Protein AF-0000000065848893 (afdb_homodimer)

Organism: Geotalea daltonii (strain DSM 22248 / JCM 15807 / FRC-32) (NCBI:txid316067)

Radius of gyration: 22.16 Å; Cα contacts (8 Å, |Δi|>4): 671; chains: 2; bounding box: 48×67×45 Å

Solvent-accessible surface area (backbone atoms only — not comparable to full-atom values): 22087 Å² total; per-residue (Å²): 126,71,64,65,71,72,76,59,64,85,73,82,63,86,76,45,47,68,58,30,29,70,74,48,57,30,57,37,25,35,43,39,27,29,35,54,75,61,23,46,41,62,63,41,48,52,53,37,43,52,53,42,37,73,72,57,42,55,56,44,74,52,46,57,41,63,40,40,68,48,62,40,49,90,48,68,69,47,73,70,30,46,51,50,48,50,51,43,51,36,37,51,49,47,53,42,29,55,60,26,21,33,32,34,36,40,42,48,70,38,45,53,68,58,53,50,56,41,47,67,74,42,59,80,91,26,50,40,40,32,37,28,41,46,55,65,72,56,17,52,70,58,29,85,81,45,54,50,62,34,32,75,72,58,77,37,74,63,34,64,74,75,77,28,74,61,49,75,74,90,79,51,78,39,77,39,52,47,78,83,43,51,63,68,58,46,35,49,51,55,52,49,54,42,40,76,70,62,36,37,71,78,126,130,69,64,65,73,72,74,57,65,85,73,83,64,86,76,45,47,68,56,30,30,70,72,48,57,30,57,36,24,36,44,38,28,30,35,55,76,61,23,46,43,63,62,40,48,51,52,38,44,51,54,42,39,74,71,56,42,53,56,45,75,51,45,57,40,64,40,41,69,48,62,38,50,88,49,68,68,46,74,69,30,47,50,50,50,50,51,43,49,36,38,52,49,48,53,40,29,55,61,26,22,32,31,34,35,38,43,50,70,38,45,53,68,58,53,51,55,41,46,69,74,41,59,78,89,26,48,39,39,31,36,27,42,43,56,66,71,56,17,51,68,58,31,84,81,46,54,48,62,32,31,74,73,60,77,37,75,63,34,64,76,75,76,28,74,62,48,74,73,90,77,53,78,38,76,39,52,48,79,83,45,52,64,68,58,46,35,49,53,54,50,49,53,42,40,75,70,63,38,38,70,78,126

Sequence (406 aa):
MGANRLNITWHDRVLTKGDYLKRNGHQPLVLWFTGLSGSGKSTLAHAVEEELFRKGCYTYILDGDNIRHGLNSDLGFSEADRRENIRRIGEVAKLFVDAGIIVLAAFISPYREDRERVRALFEPAEFIEVFVNCDLAVCESRDPKGLYRKARSGELKQFTGIDSPYEVPFSPELVVNTACSTVKSGVQSVLAFVRDRGLINGDMGANRLNITWHDRVLTKGDYLKRNGHQPLVLWFTGLSGSGKSTLAHAVEEELFRKGCYTYILDGDNIRHGLNSDLGFSEADRRENIRRIGEVAKLFVDAGIIVLAAFISPYREDRERVRALFEPAEFIEVFVNCDLAVCESRDPKGLYRKARSGELKQFTGIDSPYEVPFSPELVVNTACSTVKSGVQSVLAFVRDRGLINGD

Foldseek 3Di:
DVCPVVVDDDDDDPDWLVNLCVVQVFAAAEEEEADAQQLCLVVLLVVLQVVCVVVRAAEDEDEDVVCCVPVLVVADQPPVSLLVSLVVVLVVSLVCNRVNHHYYYRDNSQDQVSVVVSCVSDDVLRYAYEYSDDDPVNSLVPCVPCVNVCVVVVNDPNHDPRRHDGDGDPDGPHYHHPVPDPSVVSSVRVVCSCVVVVRHDDD/DCCPVVVDDDDDDPDWLVNLCVVQVFAAAEEEEADAQQLCLVVLLVVLQVVCVVVRAAEDEDEDVVCCVPVLVVADQPPVSLLVSLVVVLVVSLVCNRVNHHYYYRDNSQDQVSVVVSCVSDDVLRYAYEYSDDDPVVSLVPCVPCVNVCVVVVNDPNHDPRRHDGDGDPDGPHYHYPVPDPSVVSSVRVVCSCVVVVRHDDD

InterPro domains:
  IPR002891 APS kinase [MF_00065] (26-198)
  IPR002891 APS kinase [TIGR00455] (10-192)
  IPR027417 P-loop containing nucleoside triphosphate hydrolase [G3DSA:3.40.50.300] (2-201)
  IPR027417 P-loop containing nucleoside triphosphate hydrolase [SSF52540] (23-197)
  IPR059117 APS kinase domain [PF01583] (28-177)

Nearest PDB structures (foldseek):
  4fxp-assembly1_A  TM=9.733E-01  e=1.879E-22  Arabidopsis thaliana
  3uie-assembly2_C  TM=9.753E-01  e=8.134E-22  Arabidopsis thaliana
  6c6b-assembly3_D  TM=9.316E-01  e=2.160E-21  Cryptococcus neoformans H99
  6c6b-assembly2_C  TM=9.259E-01  e=2.296E-21  Cryptococcus neoformans H99
  2gks-assembly1_B  TM=9.025E-01  e=1.895E-18  Aquifex aeolicus

Structure (mmCIF, N/CA/C/O backbone):
data_AF-0000000065848893-model_v1
#
loop_
_entity.id
_entity.type
_entity.pdbx_description
1 polymer 'Adenylyl-sulfate kinase'
#
loop_
_atom_site.group_PDB
_atom_site.id
_atom_site.type_symbol
_atom_site.label_atom_id
_atom_site.label_alt_id
_atom_site.label_comp_id
_atom_site.label_asym_id
_atom_site.label_entity_id
_atom_site.label_seq_id
_atom_site.pdbx_PDB_ins_code
_atom_site.Cartn_x
_atom_site.Cartn_y
_atom_site.Cartn_z
_atom_site.occupancy
_atom_site.B_iso_or_equiv
_atom_site.auth_seq_id
_atom_site.auth_comp_id
_atom_site.auth_asym_id
_atom_site.auth_atom_id
_atom_site.pdbx_PDB_model_num
ATOM 1 N N . MET A 1 1 ? -10.328 -13.344 18.031 1 28.38 1 MET A N 1
ATOM 2 C CA . MET A 1 1 ? -11.117 -14.562 17.859 1 28.38 1 MET A CA 1
ATOM 3 C C . MET A 1 1 ? -11.617 -14.688 16.422 1 28.38 1 MET A C 1
ATOM 5 O O . MET A 1 1 ? -12.289 -15.664 16.078 1 28.38 1 MET A O 1
ATOM 9 N N . GLY A 1 2 ? -11.711 -13.406 15.773 1 30.91 2 GLY A N 1
ATOM 10 C CA . GLY A 1 2 ? -12.227 -13.172 14.43 1 30.91 2 GLY A CA 1
ATOM 11 C C . GLY A 1 2 ? -11.32 -13.719 13.344 1 30.91 2 GLY A C 1
ATOM 12 O O . GLY A 1 2 ? -11.641 -13.617 12.156 1 30.91 2 GLY A O 1
ATOM 13 N N . ALA A 1 3 ? -10.047 -13.773 13.648 1 41.16 3 ALA A N 1
ATOM 14 C CA . ALA A 1 3 ? -8.969 -14.305 12.812 1 41.16 3 ALA A CA 1
ATOM 15 C C . ALA A 1 3 ? -9.305 -15.703 12.32 1 41.16 3 ALA A C 1
ATOM 17 O O . ALA A 1 3 ? -9.016 -16.047 11.172 1 41.16 3 ALA A O 1
ATOM 18 N N . ASN A 1 4 ? -9.984 -16.453 13.203 1 47.22 4 ASN A N 1
ATOM 19 C CA . ASN A 1 4 ? -10.234 -17.875 12.977 1 47.22 4 ASN A CA 1
ATOM 20 C C . ASN A 1 4 ? -11.328 -18.094 11.938 1 47.22 4 ASN A C 1
ATOM 22 O O . ASN A 1 4 ? -11.609 -19.234 11.555 1 47.22 4 ASN A O 1
ATOM 26 N N . ARG A 1 5 ? -12.25 -17.094 11.797 1 46.47 5 ARG A N 1
ATOM 27 C CA . ARG A 1 5 ? -13.516 -17.312 11.102 1 46.47 5 ARG A CA 1
ATOM 28 C C . ARG A 1 5 ? -13.305 -17.484 9.602 1 46.47 5 ARG A C 1
ATOM 30 O O . ARG A 1 5 ? -14.078 -18.156 8.93 1 46.47 5 ARG A O 1
ATOM 37 N N . LEU A 1 6 ? -12.297 -16.797 9.078 1 53.94 6 LEU A N 1
ATOM 38 C CA . LEU A 1 6 ? -12.227 -16.844 7.621 1 53.94 6 LEU A CA 1
ATOM 39 C C . LEU A 1 6 ? -11.219 -17.875 7.148 1 53.94 6 LEU A C 1
ATOM 41 O O . LEU A 1 6 ? -11 -18.031 5.945 1 53.94 6 LEU A O 1
ATOM 45 N N . ASN A 1 7 ? -10.867 -18.891 8.078 1 55.47 7 ASN A N 1
ATOM 46 C CA . ASN A 1 7 ? -9.922 -19.938 7.723 1 55.47 7 ASN A CA 1
ATOM 47 C C . ASN A 1 7 ? -8.703 -19.375 7 1 55.47 7 ASN A C 1
ATOM 49 O O . ASN A 1 7 ? -8.273 -19.922 5.98 1 55.47 7 ASN A O 1
ATOM 53 N N . ILE A 1 8 ? -8.297 -18.141 7.449 1 56.19 8 ILE A N 1
ATOM 54 C CA . ILE A 1 8 ? -7.121 -17.531 6.855 1 56.19 8 ILE A CA 1
ATOM 55 C C . ILE A 1 8 ? -5.895 -17.812 7.719 1 56.19 8 ILE A C 1
ATOM 57 O O . ILE A 1 8 ? -5.996 -17.875 8.945 1 56.19 8 ILE A O 1
ATOM 61 N N . THR A 1 9 ? -4.742 -18.422 7.086 1 54.38 9 THR A N 1
ATOM 62 C CA . THR A 1 9 ? -3.504 -18.703 7.797 1 54.38 9 THR A CA 1
ATOM 63 C C . THR A 1 9 ? -2.436 -17.672 7.469 1 54.38 9 THR A C 1
ATOM 65 O O . THR A 1 9 ? -2.332 -17.219 6.324 1 54.38 9 THR A O 1
ATOM 68 N N . TRP A 1 10 ? -1.709 -17.234 8.516 1 48.16 10 TRP A N 1
ATOM 69 C CA . TRP A 1 10 ? -0.598 -16.297 8.359 1 48.16 10 TRP A CA 1
ATOM 70 C C . TRP A 1 10 ? 0.613 -16.984 7.742 1 48.16 10 TRP A C 1
ATOM 72 O O . TRP A 1 10 ? 0.936 -18.125 8.094 1 48.16 10 TRP A O 1
ATOM 82 N N . HIS A 1 11 ? 1.129 -16.5 6.656 1 60.53 11 HIS A N 1
ATOM 83 C CA . HIS A 1 11 ? 2.346 -17.016 6.039 1 60.53 11 HIS A CA 1
ATOM 84 C C . HIS A 1 11 ? 3.535 -16.109 6.316 1 60.53 11 HIS A C 1
ATOM 86 O O . HIS A 1 11 ? 3.463 -14.898 6.09 1 60.53 11 HIS A O 1
ATOM 92 N N . ASP A 1 12 ? 4.488 -16.656 6.926 1 61.16 12 ASP A N 1
ATOM 93 C CA . ASP A 1 12 ? 5.711 -15.898 7.203 1 61.16 12 ASP A CA 1
ATOM 94 C C . ASP A 1 12 ? 6.504 -15.648 5.926 1 61.16 12 ASP A C 1
ATOM 96 O O . ASP A 1 12 ? 6.773 -16.578 5.164 1 61.16 12 ASP A O 1
ATOM 100 N N . ARG A 1 13 ? 6.652 -14.398 5.715 1 74.31 13 ARG A N 1
ATOM 101 C CA . ARG A 1 13 ? 7.488 -14.008 4.586 1 74.31 13 ARG A CA 1
ATOM 102 C C . ARG A 1 13 ? 8.94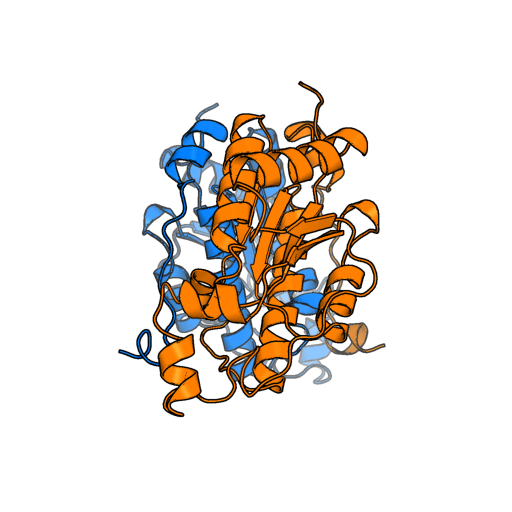5 -14.414 4.82 1 74.31 13 ARG A C 1
ATOM 104 O O . ARG A 1 13 ? 9.414 -14.414 5.957 1 74.31 13 ARG A O 1
ATOM 111 N N . VAL A 1 14 ? 9.539 -14.82 3.777 1 80 14 VAL A N 1
ATOM 112 C CA . VAL A 1 14 ? 10.969 -15.109 3.85 1 80 14 VAL A CA 1
ATOM 113 C C . VAL A 1 14 ? 11.75 -13.812 4.051 1 80 14 VAL A C 1
ATOM 115 O O . VAL A 1 14 ? 12.609 -13.727 4.93 1 80 14 VAL A O 1
ATOM 118 N N . LEU A 1 15 ? 11.383 -12.805 3.283 1 90.19 15 LEU A N 1
ATOM 119 C CA . LEU A 1 15 ? 12 -11.492 3.451 1 90.19 15 LEU A CA 1
ATOM 120 C C . LEU A 1 15 ? 11.383 -10.742 4.625 1 90.19 15 LEU A C 1
ATOM 122 O O . LEU A 1 15 ? 10.156 -10.656 4.734 1 90.19 15 LEU A O 1
ATOM 126 N N . THR A 1 16 ? 12.258 -10.273 5.496 1 90.25 16 THR A N 1
ATOM 127 C CA . THR A 1 16 ? 11.836 -9.586 6.707 1 90.25 16 THR A CA 1
ATOM 128 C C . THR A 1 16 ? 12.25 -8.117 6.668 1 90.25 16 THR A C 1
ATOM 130 O O . THR A 1 16 ? 13.008 -7.707 5.785 1 90.25 16 THR A O 1
ATOM 133 N N . LYS A 1 17 ? 11.773 -7.383 7.609 1 91.94 17 LYS A N 1
ATOM 134 C CA . LYS A 1 17 ? 12.195 -5.996 7.77 1 91.94 17 LYS A CA 1
ATOM 135 C C . LYS A 1 17 ? 13.711 -5.895 7.898 1 91.94 17 LYS A C 1
ATOM 137 O O . LYS A 1 17 ? 14.312 -4.922 7.445 1 91.94 17 LYS A O 1
ATOM 142 N N . GLY A 1 18 ? 14.242 -6.91 8.578 1 93.06 18 GLY A N 1
ATOM 143 C CA . GLY A 1 18 ? 15.695 -6.949 8.727 1 93.06 18 GLY A CA 1
ATOM 144 C C . GLY A 1 18 ? 16.422 -6.98 7.398 1 93.06 18 GLY A C 1
ATOM 145 O O . GLY A 1 18 ? 17.484 -6.367 7.254 1 93.06 18 GLY A O 1
ATOM 146 N N . ASP A 1 19 ? 15.891 -7.652 6.418 1 95.69 19 ASP A N 1
ATOM 147 C CA . ASP A 1 19 ? 16.484 -7.719 5.09 1 95.69 19 ASP A CA 1
ATOM 148 C C . ASP A 1 19 ? 16.469 -6.348 4.414 1 95.69 19 ASP A C 1
ATOM 150 O O . ASP A 1 19 ? 17.453 -5.949 3.785 1 95.69 19 ASP A O 1
ATOM 154 N N . TYR A 1 20 ? 15.43 -5.641 4.59 1 96.56 20 TYR A N 1
ATOM 155 C CA . TYR A 1 20 ? 15.32 -4.316 3.988 1 96.56 20 TYR A CA 1
ATOM 156 C C . TYR A 1 20 ? 16.219 -3.316 4.711 1 96.56 20 TYR A C 1
ATOM 158 O O . TYR A 1 20 ? 16.75 -2.398 4.094 1 96.56 20 TYR A O 1
ATOM 166 N N . LEU A 1 21 ? 16.281 -3.482 6.07 1 95 21 LEU A N 1
ATOM 167 C CA . LEU A 1 21 ? 17.188 -2.635 6.84 1 95 21 LEU A CA 1
ATOM 168 C C . LEU A 1 21 ? 18.625 -2.748 6.32 1 95 21 LEU A C 1
ATOM 170 O O . LEU A 1 21 ? 19.312 -1.737 6.152 1 95 21 LEU A O 1
ATOM 174 N N . LYS A 1 22 ? 19.031 -3.98 6.066 1 95.06 22 LYS A N 1
ATOM 175 C CA . LYS A 1 22 ? 20.375 -4.211 5.539 1 95.06 22 LYS A CA 1
ATOM 176 C C . LYS A 1 22 ? 20.547 -3.568 4.164 1 95.06 22 LYS A C 1
ATOM 178 O O . LYS A 1 22 ? 21.594 -3 3.863 1 95.06 22 LYS A O 1
ATOM 183 N N . ARG A 1 23 ? 19.547 -3.584 3.367 1 94.56 23 ARG A N 1
ATOM 184 C CA . ARG A 1 23 ? 19.578 -3.053 2.008 1 94.56 23 ARG A CA 1
ATOM 185 C C . ARG A 1 23 ? 19.547 -1.528 2.014 1 94.56 23 ARG A C 1
ATOM 187 O O . ARG A 1 23 ? 20.312 -0.884 1.29 1 94.56 23 ARG A O 1
ATOM 194 N N . ASN A 1 24 ? 18.672 -0.954 2.859 1 95.88 24 ASN A N 1
ATOM 195 C CA . ASN A 1 24 ? 18.375 0.475 2.785 1 95.88 24 ASN A CA 1
ATOM 196 C C . ASN A 1 24 ? 19.281 1.276 3.717 1 95.88 24 ASN A C 1
ATOM 198 O O . ASN A 1 24 ? 19.5 2.469 3.498 1 95.88 24 ASN A O 1
ATOM 202 N N . GLY A 1 25 ? 19.703 0.68 4.797 1 95.06 25 GLY A N 1
ATOM 203 C CA . GLY A 1 25 ? 20.562 1.367 5.746 1 95.06 25 GLY A CA 1
ATOM 204 C C . GLY A 1 25 ? 19.797 2.291 6.68 1 95.06 25 GLY A C 1
ATOM 205 O O . GLY A 1 25 ? 20.391 3.16 7.32 1 95.06 25 GLY A O 1
ATOM 206 N N . HIS A 1 26 ? 18.531 2.256 6.691 1 96.94 26 HIS A N 1
ATOM 207 C CA . HIS A 1 26 ? 17.719 3.039 7.605 1 96.94 26 HIS A CA 1
ATOM 208 C C . HIS A 1 26 ? 16.547 2.217 8.133 1 96.94 26 HIS A C 1
ATOM 210 O O . HIS A 1 26 ? 16.141 1.225 7.52 1 96.94 26 HIS A O 1
ATOM 216 N N . GLN A 1 27 ? 16.031 2.656 9.266 1 96.62 27 GLN A N 1
ATOM 217 C CA . GLN A 1 27 ? 14.844 2.033 9.828 1 96.62 27 GLN A CA 1
ATOM 218 C C . GLN A 1 27 ? 13.586 2.457 9.07 1 96.62 27 GLN A C 1
ATOM 220 O O . GLN A 1 27 ? 13.469 3.607 8.641 1 96.62 27 GLN A O 1
ATOM 225 N N . PRO A 1 28 ? 12.695 1.462 8.828 1 97.56 28 PRO A N 1
ATOM 226 C CA . PRO A 1 28 ? 11.398 1.891 8.297 1 97.56 28 PRO A CA 1
ATOM 227 C C . PRO A 1 28 ? 10.555 2.635 9.328 1 97.56 28 PRO A C 1
ATOM 229 O O . PRO A 1 28 ? 10.664 2.367 10.523 1 97.56 28 PRO A O 1
ATOM 232 N N . LEU A 1 29 ? 9.781 3.555 8.891 1 98 29 LEU A N 1
ATOM 233 C CA . LEU A 1 29 ? 8.898 4.289 9.789 1 98 29 LEU A CA 1
ATOM 234 C C . LEU A 1 29 ? 7.836 5.051 9 1 98 29 LEU A C 1
ATOM 236 O O . LEU A 1 29 ? 7.938 5.188 7.781 1 98 29 LEU A O 1
ATOM 240 N N . VAL A 1 30 ? 6.867 5.465 9.695 1 98.44 30 VAL A N 1
ATOM 241 C CA . VAL A 1 30 ? 5.848 6.355 9.156 1 98.44 30 VAL A CA 1
ATOM 242 C C . VAL A 1 30 ? 5.988 7.746 9.773 1 98.44 30 VAL A C 1
ATOM 244 O O . VAL A 1 30 ? 6.102 7.879 10.992 1 98.44 30 VAL A O 1
ATOM 247 N N . LEU A 1 31 ? 6.164 8.719 8.961 1 98.62 31 LEU A N 1
ATOM 248 C CA . LEU A 1 31 ? 5.953 10.109 9.352 1 98.62 31 LEU A CA 1
ATOM 249 C C . LEU A 1 31 ? 4.527 10.547 9.047 1 98.62 31 LEU A C 1
ATOM 251 O O . LEU A 1 31 ? 4.172 10.742 7.879 1 98.62 31 LEU A O 1
ATOM 255 N N . TRP A 1 32 ? 3.701 10.602 10.055 1 98.31 32 TRP A N 1
ATOM 256 C CA . TRP A 1 32 ? 2.283 10.914 9.906 1 98.31 32 TRP A CA 1
ATOM 257 C C . TRP A 1 32 ? 2.021 12.398 10.164 1 98.31 32 TRP A C 1
ATOM 259 O O . TRP A 1 32 ? 1.896 12.82 11.312 1 98.31 32 TRP A O 1
ATOM 269 N N . PHE A 1 33 ? 1.88 13.133 9.07 1 97.56 33 PHE A N 1
ATOM 270 C CA . PHE A 1 33 ? 1.613 14.562 9.156 1 97.56 33 PHE A CA 1
ATOM 271 C C . PHE A 1 33 ? 0.12 14.828 9.305 1 97.56 33 PHE A C 1
ATOM 273 O O . PHE A 1 33 ? -0.675 14.398 8.461 1 97.56 33 PHE A O 1
ATOM 280 N N . THR A 1 34 ? -0.232 15.484 10.367 1 97.75 34 THR A N 1
ATOM 281 C CA . THR A 1 34 ? -1.627 15.852 10.578 1 97.75 34 THR A CA 1
ATOM 282 C C . THR A 1 34 ? -1.759 17.344 10.828 1 97.75 34 THR A C 1
ATOM 284 O O . THR A 1 34 ? -0.814 18 11.297 1 97.75 34 THR A O 1
ATOM 287 N N . GLY A 1 35 ? -2.893 17.906 10.484 1 96.5 35 GLY A N 1
ATOM 288 C CA . GLY A 1 35 ? -3.182 19.328 10.594 1 96.5 35 GLY A CA 1
ATOM 289 C C . GLY A 1 35 ? -4.293 19.781 9.664 1 96.5 35 GLY A C 1
ATOM 290 O O . GLY A 1 35 ? -4.766 19 8.828 1 96.5 35 GLY A O 1
ATOM 291 N N . LEU A 1 36 ? -4.68 20.969 9.797 1 95.12 36 LEU A N 1
ATOM 292 C CA . LEU A 1 36 ? -5.797 21.531 9.047 1 95.12 36 LEU A CA 1
ATOM 293 C C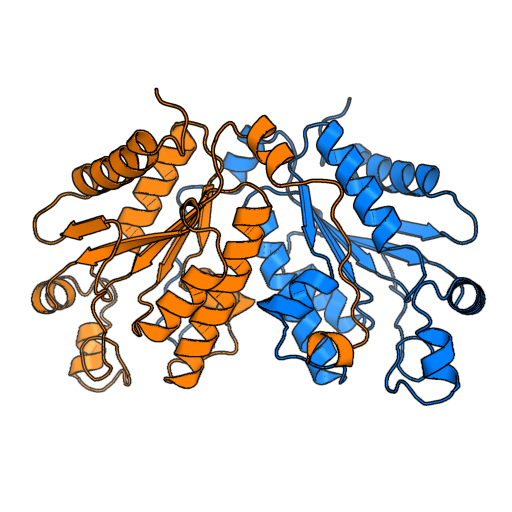 . LEU A 1 36 ? -5.449 21.656 7.566 1 95.12 36 LEU A C 1
ATOM 295 O O . LEU A 1 36 ? -4.27 21.703 7.203 1 95.12 36 LEU A O 1
ATOM 299 N N . SER A 1 37 ? -6.586 21.656 6.707 1 91.38 37 SER A N 1
ATOM 300 C CA . SER A 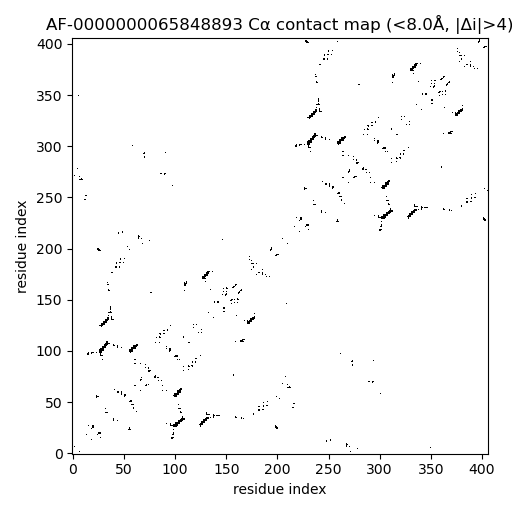1 37 ? -6.383 22 5.305 1 91.38 37 SER A CA 1
ATOM 301 C C . SER A 1 37 ? -5.703 23.344 5.152 1 91.38 37 SER A C 1
ATOM 303 O O . SER A 1 37 ? -6.055 24.312 5.84 1 91.38 37 SER A O 1
ATOM 305 N N . GLY A 1 38 ? -4.648 23.391 4.336 1 91.19 38 GLY A N 1
ATOM 306 C CA . GLY A 1 38 ? -3.955 24.656 4.129 1 91.19 38 GLY A CA 1
ATOM 307 C C . GLY A 1 38 ? -2.852 24.891 5.141 1 91.19 38 GLY A C 1
ATOM 308 O O . GLY A 1 38 ? -2.141 25.906 5.059 1 91.19 38 GLY A O 1
ATOM 309 N N . SER A 1 39 ? -2.637 23.969 6.066 1 94.06 39 SER A N 1
ATOM 310 C CA . SER A 1 39 ? -1.652 24.156 7.129 1 94.06 39 SER A CA 1
ATOM 311 C C . SER A 1 39 ? -0.232 23.984 6.602 1 94.06 39 SER A C 1
ATOM 313 O O . SER A 1 39 ? 0.735 24.344 7.27 1 94.06 39 SER A O 1
ATOM 315 N N . GLY A 1 40 ? -0.084 23.375 5.441 1 91.69 40 GLY A N 1
ATOM 316 C CA . GLY A 1 40 ? 1.234 23.172 4.863 1 91.69 40 GLY A CA 1
ATOM 317 C C . GLY A 1 40 ? 1.725 21.734 4.992 1 91.69 40 GLY A C 1
ATOM 318 O O . GLY A 1 40 ? 2.895 21.453 4.73 1 91.69 40 GLY A O 1
ATOM 319 N N . LYS A 1 41 ? 0.886 20.75 5.355 1 91.94 41 LYS A N 1
ATOM 320 C CA . LYS A 1 41 ? 1.25 19.344 5.527 1 91.94 41 LYS A CA 1
ATOM 321 C C . LYS A 1 41 ? 1.939 18.797 4.281 1 91.94 41 LYS A C 1
ATOM 323 O O . LYS A 1 41 ? 3.029 18.234 4.367 1 91.94 41 LYS A O 1
ATOM 328 N N . SER A 1 42 ? 1.177 18.984 3.102 1 91.56 42 SER A N 1
ATOM 329 C CA . SER A 1 42 ? 1.659 18.391 1.859 1 91.56 42 SER A CA 1
ATOM 330 C C . SER A 1 42 ? 2.998 18.984 1.442 1 91.56 42 SER A C 1
ATOM 332 O O . SER A 1 42 ? 3.912 18.266 1.044 1 91.56 42 SER A O 1
ATOM 334 N N . THR A 1 43 ? 3.121 20.266 1.539 1 91.62 43 THR A N 1
ATOM 335 C CA . THR A 1 43 ? 4.367 20.938 1.195 1 91.62 43 THR A CA 1
ATOM 336 C C . THR A 1 43 ? 5.516 20.438 2.068 1 91.62 43 THR A C 1
ATOM 338 O O . THR A 1 43 ? 6.59 20.109 1.562 1 91.62 43 THR A O 1
ATOM 341 N N . LEU A 1 44 ? 5.289 20.406 3.354 1 95.19 44 LEU A N 1
ATOM 342 C CA . LEU A 1 44 ? 6.312 19.953 4.285 1 95.19 44 LEU A CA 1
ATOM 343 C C . LEU A 1 44 ? 6.656 18.484 4.043 1 95.19 44 LEU A C 1
ATOM 345 O O . LEU A 1 44 ? 7.832 18.109 3.984 1 95.19 44 LEU A O 1
ATOM 349 N N . ALA A 1 45 ? 5.652 17.641 3.922 1 95.88 45 ALA A N 1
ATOM 350 C CA . ALA A 1 45 ? 5.852 16.219 3.721 1 95.88 45 ALA A CA 1
ATOM 351 C C . ALA A 1 45 ? 6.672 15.945 2.461 1 95.88 45 ALA A C 1
ATOM 353 O O . ALA A 1 45 ? 7.59 15.125 2.473 1 95.88 45 ALA A O 1
ATOM 354 N N . HIS A 1 46 ? 6.34 16.625 1.389 1 94.5 46 HIS A N 1
ATOM 355 C CA . HIS A 1 46 ? 7.07 16.438 0.138 1 94.5 46 HIS A CA 1
ATOM 356 C C . HIS A 1 46 ? 8.523 16.875 0.28 1 94.5 46 HIS A C 1
ATOM 358 O O . HIS A 1 46 ? 9.43 16.188 -0.218 1 94.5 46 HIS A O 1
ATOM 364 N N . ALA A 1 47 ? 8.703 18.016 0.886 1 96 47 ALA A N 1
ATOM 365 C CA . ALA A 1 47 ? 10.062 18.516 1.084 1 96 47 ALA A CA 1
ATOM 366 C C . ALA A 1 47 ? 10.875 17.547 1.945 1 96 47 ALA A C 1
ATOM 368 O O . ALA A 1 47 ? 12.055 17.312 1.67 1 96 47 ALA A O 1
ATOM 369 N N . VAL A 1 48 ? 10.258 17.047 3.008 1 97.44 48 VAL A N 1
ATOM 370 C CA . VAL A 1 48 ? 10.922 16.078 3.867 1 97.44 48 VAL A CA 1
ATOM 371 C C . VAL A 1 48 ? 11.258 14.812 3.064 1 97.44 48 VAL A C 1
ATOM 373 O O . VAL A 1 48 ? 12.359 14.281 3.168 1 97.44 48 VAL A O 1
ATOM 376 N N . GLU A 1 49 ? 10.312 14.328 2.273 1 97.06 49 GLU A N 1
ATOM 377 C CA . GLU A 1 49 ? 10.531 13.148 1.447 1 97.06 49 GLU A CA 1
ATOM 378 C C . GLU A 1 49 ? 11.75 13.32 0.542 1 97.06 49 GLU A C 1
ATOM 380 O O . GLU A 1 49 ? 12.594 12.43 0.451 1 97.06 49 GLU A O 1
ATOM 385 N N . GLU A 1 50 ? 11.766 14.438 -0.127 1 95.5 50 GLU A N 1
ATOM 386 C CA . GLU A 1 50 ? 12.844 14.727 -1.065 1 95.5 50 GLU A CA 1
ATOM 387 C C . GLU A 1 50 ? 14.203 14.711 -0.366 1 95.5 50 GLU A C 1
ATOM 389 O O . GLU A 1 50 ? 15.172 14.148 -0.89 1 95.5 50 GLU A O 1
ATOM 394 N N . GLU A 1 51 ? 14.258 15.375 0.75 1 96.5 51 GLU A N 1
ATOM 395 C CA . GLU A 1 51 ? 15.523 15.445 1.475 1 96.5 51 GLU A CA 1
ATOM 396 C C . GLU A 1 51 ? 15.961 14.062 1.965 1 96.5 51 GLU A C 1
ATOM 398 O O . GLU A 1 51 ? 17.141 13.719 1.887 1 96.5 51 GLU A O 1
ATOM 403 N N . LEU A 1 52 ? 15.031 13.289 2.506 1 97.75 52 LEU A N 1
ATOM 404 C CA . LEU A 1 52 ? 15.344 11.938 2.951 1 97.75 52 LEU A CA 1
ATOM 405 C C . LEU A 1 52 ? 15.82 11.078 1.785 1 97.75 52 LEU A C 1
ATOM 407 O O . LEU A 1 52 ? 16.781 10.312 1.924 1 97.75 52 LEU A O 1
ATOM 411 N N . PHE A 1 53 ? 15.125 11.211 0.667 1 97.12 53 PHE A N 1
ATOM 412 C CA . PHE A 1 53 ? 15.508 10.461 -0.526 1 97.12 53 PHE A CA 1
ATOM 413 C C . PHE A 1 53 ? 16.906 10.836 -0.974 1 97.12 53 PHE A C 1
ATOM 415 O O . PHE A 1 53 ? 17.703 9.969 -1.326 1 97.12 53 PHE A O 1
ATOM 422 N N . ARG A 1 54 ? 17.203 12.125 -0.97 1 94.69 54 ARG A N 1
ATOM 423 C CA . ARG A 1 54 ? 18.531 12.617 -1.329 1 94.69 54 ARG A CA 1
ATOM 424 C C . ARG A 1 54 ? 19.594 12.039 -0.401 1 94.69 54 ARG A C 1
ATOM 426 O O . ARG A 1 54 ? 20.719 11.797 -0.823 1 94.69 54 ARG A O 1
ATOM 433 N N . LYS A 1 55 ? 19.219 11.773 0.79 1 95.5 55 LYS A N 1
ATOM 434 C CA . LYS A 1 55 ? 20.141 11.242 1.787 1 95.5 55 LYS A CA 1
ATOM 435 C C . LYS A 1 55 ? 20.234 9.727 1.686 1 95.5 55 LYS A C 1
ATOM 437 O O . LYS A 1 55 ? 20.891 9.086 2.518 1 95.5 55 LYS A O 1
ATOM 442 N N . GLY A 1 56 ? 19.578 9.141 0.742 1 95.31 56 GLY A N 1
ATOM 443 C CA . GLY A 1 56 ? 19.75 7.723 0.448 1 95.31 56 GLY A CA 1
ATOM 444 C C . GLY A 1 56 ? 18.656 6.852 1.051 1 95.31 56 GLY A C 1
ATOM 445 O O . GLY A 1 56 ? 18.688 5.629 0.897 1 95.31 56 GLY A O 1
ATOM 446 N N . CYS A 1 57 ? 17.703 7.469 1.721 1 97.81 57 CYS A N 1
ATOM 447 C CA . CYS A 1 57 ? 16.594 6.699 2.295 1 97.81 57 CYS A CA 1
ATOM 448 C C . CYS A 1 57 ? 15.586 6.312 1.225 1 97.81 57 CYS A C 1
ATOM 450 O O . CYS A 1 57 ? 15.453 7.004 0.214 1 97.81 57 CYS A O 1
ATOM 452 N N . TYR A 1 58 ? 15.008 5.172 1.32 1 98.12 58 TYR A N 1
ATOM 453 C CA . TYR A 1 58 ? 13.867 4.828 0.474 1 98.12 58 TYR A CA 1
ATOM 454 C C . TYR A 1 58 ? 12.578 5.406 1.036 1 98.12 58 TYR A C 1
ATOM 456 O O . TYR A 1 58 ? 12.18 5.082 2.158 1 98.12 58 TYR A O 1
ATOM 464 N N . THR A 1 59 ? 11.961 6.293 0.32 1 98.19 59 THR A N 1
ATOM 465 C CA . THR A 1 59 ? 10.789 7.012 0.813 1 98.19 59 THR A CA 1
ATOM 466 C C . THR A 1 59 ? 9.617 6.855 -0.147 1 98.19 59 THR A C 1
ATOM 468 O O . THR A 1 59 ? 9.805 6.566 -1.33 1 98.19 59 THR A O 1
ATOM 471 N N . TYR A 1 60 ? 8.461 6.965 0.374 1 97.5 60 TYR A N 1
ATOM 472 C CA . TYR A 1 60 ? 7.266 7.055 -0.457 1 97.5 60 TYR A CA 1
ATOM 473 C C . TYR A 1 60 ? 6.176 7.859 0.244 1 97.5 60 TYR A C 1
ATOM 475 O O . TYR A 1 60 ? 5.914 7.656 1.433 1 97.5 60 TYR A O 1
ATOM 483 N N . ILE A 1 61 ? 5.562 8.758 -0.437 1 96.56 61 ILE A N 1
ATOM 484 C CA . ILE A 1 61 ? 4.543 9.617 0.153 1 96.56 61 ILE A CA 1
ATOM 485 C C . ILE A 1 61 ? 3.154 9.117 -0.238 1 96.56 61 ILE A C 1
ATOM 487 O O . ILE A 1 61 ? 2.904 8.812 -1.407 1 96.56 61 ILE A O 1
ATOM 491 N N . LEU A 1 62 ? 2.316 8.82 0.761 1 94.62 62 LEU A N 1
ATOM 492 C CA . LEU A 1 62 ? 0.889 8.594 0.562 1 94.62 62 LEU A CA 1
ATOM 493 C C . LEU A 1 62 ? 0.114 9.906 0.599 1 94.62 62 LEU A C 1
ATOM 495 O O . LEU A 1 62 ? 0.039 10.555 1.643 1 94.62 62 LEU A O 1
ATOM 499 N N . ASP A 1 63 ? -0.346 10.289 -0.487 1 81.94 63 ASP A N 1
ATOM 500 C CA . ASP A 1 63 ? -1.051 11.57 -0.522 1 81.94 63 ASP A CA 1
ATOM 501 C C . ASP A 1 63 ? -2.553 11.367 -0.712 1 81.94 63 ASP A C 1
ATOM 503 O O . ASP A 1 63 ? -2.977 10.398 -1.345 1 81.94 63 ASP A O 1
ATOM 507 N N . GLY A 1 64 ? -3.254 12.242 -0.157 1 72.88 64 GLY A N 1
ATOM 508 C CA . GLY A 1 64 ? -4.703 12.133 -0.116 1 72.88 64 GLY A CA 1
ATOM 509 C C . GLY A 1 64 ? -5.336 12.094 -1.494 1 72.88 64 GLY A C 1
ATOM 510 O O . GLY A 1 64 ? -6.277 11.328 -1.729 1 72.88 64 GLY A O 1
ATOM 511 N N . ASP A 1 65 ? -4.797 12.758 -2.369 1 71.19 65 ASP A N 1
ATOM 512 C CA . ASP A 1 65 ? -5.422 12.828 -3.688 1 71.19 65 ASP A CA 1
ATOM 513 C C . ASP A 1 65 ? -5.309 11.492 -4.422 1 71.19 65 ASP A C 1
ATOM 515 O O . ASP A 1 65 ? -6.289 11.008 -4.992 1 71.19 65 ASP A O 1
ATOM 519 N N . ASN A 1 66 ? -4.184 10.867 -4.387 1 76.62 66 ASN A N 1
ATOM 520 C CA . ASN A 1 66 ? -3.975 9.602 -5.074 1 76.62 66 ASN A CA 1
ATOM 521 C C . ASN A 1 66 ? -4.781 8.477 -4.434 1 76.62 66 ASN A C 1
ATOM 523 O O . ASN A 1 66 ? -5.395 7.668 -5.137 1 76.62 66 ASN A O 1
ATOM 527 N N . ILE A 1 67 ? -4.77 8.523 -3.121 1 89.06 67 ILE A N 1
ATOM 528 C CA . ILE A 1 67 ? -5.457 7.473 -2.383 1 89.06 67 ILE A CA 1
ATOM 529 C C . ILE A 1 67 ? -6.965 7.609 -2.572 1 89.06 67 ILE A C 1
ATOM 531 O O . ILE A 1 67 ? -7.66 6.613 -2.793 1 89.06 67 ILE A O 1
ATOM 535 N N . ARG A 1 68 ? -7.477 8.844 -2.633 1 86.75 68 ARG A N 1
ATOM 536 C CA . ARG A 1 68 ? -8.906 9.086 -2.766 1 86.75 68 ARG A CA 1
ATOM 537 C C . ARG A 1 68 ? -9.383 8.797 -4.184 1 86.75 68 ARG A C 1
ATOM 539 O O . ARG A 1 68 ? -10.555 8.484 -4.398 1 86.75 68 ARG A O 1
ATOM 546 N N . HIS A 1 69 ? -8.508 8.82 -5.102 1 87.25 69 HIS A N 1
ATOM 547 C CA . HIS A 1 69 ? -8.875 8.531 -6.484 1 87.25 69 HIS A CA 1
ATOM 548 C C . HIS A 1 69 ? -8.766 7.043 -6.789 1 87.25 69 HIS A C 1
ATOM 550 O O . HIS A 1 69 ? -9.297 6.57 -7.797 1 87.25 69 HIS A O 1
ATOM 556 N N . GLY A 1 70 ? -8.148 6.324 -6.004 1 93.25 70 GLY A N 1
ATOM 557 C CA . GLY A 1 70 ? -7.922 4.906 -6.242 1 93.25 70 GLY A CA 1
ATOM 558 C C . GLY A 1 70 ? -8.469 4.023 -5.133 1 93.25 70 GLY A C 1
ATOM 559 O O . GLY A 1 70 ? -9.656 3.701 -5.121 1 93.25 70 GLY A O 1
ATOM 560 N N . LEU A 1 71 ? -7.684 3.82 -4.137 1 95.81 71 LEU A N 1
ATOM 561 C CA . LEU A 1 71 ? -7.988 2.889 -3.055 1 95.81 71 LEU A CA 1
ATOM 562 C C . LEU A 1 71 ? -9.266 3.297 -2.326 1 95.81 71 LEU A C 1
ATOM 564 O O . LEU A 1 71 ? -10.117 2.453 -2.041 1 95.81 71 LEU A O 1
ATOM 568 N N . ASN A 1 72 ? -9.375 4.637 -2.104 1 95.94 72 ASN A N 1
ATOM 569 C CA . ASN A 1 72 ? -10.484 5.113 -1.285 1 95.94 72 ASN A CA 1
ATOM 570 C C . ASN A 1 72 ? -11.5 5.887 -2.117 1 95.94 72 ASN A C 1
ATOM 572 O O . ASN A 1 72 ? -12.164 6.789 -1.606 1 95.94 72 ASN A O 1
ATOM 576 N N . SER A 1 73 ? -11.586 5.559 -3.42 1 92.44 73 SER A N 1
ATOM 577 C CA . SER A 1 73 ? -12.5 6.25 -4.32 1 92.44 73 SER A CA 1
ATOM 578 C C . SER A 1 73 ? -13.953 5.984 -3.939 1 92.44 73 SER A C 1
ATOM 580 O O . SER A 1 73 ? -14.859 6.715 -4.359 1 92.44 73 SER A O 1
ATOM 582 N N . ASP A 1 74 ? -14.188 4.977 -3.148 1 93.12 74 ASP A N 1
ATOM 583 C CA . ASP A 1 74 ? -15.539 4.594 -2.752 1 93.12 74 ASP A CA 1
ATOM 584 C C . ASP A 1 74 ? -15.984 5.355 -1.506 1 93.12 74 ASP A C 1
ATOM 586 O O . ASP A 1 74 ? -17.141 5.246 -1.083 1 93.12 74 ASP A O 1
ATOM 590 N N . LEU A 1 75 ? -15.117 6.223 -0.928 1 92.31 75 LEU A N 1
ATOM 591 C CA . LEU A 1 75 ? -15.414 6.867 0.347 1 92.31 75 LEU A CA 1
ATOM 592 C C . LEU A 1 75 ? -15.695 8.352 0.152 1 92.31 75 LEU A C 1
ATOM 594 O O . LEU A 1 75 ? -15.031 9.016 -0.642 1 92.31 75 LEU A O 1
ATOM 598 N N . GLY A 1 76 ? -16.656 8.836 0.874 1 88.31 76 GLY A N 1
ATOM 599 C CA . GLY A 1 76 ? -16.953 10.266 0.909 1 88.31 76 GLY A CA 1
ATOM 600 C C . GLY A 1 76 ? -16.297 10.977 2.08 1 88.31 76 GLY A C 1
ATOM 601 O O . GLY A 1 76 ? -15.133 10.727 2.398 1 88.31 76 GLY A O 1
ATOM 602 N N . PHE A 1 77 ? -17.047 12.008 2.697 1 85.69 77 PHE A N 1
ATOM 603 C CA . PHE A 1 77 ? -16.469 12.812 3.762 1 85.69 77 PHE A CA 1
ATOM 604 C C . PHE A 1 77 ? -17.344 12.766 5.016 1 85.69 77 PHE A C 1
ATOM 606 O O . PHE A 1 77 ? -17.234 13.633 5.883 1 85.69 77 PHE A O 1
ATOM 613 N N . SER A 1 78 ? -18.219 11.781 5.059 1 88.31 78 SER A N 1
ATOM 614 C CA . SER A 1 78 ? -18.906 11.547 6.324 1 88.31 78 SER A CA 1
ATOM 615 C C . SER A 1 78 ? -17.922 11.133 7.418 1 88.31 78 SER A C 1
ATOM 617 O O . SER A 1 78 ? -16.781 10.781 7.129 1 88.31 78 SER A O 1
ATOM 619 N N . GLU A 1 79 ? -18.391 11.258 8.656 1 90.44 79 GLU A N 1
ATOM 620 C CA . GLU A 1 79 ? -17.547 10.836 9.766 1 90.44 79 GLU A CA 1
ATOM 621 C C . GLU A 1 79 ? -17.094 9.383 9.594 1 90.44 79 GLU A C 1
ATOM 623 O O . GLU A 1 79 ? -15.922 9.07 9.781 1 90.44 79 GLU A O 1
ATOM 628 N N . ALA A 1 80 ? -18.062 8.5 9.258 1 93.94 80 ALA A N 1
ATOM 629 C CA . ALA A 1 80 ? -17.75 7.09 9.039 1 93.94 80 ALA A CA 1
ATOM 630 C C . ALA A 1 80 ? -16.766 6.926 7.887 1 93.94 80 ALA A C 1
ATOM 632 O O . ALA A 1 80 ? -15.844 6.105 7.961 1 93.94 80 ALA A O 1
ATOM 633 N N . ASP A 1 81 ? -16.906 7.68 6.832 1 92.88 81 ASP A N 1
ATOM 634 C CA . ASP A 1 81 ? -16.016 7.621 5.672 1 92.88 81 ASP A CA 1
ATOM 635 C C . ASP A 1 81 ? -14.625 8.125 6.023 1 92.88 81 ASP A C 1
ATOM 637 O O . ASP A 1 81 ? -13.625 7.57 5.562 1 92.88 81 ASP A O 1
ATOM 641 N N . ARG A 1 82 ? -14.602 9.164 6.816 1 92.25 82 ARG A N 1
ATOM 642 C CA . ARG A 1 82 ? -13.312 9.711 7.227 1 92.25 82 ARG A CA 1
ATOM 643 C C . ARG A 1 82 ? -12.547 8.719 8.094 1 92.25 82 ARG A C 1
ATOM 645 O O . ARG A 1 82 ? -11.328 8.57 7.949 1 92.25 82 ARG A O 1
ATOM 652 N N . ARG A 1 83 ? -13.266 8.07 8.961 1 95 83 ARG A N 1
ATOM 653 C CA . ARG A 1 83 ? -12.648 7.059 9.812 1 95 83 ARG A CA 1
ATOM 654 C C . ARG A 1 83 ? -12.117 5.895 8.977 1 95 83 ARG A C 1
ATOM 656 O O . ARG A 1 83 ? -11 5.438 9.195 1 95 83 ARG A O 1
ATOM 663 N N . GLU A 1 84 ? -12.945 5.434 8.047 1 95.94 84 GLU A N 1
ATOM 664 C CA . GLU A 1 84 ? -12.531 4.328 7.188 1 95.94 84 GLU A CA 1
ATOM 665 C C . GLU A 1 84 ? -11.367 4.734 6.289 1 95.94 84 GLU A C 1
ATOM 667 O O . GLU A 1 84 ? -10.477 3.924 6.012 1 95.94 84 GLU A O 1
ATOM 672 N N . ASN A 1 85 ? -11.391 5.945 5.816 1 95.25 85 ASN A N 1
ATOM 673 C CA . ASN A 1 85 ? -10.289 6.473 5.027 1 95.25 85 ASN A CA 1
ATOM 674 C C . ASN A 1 85 ? -8.961 6.359 5.777 1 95.25 85 ASN A C 1
ATOM 676 O O . ASN A 1 85 ? -7.98 5.848 5.238 1 95.25 85 ASN A O 1
ATOM 680 N N . ILE A 1 86 ? -8.969 6.816 7 1 96.75 86 ILE A N 1
ATOM 681 C CA . ILE A 1 86 ? -7.754 6.832 7.809 1 96.75 86 ILE A CA 1
ATOM 682 C C . ILE A 1 86 ? -7.348 5.402 8.156 1 96.75 86 ILE A C 1
ATOM 684 O O . ILE A 1 86 ? -6.156 5.078 8.172 1 96.75 86 ILE A O 1
ATOM 688 N N . ARG A 1 87 ? -8.297 4.523 8.43 1 97.06 87 ARG A N 1
ATOM 689 C CA . ARG A 1 87 ? -8 3.123 8.711 1 97.06 87 ARG A CA 1
ATOM 690 C C . ARG A 1 87 ? -7.25 2.479 7.551 1 97.06 87 ARG A C 1
ATOM 692 O O . ARG A 1 87 ? -6.223 1.829 7.75 1 97.06 87 ARG A O 1
ATOM 699 N N . ARG A 1 88 ? -7.77 2.635 6.336 1 97.5 88 ARG A N 1
ATOM 700 C CA . ARG A 1 88 ? -7.16 2.027 5.156 1 97.5 88 ARG A CA 1
ATOM 701 C C . ARG A 1 88 ? -5.773 2.604 4.898 1 97.5 88 ARG A C 1
ATOM 703 O O . ARG A 1 88 ? -4.844 1.868 4.562 1 97.5 88 ARG A O 1
ATOM 710 N N . ILE A 1 89 ? -5.641 3.9 5.082 1 97.19 89 ILE A N 1
ATOM 711 C CA . ILE A 1 89 ? -4.34 4.539 4.891 1 97.19 89 ILE A CA 1
ATOM 712 C C . ILE A 1 89 ? -3.336 3.973 5.891 1 97.19 89 ILE A C 1
ATOM 714 O O . ILE A 1 89 ? -2.184 3.707 5.539 1 97.19 89 ILE A O 1
ATOM 718 N N . GLY A 1 90 ? -3.783 3.82 7.125 1 97.5 90 GLY A N 1
ATOM 719 C CA . GLY A 1 90 ? -2.926 3.213 8.133 1 97.5 90 GLY A CA 1
ATOM 720 C C . GLY A 1 90 ? -2.451 1.823 7.75 1 97.5 90 GLY A C 1
ATOM 721 O O . GLY A 1 90 ? -1.266 1.509 7.879 1 97.5 90 GLY A O 1
ATOM 722 N N . GLU A 1 91 ? -3.316 1.008 7.254 1 97.06 91 GLU A N 1
ATOM 723 C CA . GLU A 1 91 ? -2.967 -0.352 6.855 1 97.06 91 GLU A CA 1
ATOM 724 C C . GLU A 1 91 ? -2.012 -0.351 5.664 1 97.06 91 GLU A C 1
ATOM 726 O O . GLU A 1 91 ? -1.113 -1.19 5.582 1 97.06 91 GLU A O 1
ATOM 731 N N . VAL A 1 92 ? -2.221 0.554 4.73 1 97.19 92 VAL A N 1
ATOM 732 C CA . VAL A 1 92 ? -1.322 0.664 3.586 1 97.19 92 VAL A CA 1
ATOM 733 C C . VAL A 1 92 ? 0.058 1.118 4.055 1 97.19 92 VAL A C 1
ATOM 735 O O . VAL A 1 92 ? 1.077 0.58 3.619 1 97.19 92 VAL A O 1
ATOM 738 N N . ALA A 1 93 ? 0.06 2.133 4.918 1 97.81 93 ALA A N 1
ATOM 739 C CA . ALA A 1 93 ? 1.328 2.588 5.48 1 97.81 93 ALA A CA 1
ATOM 740 C C . ALA A 1 93 ? 2.074 1.438 6.152 1 97.81 93 ALA A C 1
ATOM 742 O O . ALA A 1 93 ? 3.297 1.327 6.027 1 97.81 93 ALA A O 1
ATOM 743 N N . LYS A 1 94 ? 1.374 0.597 6.84 1 96.94 94 LYS A N 1
ATOM 744 C CA . LYS A 1 94 ? 1.961 -0.562 7.508 1 96.94 94 LYS A CA 1
ATOM 745 C C . LYS A 1 94 ? 2.641 -1.489 6.504 1 96.94 94 LYS A C 1
ATOM 747 O O . LYS A 1 94 ? 3.709 -2.037 6.781 1 96.94 94 LYS A O 1
ATOM 752 N N . LEU A 1 95 ? 2.051 -1.707 5.352 1 96.25 95 LEU A N 1
ATOM 753 C CA . LEU A 1 95 ? 2.646 -2.539 4.312 1 96.25 95 LEU A CA 1
ATOM 754 C C . LEU A 1 95 ? 3.951 -1.931 3.807 1 96.25 95 LEU A C 1
ATOM 756 O O . LEU A 1 95 ? 4.934 -2.646 3.594 1 96.25 95 LEU A O 1
ATOM 760 N N . PHE A 1 96 ? 3.99 -0.625 3.639 1 97.31 96 PHE A N 1
ATOM 761 C CA . PHE A 1 96 ? 5.199 0.056 3.186 1 97.31 96 PHE A CA 1
ATOM 762 C C . PHE A 1 96 ? 6.297 -0.033 4.238 1 97.31 96 PHE A C 1
ATOM 764 O O . PHE A 1 96 ? 7.469 -0.231 3.904 1 97.31 96 PHE A O 1
ATOM 771 N N . VAL A 1 97 ? 5.91 0.152 5.457 1 97.5 97 VAL A N 1
ATOM 772 C CA . VAL A 1 97 ? 6.883 0.03 6.543 1 97.5 97 VAL A CA 1
ATOM 773 C C . VAL A 1 97 ? 7.43 -1.395 6.586 1 97.5 97 VAL A C 1
ATOM 775 O O . VAL A 1 97 ? 8.633 -1.598 6.762 1 97.5 97 VAL A O 1
ATOM 778 N N . ASP A 1 98 ? 6.566 -2.365 6.387 1 95.56 98 ASP A N 1
ATOM 779 C CA . ASP A 1 98 ? 6.992 -3.76 6.336 1 95.56 98 ASP A CA 1
ATOM 780 C C . ASP A 1 98 ? 7.969 -3.994 5.184 1 95.56 98 ASP A C 1
ATOM 782 O O . ASP A 1 98 ? 8.844 -4.859 5.27 1 95.56 98 ASP A O 1
ATOM 786 N N . ALA A 1 99 ? 7.848 -3.209 4.172 1 96.62 99 ALA A N 1
ATOM 787 C CA . ALA A 1 99 ? 8.711 -3.293 2.998 1 96.62 99 ALA A CA 1
ATOM 788 C C . ALA A 1 99 ? 9.992 -2.484 3.201 1 96.62 99 ALA A C 1
ATOM 790 O O . ALA A 1 99 ? 10.75 -2.256 2.252 1 96.62 99 ALA A O 1
ATOM 791 N N . GLY A 1 100 ? 10.203 -1.923 4.426 1 97.56 100 GLY A N 1
ATOM 792 C CA . GLY A 1 100 ? 11.453 -1.254 4.754 1 97.56 100 GLY A CA 1
ATOM 793 C C . GLY A 1 100 ? 11.484 0.203 4.336 1 97.56 100 GLY A C 1
ATOM 794 O O . GLY A 1 100 ? 12.555 0.806 4.23 1 97.56 100 GLY A O 1
ATOM 795 N N . ILE A 1 101 ? 10.344 0.806 4.086 1 98.19 101 ILE A N 1
ATOM 796 C CA . ILE A 1 101 ? 10.258 2.127 3.475 1 98.19 101 ILE A CA 1
ATOM 797 C C . ILE A 1 101 ? 9.891 3.164 4.535 1 98.19 101 ILE A C 1
ATOM 799 O O . ILE A 1 101 ? 9.125 2.869 5.461 1 98.19 101 ILE A O 1
ATOM 803 N N . ILE A 1 102 ? 10.461 4.375 4.473 1 98.56 102 ILE A N 1
ATOM 804 C CA . ILE A 1 102 ? 9.953 5.523 5.211 1 98.56 102 ILE A CA 1
ATOM 805 C C . ILE A 1 102 ? 8.75 6.113 4.488 1 98.56 102 ILE A C 1
ATOM 807 O O . ILE A 1 102 ? 8.891 6.707 3.416 1 98.56 102 ILE A O 1
ATOM 811 N N . VAL A 1 103 ? 7.645 5.949 5.086 1 98.25 103 VAL A N 1
ATOM 812 C CA . VAL A 1 103 ? 6.418 6.414 4.445 1 98.25 103 VAL A CA 1
ATOM 813 C C . VAL A 1 103 ? 5.98 7.738 5.062 1 98.25 103 VAL A C 1
ATOM 815 O O . VAL A 1 103 ? 6.016 7.902 6.285 1 98.25 103 VAL A O 1
ATOM 818 N N . LEU A 1 104 ? 5.68 8.672 4.211 1 98 104 LEU A N 1
ATOM 819 C CA . LEU A 1 104 ? 5.113 9.945 4.645 1 98 104 LEU A CA 1
ATOM 820 C C . LEU A 1 104 ? 3.627 10.016 4.32 1 98 104 LEU A C 1
ATOM 822 O O . LEU A 1 104 ? 3.229 9.852 3.162 1 98 104 LEU A O 1
ATOM 826 N N . ALA A 1 105 ? 2.822 10.117 5.277 1 96.94 105 ALA A N 1
ATOM 827 C CA . ALA A 1 105 ? 1.373 10.234 5.137 1 96.94 105 ALA A CA 1
ATOM 828 C C . ALA A 1 105 ? 0.889 11.609 5.582 1 96.94 105 ALA A C 1
ATOM 830 O O . ALA A 1 105 ? 0.954 11.953 6.766 1 96.94 105 ALA A O 1
ATOM 831 N N . ALA A 1 106 ? 0.461 12.375 4.621 1 94.69 106 ALA A N 1
ATOM 832 C CA . ALA A 1 106 ? -0.016 13.719 4.914 1 94.69 106 ALA A CA 1
ATOM 833 C C . ALA A 1 106 ? -1.532 13.812 4.773 1 94.69 106 ALA A C 1
ATOM 835 O O . ALA A 1 106 ? -2.051 14.016 3.674 1 94.69 106 ALA A O 1
ATOM 836 N N . PHE A 1 107 ? -2.207 13.695 5.836 1 94.38 107 PHE A N 1
ATOM 837 C CA . PHE A 1 107 ? -3.666 13.695 5.883 1 94.38 107 PHE A CA 1
ATOM 838 C C . PHE A 1 107 ? -4.168 14.531 7.055 1 94.38 107 PHE A C 1
ATOM 840 O O . PHE A 1 107 ? -3.492 14.648 8.078 1 94.38 107 PHE A O 1
ATOM 847 N N . ILE A 1 108 ? -5.344 15.109 6.855 1 94.31 108 ILE A N 1
ATOM 848 C CA . ILE A 1 108 ? -5.91 15.891 7.949 1 94.31 108 ILE A CA 1
ATOM 849 C C . ILE A 1 108 ? -6.047 15.008 9.195 1 94.31 108 ILE A C 1
ATOM 851 O O . ILE A 1 108 ? -5.582 15.375 10.273 1 94.31 108 ILE A O 1
ATOM 855 N N . SER A 1 109 ? -6.617 13.727 9.031 1 95.69 109 SER A N 1
ATOM 856 C CA . SER A 1 109 ? -6.816 12.781 10.125 1 95.69 109 SER A CA 1
ATOM 857 C C . SER A 1 109 ? -7.367 13.469 11.367 1 95.69 109 SER A C 1
ATOM 859 O O . SER A 1 109 ? -6.707 13.508 12.406 1 95.69 109 SER A O 1
ATOM 861 N N . PRO A 1 110 ? -8.578 13.906 11.289 1 96.5 110 PRO A N 1
ATOM 862 C CA . PRO A 1 110 ? -9.086 14.906 12.234 1 96.5 110 PRO A CA 1
ATOM 863 C C . PRO A 1 110 ? -9.32 14.328 13.633 1 96.5 110 PRO A C 1
ATOM 865 O O . PRO A 1 110 ? -9.344 15.078 14.609 1 96.5 110 PRO A O 1
ATOM 868 N N . TYR A 1 111 ? -9.508 13.031 13.812 1 97.12 111 TYR A N 1
ATOM 869 C CA . TYR A 1 111 ? -9.914 12.469 15.094 1 97.12 111 TYR A CA 1
ATOM 870 C C . TYR A 1 111 ? -8.742 11.773 15.781 1 97.12 111 TYR A C 1
ATOM 872 O O . TYR A 1 111 ? -8.07 10.938 15.18 1 97.12 111 TYR A O 1
ATOM 880 N N . ARG A 1 112 ? -8.547 12.047 17.062 1 97.94 112 ARG A N 1
ATOM 881 C CA . ARG A 1 112 ? -7.453 11.461 17.828 1 97.94 112 ARG A CA 1
ATOM 882 C C . ARG A 1 112 ? -7.57 9.938 17.875 1 97.94 112 ARG A C 1
ATOM 884 O O . ARG A 1 112 ? -6.566 9.234 17.766 1 97.94 112 ARG A O 1
ATOM 891 N N . GLU A 1 113 ? -8.727 9.531 18.016 1 97.75 113 GLU A N 1
ATOM 892 C CA . GLU A 1 113 ? -8.969 8.094 18.109 1 97.75 113 GLU A CA 1
ATOM 893 C C . GLU A 1 113 ? -8.477 7.367 16.859 1 97.75 113 GLU A C 1
ATOM 895 O O . GLU A 1 113 ? -7.895 6.285 16.969 1 97.75 113 GLU A O 1
ATOM 900 N N . ASP A 1 114 ? -8.727 7.926 15.742 1 98 114 ASP A N 1
ATOM 901 C CA . ASP A 1 114 ? -8.297 7.316 14.492 1 98 114 ASP A CA 1
ATOM 902 C C . ASP A 1 114 ? -6.773 7.316 14.367 1 98 114 ASP A C 1
ATOM 904 O O . ASP A 1 114 ? -6.18 6.336 13.922 1 98 114 ASP A O 1
ATOM 908 N N . ARG A 1 115 ? -6.148 8.438 14.758 1 98.38 115 ARG A N 1
ATOM 909 C CA . ARG A 1 115 ? -4.691 8.508 14.711 1 98.38 115 ARG A CA 1
ATOM 910 C C . ARG A 1 115 ? -4.066 7.508 15.68 1 98.38 115 ARG A C 1
ATOM 912 O O . ARG A 1 115 ? -3.043 6.895 15.375 1 98.38 115 ARG A O 1
ATOM 919 N N . GLU A 1 116 ? -4.688 7.332 16.844 1 98 116 GLU A N 1
ATOM 920 C CA . GLU A 1 116 ? -4.203 6.355 17.812 1 98 116 GLU A CA 1
ATOM 921 C C . GLU A 1 116 ? -4.352 4.934 17.281 1 98 116 GLU A C 1
ATOM 923 O O . GLU A 1 116 ? -3.496 4.078 17.531 1 98 116 GLU A O 1
ATOM 928 N N . ARG A 1 117 ? -5.434 4.684 16.625 1 97.5 117 ARG A N 1
ATOM 929 C CA . ARG A 1 117 ? -5.621 3.377 16.016 1 97.5 117 ARG A CA 1
ATOM 930 C C . ARG A 1 117 ? -4.531 3.09 14.984 1 97.5 117 ARG A C 1
ATOM 932 O O . ARG A 1 117 ? -4.023 1.97 14.906 1 97.5 117 ARG A O 1
ATOM 939 N N . VAL A 1 118 ? -4.215 4.07 14.18 1 98.19 118 VAL A N 1
ATOM 940 C CA . VAL A 1 118 ? -3.146 3.902 13.203 1 98.19 118 VAL A CA 1
ATOM 941 C C . VAL A 1 118 ? -1.816 3.676 13.914 1 98.19 118 VAL A C 1
ATOM 943 O O . VAL A 1 118 ? -1.057 2.773 13.555 1 98.19 118 VAL A O 1
ATOM 946 N N . ARG A 1 119 ? -1.524 4.484 14.922 1 98.19 119 ARG A N 1
ATOM 947 C CA . ARG A 1 119 ? -0.304 4.359 15.711 1 98.19 119 ARG A CA 1
ATOM 948 C C . ARG A 1 119 ? -0.132 2.938 16.234 1 98.19 119 ARG A C 1
ATOM 950 O O . ARG A 1 119 ? 0.979 2.404 16.25 1 98.19 119 ARG A O 1
ATOM 957 N N . ALA A 1 120 ? -1.196 2.324 16.641 1 97.94 120 ALA A N 1
ATOM 958 C CA . ALA A 1 120 ? -1.181 1.007 17.266 1 97.94 120 ALA A CA 1
ATOM 959 C C . ALA A 1 120 ? -0.785 -0.075 16.266 1 97.94 120 ALA A C 1
ATOM 961 O O . ALA A 1 120 ? -0.456 -1.198 16.656 1 97.94 120 ALA A O 1
ATOM 962 N N . LEU A 1 121 ? -0.797 0.194 14.992 1 97.06 121 LEU A N 1
ATOM 963 C CA . LEU A 1 121 ? -0.424 -0.766 13.961 1 97.06 121 LEU A CA 1
ATOM 964 C C . LEU A 1 121 ? 1.09 -0.93 13.891 1 97.06 121 LEU A C 1
ATOM 966 O O . LEU A 1 121 ? 1.59 -1.859 13.258 1 97.06 121 LEU A O 1
ATOM 970 N N . PHE A 1 122 ? 1.846 -0.031 14.555 1 97.5 122 PHE A N 1
ATOM 971 C CA . PHE A 1 122 ? 3.291 0.037 14.383 1 97.5 122 PHE A CA 1
ATOM 972 C C . PHE A 1 122 ? 4.008 -0.197 15.703 1 97.5 122 PHE A C 1
ATOM 974 O O . PHE A 1 122 ? 3.432 0.006 16.766 1 97.5 122 PHE A O 1
ATOM 981 N N . GLU A 1 123 ? 5.234 -0.648 15.57 1 95.44 123 GLU A N 1
ATOM 982 C CA . GLU A 1 123 ? 6.102 -0.611 16.75 1 95.44 123 GLU A CA 1
ATOM 983 C C . GLU A 1 123 ? 6.355 0.823 17.203 1 95.44 123 GLU A C 1
ATOM 985 O O . GLU A 1 123 ? 6.277 1.756 16.391 1 95.44 123 GLU A O 1
ATOM 990 N N . PRO A 1 124 ? 6.602 1.081 18.438 1 90.81 124 PRO A N 1
ATOM 991 C CA . PRO A 1 124 ? 6.695 2.434 19 1 90.81 124 PRO A CA 1
ATOM 992 C C . PRO A 1 124 ? 7.652 3.328 18.203 1 90.81 124 PRO A C 1
ATOM 994 O O . PRO A 1 124 ? 7.332 4.488 17.938 1 90.81 124 PRO A O 1
ATOM 997 N N . ALA A 1 125 ? 8.781 2.889 17.734 1 92.12 125 ALA A N 1
ATOM 998 C CA . ALA A 1 125 ? 9.75 3.744 17.047 1 92.12 125 ALA A CA 1
ATOM 999 C C . ALA A 1 125 ? 9.398 3.9 15.57 1 92.12 125 ALA A C 1
ATOM 1001 O O . ALA A 1 125 ? 9.977 4.738 14.867 1 92.12 125 ALA A O 1
ATOM 1002 N N . GLU A 1 126 ? 8.328 3.279 15.148 1 96.81 126 GLU A N 1
ATOM 1003 C CA . GLU A 1 126 ? 8.031 3.223 13.719 1 96.81 126 GLU A CA 1
ATOM 1004 C C . GLU A 1 126 ? 6.957 4.238 13.344 1 96.81 126 GLU A C 1
ATOM 1006 O O . GLU A 1 126 ? 6.676 4.438 12.156 1 96.81 126 GLU A O 1
ATOM 1011 N N . PHE A 1 127 ? 6.355 4.844 14.359 1 98.25 127 PHE A N 1
ATOM 1012 C CA . PHE A 1 127 ? 5.305 5.816 14.086 1 98.25 127 PHE A CA 1
ATOM 1013 C C . PHE A 1 127 ? 5.637 7.164 14.719 1 98.25 127 PHE A C 1
ATOM 1015 O O . PHE A 1 127 ? 5.766 7.27 15.938 1 98.25 127 PHE A O 1
ATOM 1022 N N . ILE A 1 128 ? 5.777 8.18 13.906 1 98.38 128 ILE A N 1
ATOM 1023 C CA . ILE A 1 128 ? 6.055 9.539 14.344 1 98.38 128 ILE A CA 1
ATOM 1024 C C . ILE A 1 128 ? 4.93 10.469 13.891 1 98.38 128 ILE A C 1
ATOM 1026 O O . ILE A 1 128 ? 4.777 10.727 12.695 1 98.38 128 ILE A O 1
ATOM 1030 N N . GLU A 1 129 ? 4.152 10.953 14.828 1 98.62 129 GLU A N 1
ATOM 1031 C CA . GLU A 1 129 ? 3.113 11.938 14.547 1 98.62 129 GLU A CA 1
ATOM 1032 C C . GLU A 1 129 ? 3.691 13.352 14.484 1 98.62 129 GLU A C 1
ATOM 1034 O O . GLU A 1 129 ? 4.293 13.828 15.445 1 98.62 129 GLU A O 1
ATOM 1039 N N . VAL A 1 130 ? 3.576 13.953 13.352 1 98.56 130 VAL A N 1
ATOM 1040 C CA . VAL A 1 130 ? 4.023 15.32 13.133 1 98.56 130 VAL A CA 1
ATOM 1041 C C . VAL A 1 130 ? 2.812 16.25 13.047 1 98.56 130 VAL A C 1
ATOM 1043 O O . VAL A 1 130 ? 2.104 16.266 12.039 1 98.56 130 VAL A O 1
ATOM 1046 N N . PHE A 1 131 ? 2.627 17 14.078 1 98.69 131 PHE A N 1
ATOM 1047 C CA . PHE A 1 131 ? 1.542 17.969 14.078 1 98.69 131 PHE A CA 1
ATOM 1048 C C . PHE A 1 131 ? 1.974 19.25 13.383 1 98.69 131 PHE A C 1
ATOM 1050 O O . PHE A 1 131 ? 2.838 19.984 13.891 1 98.69 131 PHE A O 1
ATOM 1057 N N . VAL A 1 132 ? 1.41 19.422 12.219 1 97.88 132 VAL A N 1
ATOM 1058 C CA . VAL A 1 132 ? 1.639 20.672 11.484 1 97.88 132 VAL A CA 1
ATOM 1059 C C . VAL A 1 132 ? 0.627 21.719 11.922 1 97.88 132 VAL A C 1
ATOM 1061 O O . VAL A 1 132 ? -0.469 21.812 11.367 1 97.88 132 VAL A O 1
ATOM 1064 N N . ASN A 1 133 ? 1.073 22.516 12.773 1 96.56 133 ASN A N 1
ATOM 1065 C CA . ASN A 1 133 ? 0.207 23.469 13.453 1 96.56 133 ASN A CA 1
ATOM 1066 C C . ASN A 1 133 ? 0.142 24.797 12.711 1 96.56 133 ASN A C 1
ATOM 1068 O O . ASN A 1 133 ? 1.177 25.375 12.367 1 96.56 133 ASN A O 1
ATOM 1072 N N . CYS A 1 134 ? -0.998 25.203 12.383 1 95.19 134 CYS A N 1
ATOM 1073 C CA . CYS A 1 134 ? -1.304 26.484 11.758 1 95.19 134 CYS A CA 1
ATOM 1074 C C . CYS A 1 134 ? -2.695 26.969 12.156 1 95.19 134 CYS A C 1
ATOM 1076 O O . CYS A 1 134 ? -3.668 26.219 12.055 1 95.19 134 CYS A O 1
ATOM 1078 N N . ASP A 1 135 ? -2.717 28.234 12.57 1 94.06 135 ASP A N 1
ATOM 1079 C CA . ASP A 1 135 ? -3.998 28.797 12.992 1 94.06 135 ASP A CA 1
ATOM 1080 C C . ASP A 1 135 ? -5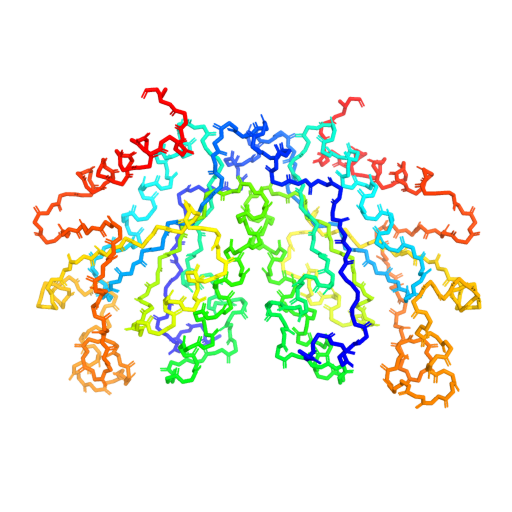.012 28.766 11.852 1 94.06 135 ASP A C 1
ATOM 1082 O O . ASP A 1 135 ? -4.664 29.031 10.703 1 94.06 135 ASP A O 1
ATOM 1086 N N . LEU A 1 136 ? -6.277 28.484 12.258 1 94.75 136 LEU A N 1
ATOM 1087 C CA . LEU A 1 136 ? -7.355 28.391 11.281 1 94.75 136 LEU A CA 1
ATOM 1088 C C . LEU A 1 136 ? -7.422 29.656 10.43 1 94.75 136 LEU A C 1
ATOM 1090 O O . LEU A 1 136 ? -7.617 29.578 9.211 1 94.75 136 LEU A O 1
ATOM 1094 N N . ALA A 1 137 ? -7.277 30.812 11.086 1 94.69 137 ALA A N 1
ATOM 1095 C CA . ALA A 1 137 ? -7.352 32.094 10.375 1 94.69 137 ALA A CA 1
ATOM 1096 C C . ALA A 1 137 ? -6.285 32.156 9.289 1 94.69 137 ALA A C 1
ATOM 1098 O O . ALA A 1 137 ? -6.543 32.688 8.195 1 94.69 137 ALA A O 1
ATOM 1099 N N . VAL A 1 138 ? -5.133 31.656 9.578 1 94.19 138 VAL A N 1
ATOM 1100 C CA . VAL A 1 138 ? -4.047 31.656 8.602 1 94.19 138 VAL A CA 1
ATOM 1101 C C . VAL A 1 138 ? -4.359 30.672 7.48 1 94.19 138 VAL A C 1
ATOM 1103 O O . VAL A 1 138 ? -4.176 30.984 6.301 1 94.19 138 VAL A O 1
ATOM 1106 N N . CYS A 1 139 ? -4.832 29.484 7.832 1 94.31 139 CYS A N 1
ATOM 1107 C CA . CYS A 1 139 ? -5.227 28.5 6.836 1 94.31 139 CYS A CA 1
ATOM 1108 C C . CYS A 1 139 ? -6.273 29.062 5.887 1 94.31 139 CYS A C 1
ATOM 1110 O O . CYS A 1 139 ? -6.18 28.891 4.672 1 94.31 139 CYS A O 1
ATOM 1112 N N . GLU A 1 140 ? -7.238 29.766 6.438 1 93.5 140 GLU A N 1
ATOM 1113 C CA . GLU A 1 140 ? -8.305 30.359 5.641 1 93.5 140 GLU A CA 1
ATOM 1114 C C . GLU A 1 140 ? -7.762 31.438 4.699 1 93.5 140 GLU A C 1
ATOM 1116 O O . GLU A 1 140 ? -8.227 31.562 3.562 1 93.5 140 GLU A O 1
ATOM 1121 N N . SER A 1 141 ? -6.875 32.125 5.242 1 92.81 141 SER A N 1
ATOM 1122 C CA . SER A 1 141 ? -6.289 33.188 4.426 1 92.81 141 SER A CA 1
ATOM 1123 C C . SER A 1 141 ? -5.512 32.594 3.248 1 92.81 141 SER A C 1
ATOM 1125 O O . SER A 1 141 ? -5.535 33.156 2.148 1 92.81 141 SER A O 1
ATOM 1127 N N . ARG A 1 142 ? -4.758 31.5 3.432 1 86.62 142 ARG A N 1
ATOM 1128 C CA . ARG A 1 142 ? -4.023 30.828 2.367 1 86.62 142 ARG A CA 1
ATOM 1129 C C . ARG A 1 142 ? -4.98 30.203 1.355 1 86.62 142 ARG A C 1
ATOM 1131 O O . ARG A 1 142 ? -4.812 30.375 0.146 1 86.62 142 ARG A O 1
ATOM 1138 N N . ASP A 1 143 ? -5.965 29.547 1.764 1 88.62 143 ASP A N 1
ATOM 1139 C CA . ASP A 1 143 ? -7.043 28.844 1.064 1 88.62 143 ASP A CA 1
ATOM 1140 C C . ASP A 1 143 ? -6.633 28.5 -0.365 1 88.62 143 ASP A C 1
ATOM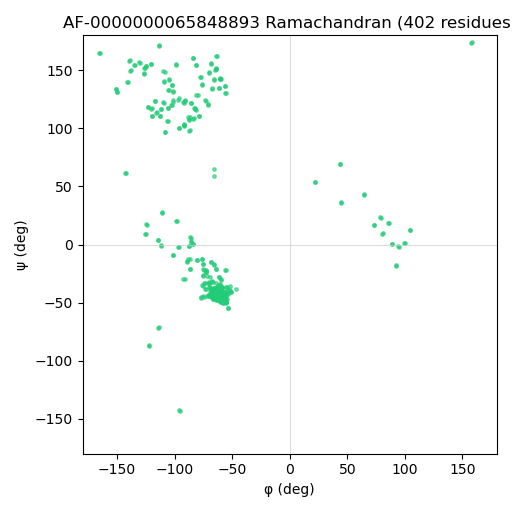 1142 O O . ASP A 1 143 ? -7.336 28.844 -1.318 1 88.62 143 ASP A O 1
ATOM 1146 N N . PRO A 1 144 ? -5.457 27.797 -0.486 1 77.44 144 PRO A N 1
ATOM 1147 C CA . PRO A 1 144 ? -4.914 27.578 -1.828 1 77.44 144 PRO A CA 1
ATOM 1148 C C . PRO A 1 144 ? -5.91 26.891 -2.758 1 77.44 144 PRO A C 1
ATOM 1150 O O . PRO A 1 144 ? -5.836 27.047 -3.979 1 77.44 144 PRO A O 1
ATOM 1153 N N . LYS A 1 145 ? -6.941 26.156 -2.291 1 80.5 145 LYS A N 1
ATOM 1154 C CA . LYS A 1 145 ? -7.867 25.391 -3.125 1 80.5 145 LYS A CA 1
ATOM 1155 C C . LYS A 1 145 ? -9.266 26 -3.084 1 80.5 145 LYS A C 1
ATOM 1157 O O . LYS A 1 145 ? -10.188 25.484 -3.727 1 80.5 145 LYS A O 1
ATOM 1162 N N . GLY A 1 146 ? -9.422 27.031 -2.34 1 87.81 146 GLY A N 1
ATOM 1163 C CA . GLY A 1 146 ? -10.711 27.703 -2.219 1 87.81 146 GLY A CA 1
ATOM 1164 C C . GLY A 1 146 ? -11.711 26.922 -1.396 1 87.81 146 GLY A C 1
ATOM 1165 O O . GLY A 1 146 ? -12.922 27.156 -1.497 1 87.81 146 GLY A O 1
ATOM 1166 N N . LEU A 1 147 ? -11.219 26.016 -0.683 1 88.88 147 LEU A N 1
ATOM 1167 C CA . LEU A 1 147 ? -12.125 25.125 0.036 1 88.88 147 LEU A CA 1
ATOM 1168 C C . LEU A 1 147 ? -12.719 25.812 1.255 1 88.88 147 LEU A C 1
ATOM 1170 O O . LEU A 1 147 ? -13.875 25.578 1.604 1 88.88 147 LEU A O 1
ATOM 1174 N N . TYR A 1 148 ? -11.945 26.641 1.881 1 92.75 148 TYR A N 1
ATOM 1175 C CA . TYR A 1 148 ? -12.445 27.344 3.051 1 92.75 148 TYR A CA 1
ATOM 1176 C C . TYR A 1 148 ? -13.562 28.312 2.668 1 92.75 148 TYR A C 1
ATOM 1178 O O . TYR A 1 148 ? -14.57 28.406 3.363 1 92.75 148 TYR A O 1
ATOM 1186 N N . ARG A 1 149 ? -13.281 29.016 1.571 1 91.19 149 ARG A N 1
ATOM 1187 C CA . ARG A 1 149 ? -14.312 29.922 1.078 1 91.19 149 ARG A CA 1
ATOM 1188 C C . ARG A 1 149 ? -15.609 29.188 0.795 1 91.19 149 ARG A C 1
ATOM 1190 O O . ARG A 1 149 ? -16.688 29.641 1.169 1 91.19 149 ARG A O 1
ATOM 1197 N N . LYS A 1 150 ? -15.469 28.078 0.171 1 91.5 150 LYS A N 1
ATOM 1198 C CA . LYS A 1 150 ? -16.641 27.266 -0.16 1 91.5 150 LYS A CA 1
ATOM 1199 C C . LYS A 1 150 ? -17.312 26.734 1.103 1 91.5 150 LYS A C 1
ATOM 1201 O O . LYS A 1 150 ? -18.547 26.641 1.16 1 91.5 150 LYS A O 1
ATOM 1206 N N . ALA A 1 151 ? -16.594 26.391 2.039 1 91.06 151 ALA A N 1
ATOM 1207 C CA . ALA A 1 151 ? -17.141 25.875 3.299 1 91.06 151 ALA A CA 1
ATOM 1208 C C . ALA A 1 151 ? -17.875 26.984 4.055 1 91.06 151 ALA A C 1
ATOM 1210 O O . ALA A 1 151 ? -18.969 26.766 4.562 1 91.06 151 ALA A O 1
ATOM 1211 N N . ARG A 1 152 ? -17.297 28.141 4.078 1 92.88 152 ARG A N 1
ATOM 1212 C CA . ARG A 1 152 ? -17.891 29.266 4.793 1 92.88 152 ARG A CA 1
ATOM 1213 C C . ARG A 1 152 ? -19.188 29.719 4.125 1 92.88 152 ARG A C 1
ATOM 1215 O O . ARG A 1 152 ? -20.109 30.172 4.801 1 92.88 152 ARG A O 1
ATOM 1222 N N . SER A 1 153 ? -19.266 29.578 2.879 1 92.94 153 SER A N 1
ATOM 1223 C CA . SER A 1 153 ? -20.469 29.953 2.146 1 92.94 153 SER A CA 1
ATOM 1224 C C . SER A 1 153 ? -21.547 28.875 2.236 1 92.94 153 SER A C 1
ATOM 1226 O O . SER A 1 153 ? -22.688 29.094 1.813 1 92.94 153 SER A O 1
ATOM 1228 N N . GLY A 1 154 ? -21.125 27.688 2.703 1 90.44 154 GLY A N 1
ATOM 1229 C CA . GLY A 1 154 ? -22.078 26.609 2.85 1 90.44 154 GLY A CA 1
ATOM 1230 C C . GLY A 1 154 ? -22.109 25.672 1.654 1 90.44 154 GLY A C 1
ATOM 1231 O O . GLY A 1 154 ? -22.812 24.656 1.666 1 90.44 154 GLY A O 1
ATOM 1232 N N . GLU A 1 155 ? -21.359 25.938 0.656 1 90.56 155 GLU A N 1
ATOM 1233 C CA . GLU A 1 155 ? -21.297 25.125 -0.549 1 90.56 155 GLU A CA 1
ATOM 1234 C C . GLU A 1 155 ? -20.625 23.781 -0.269 1 90.56 155 GLU A C 1
ATOM 1236 O O . GLU A 1 155 ? -20.938 22.781 -0.918 1 90.56 155 GLU A O 1
ATOM 1241 N N . LEU A 1 156 ? -19.703 23.828 0.602 1 87.88 156 LEU A N 1
ATOM 1242 C CA . LEU A 1 156 ? -19 22.625 1.023 1 87.88 156 LEU A CA 1
ATOM 1243 C C . LEU A 1 156 ? -19.328 22.281 2.473 1 87.88 156 LEU A C 1
ATOM 1245 O O . LEU A 1 156 ? -19 23.047 3.383 1 87.88 156 LEU A O 1
ATOM 1249 N N . LYS A 1 157 ? -19.969 21.109 2.621 1 87.06 157 LYS A N 1
ATOM 1250 C CA . LYS A 1 157 ? -20.391 20.703 3.963 1 87.06 157 LYS A CA 1
ATOM 1251 C C . LYS A 1 157 ? -19.391 19.719 4.57 1 87.06 157 LYS A C 1
ATOM 1253 O O . LYS A 1 157 ? -18.609 19.094 3.85 1 87.06 157 LYS A O 1
ATOM 1258 N N . GLN A 1 158 ? -19.344 19.688 5.941 1 89 158 GLN A N 1
ATOM 1259 C CA . GLN A 1 158 ? -18.516 18.75 6.691 1 89 158 GLN A CA 1
ATOM 1260 C C . GLN A 1 158 ? -17.031 19 6.43 1 89 158 GLN A C 1
ATOM 1262 O O . GLN A 1 158 ? -16.281 18.047 6.195 1 89 158 GLN A O 1
ATOM 1267 N N . PHE A 1 159 ? -16.734 20.266 6.438 1 90.31 159 PHE A N 1
ATOM 1268 C CA . PHE A 1 159 ? -15.344 20.656 6.23 1 90.31 159 PHE A CA 1
ATOM 1269 C C . PHE A 1 159 ? -14.617 20.797 7.562 1 90.31 159 PHE A C 1
ATOM 1271 O O . PHE A 1 159 ? -15.031 21.578 8.414 1 90.31 159 PHE A O 1
ATOM 1278 N N . THR A 1 160 ? -13.547 20.062 7.715 1 91.56 160 THR A N 1
ATOM 1279 C CA . THR A 1 160 ? -12.805 20.047 8.969 1 91.56 160 THR A CA 1
ATOM 1280 C C . THR A 1 160 ? -12.25 21.438 9.289 1 91.56 160 THR A C 1
ATOM 1282 O O . THR A 1 160 ? -11.641 22.078 8.438 1 91.56 160 THR A O 1
ATOM 1285 N N . GLY A 1 161 ? -12.406 21.859 10.555 1 91.75 161 GLY A N 1
ATOM 1286 C CA . GLY A 1 161 ? -11.969 23.188 10.984 1 91.75 161 GLY A CA 1
ATOM 1287 C C . GLY A 1 161 ? -13.055 24.234 10.891 1 91.75 161 GLY A C 1
ATOM 1288 O O . GLY A 1 161 ? -12.938 25.312 11.477 1 91.75 161 GLY A O 1
ATOM 1289 N N . ILE A 1 162 ? -14.109 23.953 10.102 1 93.31 162 ILE A N 1
ATOM 1290 C CA . ILE A 1 162 ? -15.227 24.891 9.961 1 93.31 162 ILE A CA 1
ATOM 1291 C C . ILE A 1 162 ? -16.484 24.281 10.57 1 93.31 162 ILE A C 1
ATOM 1293 O O . ILE A 1 162 ? -16.891 24.641 11.68 1 93.31 162 ILE A O 1
ATOM 1297 N N . ASP A 1 163 ? -17.109 23.266 9.977 1 91.44 163 ASP A N 1
ATOM 1298 C CA . ASP A 1 163 ? -18.328 22.656 10.516 1 91.44 163 ASP A CA 1
ATOM 1299 C C . ASP A 1 163 ? -18.062 21.203 10.93 1 91.44 163 ASP A C 1
ATOM 1301 O O . ASP A 1 163 ? -19 20.453 11.219 1 91.44 163 ASP A O 1
ATOM 1305 N N . SER A 1 164 ? -16.875 20.703 10.859 1 91.44 164 SER A N 1
ATOM 1306 C CA . SER A 1 164 ? -16.406 19.438 11.391 1 91.44 164 SER A CA 1
ATOM 1307 C C . SER A 1 164 ? -15.18 19.625 12.273 1 91.44 164 SER A C 1
ATOM 1309 O O . SER A 1 164 ? -14.344 20.5 12.008 1 91.44 164 SER A O 1
ATOM 1311 N N . PRO A 1 165 ? -15.055 18.828 13.258 1 93.88 165 PRO A N 1
ATOM 1312 C CA . PRO A 1 165 ? -14 19.094 14.234 1 93.88 165 PRO A CA 1
ATOM 1313 C C . PRO A 1 165 ? -12.633 18.594 13.773 1 93.88 165 PRO A C 1
ATOM 1315 O O . PRO A 1 165 ? -12.547 17.703 12.93 1 93.88 165 PRO A O 1
ATOM 1318 N N . TYR A 1 166 ? -11.609 19.234 14.305 1 96.69 166 TYR A N 1
ATOM 1319 C CA . TYR A 1 166 ? -10.234 18.766 14.32 1 96.69 166 TYR A CA 1
ATOM 1320 C C . TYR A 1 166 ? -9.719 18.609 15.75 1 96.69 166 TYR A C 1
ATOM 1322 O O . TYR A 1 166 ? -9.633 19.594 16.484 1 96.69 166 TYR A O 1
ATOM 1330 N N . GLU A 1 167 ? -9.383 17.375 16.094 1 97.5 167 GLU A N 1
ATOM 1331 C CA . GLU A 1 167 ? -8.891 17.109 17.453 1 97.5 167 GLU A CA 1
ATOM 1332 C C . GLU A 1 167 ? -7.371 17.203 17.516 1 97.5 167 GLU A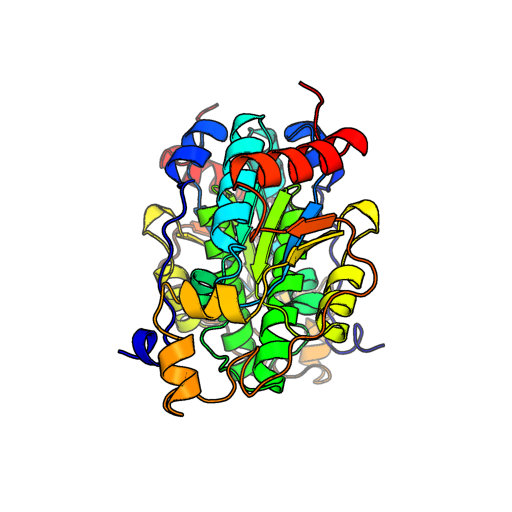 C 1
ATOM 1334 O O . GLU A 1 167 ? -6.668 16.281 17.094 1 97.5 167 GLU A O 1
ATOM 1339 N N . VAL A 1 168 ? -6.871 18.266 18.031 1 97.56 168 VAL A N 1
ATOM 1340 C CA . VAL A 1 168 ? -5.438 18.516 18.125 1 97.56 168 VAL A CA 1
ATOM 1341 C C . VAL A 1 168 ? -4.762 17.359 18.875 1 97.56 168 VAL A C 1
ATOM 1343 O O . VAL A 1 168 ? -5.266 16.891 19.891 1 97.56 168 VAL A O 1
ATOM 1346 N N . PRO A 1 169 ? -3.604 16.922 18.344 1 97.94 169 PRO A N 1
ATOM 1347 C CA . PRO A 1 169 ? -2.912 15.836 19.047 1 97.94 169 PRO A CA 1
ATOM 1348 C C . PRO A 1 169 ? -2.521 16.234 20.484 1 97.94 169 PRO A C 1
ATOM 1350 O O . PRO A 1 169 ? -2.115 17.375 20.719 1 97.94 169 PRO A O 1
ATOM 1353 N N . PHE A 1 170 ? -2.639 15.242 21.422 1 96.12 170 PHE A N 1
ATOM 1354 C CA . PHE A 1 170 ? -2.26 15.508 22.812 1 96.12 170 PHE A CA 1
ATOM 1355 C C . PHE A 1 170 ? -0.744 15.5 22.969 1 96.12 170 PHE A C 1
ATOM 1357 O O . PHE A 1 170 ? -0.177 16.391 23.609 1 96.12 170 PHE A O 1
ATOM 1364 N N . SER A 1 171 ? -0.078 14.516 22.391 1 95.81 171 SER A N 1
ATOM 1365 C CA . SER A 1 171 ? 1.356 14.328 22.594 1 95.81 171 SER A CA 1
ATOM 1366 C C . SER A 1 171 ? 2.027 13.852 21.312 1 95.81 171 SER A C 1
ATOM 1368 O O . SER A 1 171 ? 2.609 12.766 21.266 1 95.81 171 SER A O 1
ATOM 1370 N N . PRO A 1 172 ? 1.939 14.719 20.25 1 98.06 172 PRO A N 1
ATOM 1371 C CA . PRO A 1 172 ? 2.68 14.328 19.047 1 98.06 172 PRO A CA 1
ATOM 1372 C C . PRO A 1 172 ? 4.191 14.281 19.266 1 98.06 172 PRO A C 1
ATOM 1374 O O . PRO A 1 172 ? 4.703 14.945 20.188 1 98.06 172 PRO A O 1
ATOM 1377 N N . GLU A 1 173 ? 4.852 13.469 18.562 1 97.81 173 GLU A N 1
ATOM 1378 C CA . GLU A 1 173 ? 6.305 13.414 18.688 1 97.81 173 GLU A CA 1
ATOM 1379 C C . GLU A 1 173 ? 6.945 14.734 18.25 1 97.81 173 GLU A C 1
ATOM 1381 O O . GLU A 1 173 ? 7.98 15.133 18.797 1 97.81 173 GLU A O 1
ATOM 1386 N N . LEU A 1 174 ? 6.332 15.422 17.234 1 97.88 174 LEU A N 1
ATOM 1387 C CA . LEU A 1 174 ? 6.871 16.672 16.719 1 97.88 174 LEU A CA 1
ATOM 1388 C C . LEU A 1 174 ? 5.746 17.656 16.406 1 97.88 174 LEU A C 1
ATOM 1390 O O . LEU A 1 174 ? 4.695 17.266 15.906 1 97.88 174 LEU A O 1
ATOM 1394 N N . VAL A 1 175 ? 5.965 18.859 16.719 1 97.81 175 VAL A N 1
ATOM 1395 C CA . VAL A 1 175 ? 5.09 19.969 16.328 1 97.81 175 VAL A CA 1
ATOM 1396 C C . VAL A 1 175 ? 5.852 20.938 15.422 1 97.81 175 VAL A C 1
ATOM 1398 O O . VAL A 1 175 ? 6.949 21.375 15.766 1 97.81 175 VAL A O 1
ATOM 1401 N N . VAL A 1 176 ? 5.344 21.156 14.289 1 97.56 176 VAL A N 1
ATOM 1402 C CA . VAL A 1 176 ? 5.906 22.141 13.367 1 97.56 176 VAL A CA 1
ATOM 1403 C C . VAL A 1 176 ? 4.902 23.266 13.141 1 97.56 176 VAL A C 1
ATOM 1405 O O . VAL A 1 176 ? 3.842 23.062 12.555 1 97.56 176 VAL A O 1
ATOM 1408 N N . ASN A 1 177 ? 5.223 24.406 13.586 1 96.12 177 ASN A N 1
ATOM 1409 C CA . ASN A 1 177 ? 4.371 25.578 13.383 1 96.12 177 ASN A CA 1
ATOM 1410 C C . ASN A 1 177 ? 4.68 26.266 12.062 1 96.12 177 ASN A C 1
ATOM 1412 O O . ASN A 1 177 ? 5.668 27 11.953 1 96.12 177 ASN A O 1
ATOM 1416 N N . THR A 1 178 ? 3.787 26.109 11.117 1 93.19 178 THR A N 1
ATOM 1417 C CA . THR A 1 178 ? 4.078 26.578 9.766 1 93.19 178 THR A CA 1
ATOM 1418 C C . THR A 1 178 ? 3.689 28.047 9.609 1 93.19 178 THR A C 1
ATOM 1420 O O . THR A 1 178 ? 4.051 28.672 8.617 1 93.19 178 THR A O 1
ATOM 1423 N N . ALA A 1 179 ? 2.953 28.594 10.547 1 90 179 ALA A N 1
ATOM 1424 C CA . ALA A 1 179 ? 2.633 30.016 10.516 1 90 179 ALA A CA 1
ATOM 1425 C C . ALA A 1 179 ? 3.852 30.875 10.859 1 90 179 ALA A C 1
ATOM 1427 O O . ALA A 1 179 ? 3.943 32.031 10.461 1 90 179 ALA A O 1
ATOM 1428 N N . CYS A 1 180 ? 4.793 30.281 11.578 1 90.12 180 CYS A N 1
ATOM 1429 C CA . CYS A 1 180 ? 5.914 31.078 12.078 1 90.12 180 CYS A CA 1
ATOM 1430 C C . CYS A 1 180 ? 7.242 30.469 11.648 1 90.12 180 CYS A C 1
ATOM 1432 O O . CYS A 1 180 ? 8.289 30.797 12.211 1 90.12 180 CYS A O 1
ATOM 1434 N N . SER A 1 181 ? 7.195 29.5 10.805 1 90.62 181 SER A N 1
ATOM 1435 C CA . SER A 1 181 ? 8.422 28.844 10.359 1 90.62 181 SER A CA 1
ATOM 1436 C C . SER A 1 181 ? 8.43 28.641 8.852 1 90.62 181 SER A C 1
ATOM 1438 O O . SER A 1 181 ? 7.371 28.641 8.211 1 90.62 181 SER A O 1
ATOM 1440 N N . THR A 1 182 ? 9.602 28.562 8.305 1 93.75 182 THR A N 1
ATOM 1441 C CA . THR A 1 182 ? 9.75 28.266 6.887 1 93.75 182 THR A CA 1
ATOM 1442 C C . THR A 1 182 ? 9.695 26.766 6.645 1 93.75 182 THR A C 1
ATOM 1444 O O . THR A 1 182 ? 9.875 25.969 7.57 1 93.75 182 THR A O 1
ATOM 1447 N N . VAL A 1 183 ? 9.422 26.406 5.398 1 95.19 183 VAL A N 1
ATOM 1448 C CA . VAL A 1 183 ? 9.43 25 5.016 1 95.19 183 VAL A CA 1
ATOM 1449 C C . VAL A 1 183 ? 10.789 24.375 5.32 1 95.19 183 VAL A C 1
ATOM 1451 O O . VAL A 1 183 ? 10.875 23.266 5.855 1 95.19 183 VAL A O 1
ATOM 1454 N N . LYS A 1 184 ? 11.812 25.172 5.023 1 96.38 184 LYS A N 1
ATOM 1455 C CA . LYS A 1 184 ? 13.172 24.703 5.238 1 96.38 184 LYS A CA 1
ATOM 1456 C C . LYS A 1 184 ? 13.414 24.359 6.707 1 96.38 184 LYS A C 1
ATOM 1458 O O . LYS A 1 184 ? 13.984 23.328 7.027 1 96.38 184 LYS A O 1
ATOM 1463 N N . SER A 1 185 ? 12.977 25.234 7.605 1 97.12 185 SER A N 1
ATOM 1464 C CA . SER A 1 185 ? 13.156 25 9.039 1 97.12 185 SER A CA 1
ATOM 1465 C C . SER A 1 185 ? 12.344 23.797 9.5 1 97.12 185 SER A C 1
ATOM 1467 O O . SER A 1 185 ? 12.781 23.062 10.383 1 97.12 185 SER A O 1
ATOM 1469 N N . GLY A 1 186 ? 11.133 23.625 8.969 1 97.62 186 GLY A N 1
ATOM 1470 C CA . GLY A 1 186 ? 10.32 22.453 9.273 1 97.62 186 GLY A CA 1
ATOM 1471 C C . GLY A 1 186 ? 10.984 21.156 8.875 1 97.62 186 GLY A C 1
ATOM 1472 O O . GLY A 1 186 ? 10.992 20.188 9.641 1 97.62 186 GLY A O 1
ATOM 1473 N N . VAL A 1 187 ? 11.555 21.172 7.656 1 97.81 187 VAL A N 1
ATOM 1474 C CA . VAL A 1 187 ? 12.266 20 7.152 1 97.81 187 VAL A CA 1
ATOM 1475 C C . VAL A 1 187 ? 13.414 19.641 8.094 1 97.81 187 VAL A C 1
ATOM 1477 O O . VAL A 1 187 ? 13.586 18.484 8.469 1 97.81 187 VAL A O 1
ATOM 1480 N N . GLN A 1 188 ? 14.148 20.656 8.5 1 97.38 188 GLN A N 1
ATOM 1481 C CA . GLN A 1 188 ? 15.289 20.438 9.383 1 97.38 188 GLN A CA 1
ATOM 1482 C C . GLN A 1 188 ? 14.852 19.844 10.719 1 97.38 188 GLN A C 1
ATOM 1484 O O . GLN A 1 188 ? 15.523 18.984 11.273 1 97.38 188 GLN A O 1
ATOM 1489 N N . SER A 1 189 ? 13.758 20.312 11.211 1 97.5 189 SER A N 1
ATOM 1490 C CA . SER A 1 189 ? 13.242 19.812 12.484 1 97.5 189 SER A CA 1
ATOM 1491 C C . SER A 1 189 ? 12.891 18.344 12.391 1 97.5 189 SER A C 1
ATOM 1493 O O . SER A 1 189 ? 13.227 17.562 13.281 1 97.5 189 SER A O 1
ATOM 1495 N N . VAL A 1 190 ? 12.234 17.938 11.32 1 98 190 VAL A N 1
ATOM 1496 C CA . VAL A 1 190 ? 11.836 16.547 11.133 1 98 190 VAL A CA 1
ATOM 1497 C C . VAL A 1 190 ? 13.078 15.672 10.969 1 98 190 VAL A C 1
ATOM 1499 O O . VAL A 1 190 ? 13.195 14.625 11.602 1 98 190 VAL A O 1
ATOM 1502 N N . LEU A 1 191 ? 14.023 16.141 10.148 1 97.62 191 LEU A N 1
ATOM 1503 C CA . LEU A 1 191 ? 15.242 15.375 9.883 1 97.62 191 LEU A CA 1
ATOM 1504 C C . LEU A 1 191 ? 16.062 15.211 11.156 1 97.62 191 LEU A C 1
ATOM 1506 O O . LEU A 1 191 ? 16.594 14.133 11.43 1 97.62 191 LEU A O 1
ATOM 1510 N N . ALA A 1 192 ? 16.156 16.312 11.891 1 97.19 192 ALA A N 1
ATOM 1511 C CA . ALA A 1 192 ? 16.906 16.266 13.141 1 97.19 192 ALA A CA 1
ATOM 1512 C C . ALA A 1 192 ? 16.281 15.258 14.109 1 97.19 192 ALA A C 1
ATOM 1514 O O . ALA A 1 192 ? 17 14.508 14.781 1 97.19 192 ALA A O 1
ATOM 1515 N N . PHE A 1 193 ? 15.023 15.258 14.156 1 97.31 193 PHE A N 1
ATOM 1516 C CA . PHE A 1 193 ? 14.312 14.367 15.062 1 97.31 193 PHE A CA 1
ATOM 1517 C C . PHE A 1 193 ? 14.617 12.906 14.734 1 97.31 193 PHE A C 1
ATOM 1519 O O . PHE A 1 193 ? 14.938 12.117 15.625 1 97.31 193 PHE A O 1
ATOM 1526 N N . VAL A 1 194 ? 14.539 12.492 13.398 1 96.81 194 VAL A N 1
ATOM 1527 C CA . VAL A 1 194 ? 14.719 11.094 13.016 1 96.81 194 VAL A CA 1
ATOM 1528 C C . VAL A 1 194 ? 16.203 10.719 13.109 1 96.81 194 VAL A C 1
ATOM 1530 O O . VAL A 1 194 ? 16.531 9.586 13.469 1 96.81 194 VAL A O 1
ATOM 1533 N N . ARG A 1 195 ? 17.031 11.664 12.836 1 95.31 195 ARG A N 1
ATOM 1534 C CA . ARG A 1 195 ? 18.469 11.43 12.945 1 95.31 195 ARG A CA 1
ATOM 1535 C C . ARG A 1 195 ? 18.875 11.203 14.398 1 95.31 195 ARG A C 1
ATOM 1537 O O . ARG A 1 195 ? 19.609 10.266 14.703 1 95.31 195 ARG A O 1
ATOM 1544 N N . ASP A 1 196 ? 18.391 12.062 15.273 1 95.25 196 ASP A N 1
ATOM 1545 C CA . ASP A 1 196 ? 18.781 12.016 16.688 1 95.25 196 ASP A CA 1
ATOM 1546 C C . ASP A 1 196 ? 18.312 10.719 17.344 1 95.25 196 ASP A C 1
ATOM 1548 O O . ASP A 1 196 ? 18.891 10.273 18.328 1 95.25 196 ASP A O 1
ATOM 1552 N N . ARG A 1 197 ? 17.375 10.086 16.797 1 94.19 197 ARG A N 1
ATOM 1553 C CA . ARG A 1 197 ? 16.844 8.836 17.328 1 94.19 197 ARG A CA 1
ATOM 1554 C C . ARG A 1 197 ? 17.484 7.633 16.641 1 94.19 197 ARG A C 1
ATOM 1556 O O . ARG A 1 197 ? 17.141 6.484 16.938 1 94.19 197 ARG A O 1
ATOM 1563 N N . GLY A 1 198 ? 18.375 7.887 15.656 1 93.19 198 GLY A N 1
ATOM 1564 C CA . GLY A 1 198 ? 19.125 6.832 15 1 93.19 198 GLY A CA 1
ATOM 1565 C C . GLY A 1 198 ? 18.312 6.082 13.961 1 93.19 198 GLY A C 1
ATOM 1566 O O . GLY A 1 198 ? 18.609 4.926 13.648 1 93.19 198 GLY A O 1
ATOM 1567 N N . LEU A 1 199 ? 17.297 6.703 13.445 1 94.06 199 LEU A N 1
ATOM 1568 C CA . LEU A 1 199 ? 16.406 6.023 12.523 1 94.06 199 LEU A CA 1
ATOM 1569 C C . LEU A 1 199 ? 16.922 6.117 11.094 1 94.06 199 LEU A C 1
ATOM 1571 O O . LEU A 1 199 ? 16.5 5.348 10.227 1 94.06 199 LEU A O 1
ATOM 1575 N N . ILE A 1 200 ? 17.781 7.105 10.852 1 93.62 200 ILE A N 1
ATOM 1576 C CA . ILE A 1 200 ? 18.453 7.23 9.562 1 93.62 200 ILE A CA 1
ATOM 1577 C C . ILE A 1 200 ? 19.953 7.414 9.773 1 93.62 200 ILE A C 1
ATOM 1579 O O . ILE A 1 200 ? 20.391 7.711 10.883 1 93.62 200 ILE A O 1
ATOM 1583 N N . ASN A 1 201 ? 20.734 7.027 8.656 1 83.31 201 ASN A N 1
ATOM 1584 C CA . ASN A 1 201 ? 22.188 7.164 8.773 1 83.31 201 ASN A CA 1
ATOM 1585 C C . ASN A 1 201 ? 22.594 8.633 8.844 1 83.31 201 ASN A C 1
ATOM 1587 O O . ASN A 1 201 ? 21.938 9.5 8.281 1 83.31 201 ASN A O 1
ATOM 1591 N N . GLY A 1 202 ? 23.516 8.977 9.797 1 66.62 202 GLY A N 1
ATOM 1592 C CA . GLY A 1 202 ? 24.016 10.289 10.148 1 66.62 202 GLY A CA 1
ATOM 1593 C C . GLY A 1 202 ? 24.828 10.938 9.039 1 66.62 202 GLY A C 1
ATOM 1594 O O . GLY A 1 202 ? 25.656 10.289 8.406 1 66.62 202 GLY A O 1
ATOM 1595 N N . ASP A 1 203 ? 24.578 11.266 7.809 1 54.91 203 ASP A N 1
ATOM 1596 C CA . ASP A 1 203 ? 25.625 12.172 7.348 1 54.91 203 ASP A CA 1
ATOM 1597 C C . ASP A 1 203 ? 25.562 13.5 8.102 1 54.91 203 ASP A C 1
ATOM 1599 O O . ASP A 1 203 ? 24.5 13.914 8.555 1 54.91 203 ASP A O 1
ATOM 1603 N N . MET B 1 1 ? -15.922 12.242 -14.555 1 29.67 1 MET B N 1
ATOM 1604 C CA . MET B 1 1 ? -16.656 13.453 -14.211 1 29.67 1 MET B CA 1
ATOM 1605 C C . MET B 1 1 ? -16.75 13.625 -12.695 1 29.67 1 MET B C 1
ATOM 1607 O O . MET B 1 1 ? -17.281 14.633 -12.219 1 29.67 1 MET B O 1
ATOM 1611 N N . GLY B 1 2 ? -16.594 12.43 -11.961 1 31.05 2 GLY B N 1
ATOM 1612 C CA . GLY B 1 2 ? -16.766 12.289 -10.523 1 31.05 2 GLY B CA 1
ATOM 1613 C C . GLY B 1 2 ? -15.617 12.859 -9.719 1 31.05 2 GLY B C 1
ATOM 1614 O O . GLY B 1 2 ? -15.641 12.828 -8.492 1 31.05 2 GLY B O 1
ATOM 1615 N N . ALA B 1 3 ? -14.461 12.922 -10.211 1 41.72 3 ALA B N 1
ATOM 1616 C CA . ALA B 1 3 ? -13.203 13.461 -9.703 1 41.72 3 ALA B CA 1
ATOM 1617 C C . ALA B 1 3 ? -13.406 14.852 -9.109 1 41.72 3 ALA B C 1
ATOM 1619 O O . ALA B 1 3 ? -12.836 15.18 -8.07 1 41.72 3 ALA B O 1
ATOM 1620 N N . ASN B 1 4 ? -14.266 15.57 -9.812 1 47.06 4 ASN B N 1
ATOM 1621 C CA . ASN B 1 4 ? -14.516 16.969 -9.5 1 47.06 4 ASN B CA 1
ATOM 1622 C C . ASN B 1 4 ? -15.32 17.141 -8.211 1 47.06 4 ASN B C 1
ATOM 1624 O O . ASN B 1 4 ? -15.547 18.25 -7.754 1 47.06 4 ASN B O 1
ATOM 1628 N N . ARG B 1 5 ? -16.141 16.047 -7.934 1 46.62 5 ARG B N 1
ATOM 1629 C CA . ARG B 1 5 ? -17.188 16.219 -6.918 1 46.62 5 ARG B CA 1
ATOM 1630 C C . ARG B 1 5 ? -16.562 16.391 -5.535 1 46.62 5 ARG B C 1
ATOM 1632 O O . ARG B 1 5 ? -17.156 17.031 -4.66 1 46.62 5 ARG B O 1
ATOM 1639 N N . LEU B 1 6 ? -15.438 15.758 -5.324 1 53.97 6 LEU B N 1
ATOM 1640 C CA . LEU B 1 6 ? -14.953 15.805 -3.947 1 53.97 6 LEU B CA 1
ATOM 1641 C C . LEU B 1 6 ? -13.898 16.891 -3.775 1 53.97 6 LEU B C 1
ATOM 1643 O O . LEU B 1 6 ? -13.344 17.062 -2.686 1 53.97 6 LEU B O 1
ATOM 1647 N N . ASN B 1 7 ? -13.883 17.938 -4.762 1 55.16 7 ASN B N 1
ATOM 1648 C CA . ASN B 1 7 ? -12.938 19.031 -4.684 1 55.16 7 ASN B CA 1
ATOM 1649 C C . ASN B 1 7 ? -11.531 18.547 -4.348 1 55.16 7 ASN B C 1
ATOM 1651 O O . ASN B 1 7 ? -10.859 19.109 -3.482 1 55.16 7 ASN B O 1
ATOM 1655 N N . ILE B 1 8 ? -11.188 17.344 -4.906 1 56.03 8 ILE B N 1
ATOM 1656 C CA . ILE B 1 8 ? -9.859 16.781 -4.68 1 56.03 8 ILE B CA 1
ATOM 1657 C C . ILE B 1 8 ? -8.945 17.125 -5.859 1 56.03 8 ILE B C 1
ATOM 1659 O O . ILE B 1 8 ? -9.398 17.156 -7.008 1 56.03 8 ILE B O 1
ATOM 1663 N N . THR B 1 9 ? -7.711 17.812 -5.574 1 53.78 9 THR B N 1
ATOM 1664 C CA . THR B 1 9 ? -6.746 18.156 -6.609 1 53.78 9 THR B CA 1
ATOM 1665 C C . THR B 1 9 ? -5.57 17.188 -6.602 1 53.78 9 THR B C 1
ATOM 1667 O O . THR B 1 9 ? -5.125 16.75 -5.539 1 53.78 9 THR B O 1
ATOM 1670 N N . TRP B 1 10 ? -5.148 16.781 -7.816 1 47.97 10 TRP B N 1
ATOM 1671 C CA . TRP B 1 10 ? -3.986 15.922 -7.996 1 47.97 10 TRP B CA 1
ATOM 1672 C C . TRP B 1 10 ? -2.695 16.688 -7.73 1 47.97 10 TRP B C 1
ATOM 1674 O O . TRP B 1 10 ? -2.553 17.844 -8.148 1 47.97 10 TRP B O 1
ATOM 1684 N N . HIS B 1 11 ? -1.868 16.25 -6.828 1 60.16 11 HIS B N 1
ATOM 1685 C CA . HIS B 1 11 ? -0.562 16.844 -6.57 1 60.16 11 HIS B CA 1
ATOM 1686 C C . HIS B 1 11 ? 0.555 16.016 -7.191 1 60.16 11 HIS B C 1
ATOM 1688 O O . HIS B 1 11 ? 0.62 14.805 -6.98 1 60.16 11 HIS B O 1
ATOM 1694 N N . ASP B 1 12 ? 1.254 16.609 -8.039 1 60.78 12 ASP B N 1
ATOM 1695 C CA . ASP B 1 12 ? 2.393 15.93 -8.664 1 60.78 12 ASP B CA 1
ATOM 1696 C C . ASP B 1 12 ? 3.531 15.742 -7.664 1 60.78 12 ASP B C 1
ATOM 1698 O O . ASP B 1 12 ? 3.955 16.703 -7.008 1 60.78 12 ASP B O 1
ATOM 1702 N N . ARG B 1 13 ? 3.811 14.508 -7.512 1 73.69 13 ARG B N 1
ATOM 1703 C CA . ARG B 1 13 ? 4.949 14.18 -6.664 1 73.69 13 ARG B CA 1
ATOM 1704 C C . ARG B 1 13 ? 6.254 14.68 -7.277 1 73.69 13 ARG B C 1
ATOM 1706 O O . ARG B 1 13 ? 6.395 14.711 -8.5 1 73.69 13 ARG B O 1
ATOM 1713 N N . VAL B 1 14 ? 7.09 15.141 -6.445 1 79.56 14 VAL B N 1
ATOM 1714 C CA . VAL B 1 14 ? 8.422 15.523 -6.902 1 79.56 14 VAL B CA 1
ATOM 1715 C C . VAL B 1 14 ? 9.203 14.281 -7.328 1 79.56 14 VAL B C 1
ATOM 1717 O O . VAL B 1 14 ? 9.781 14.25 -8.414 1 79.56 14 VAL B O 1
ATOM 1720 N N . LEU B 1 15 ? 9.117 13.25 -6.496 1 90.12 15 LEU B N 1
ATOM 1721 C CA . LEU B 1 15 ? 9.758 11.984 -6.848 1 90.12 15 LEU B CA 1
ATOM 1722 C C . LEU B 1 15 ? 8.883 11.188 -7.809 1 90.12 15 LEU B C 1
ATOM 1724 O O . LEU B 1 15 ? 7.684 11.016 -7.566 1 90.12 15 LEU B O 1
ATOM 1728 N N . THR B 1 16 ? 9.508 10.773 -8.906 1 90.25 16 THR B N 1
ATOM 1729 C CA . THR B 1 16 ? 8.805 10.047 -9.953 1 90.25 16 THR B CA 1
ATOM 1730 C C . THR B 1 16 ? 9.312 8.609 -10.047 1 90.25 16 THR B C 1
ATOM 1732 O O . THR B 1 16 ? 10.305 8.25 -9.414 1 90.25 16 THR B O 1
ATOM 1735 N N . LYS B 1 17 ? 8.617 7.832 -10.828 1 91.88 17 LYS B N 1
ATOM 1736 C CA . LYS B 1 17 ? 9.062 6.469 -11.117 1 91.88 17 LYS B CA 1
ATOM 1737 C C . LYS B 1 17 ? 10.484 6.465 -11.664 1 91.88 17 LYS B C 1
ATOM 1739 O O . LYS B 1 17 ? 11.258 5.531 -11.406 1 91.88 17 LYS B O 1
ATOM 1744 N N . GLY B 1 18 ? 10.75 7.504 -12.453 1 93 18 GLY B N 1
ATOM 1745 C CA . GLY B 1 18 ? 12.094 7.637 -13.008 1 93 18 GLY B CA 1
ATOM 1746 C C . GLY B 1 18 ? 13.164 7.727 -11.938 1 93 18 GLY B C 1
ATOM 1747 O O . GLY B 1 18 ? 14.258 7.18 -12.109 1 93 18 GLY B O 1
ATOM 1748 N N . ASP B 1 19 ? 12.883 8.375 -10.836 1 95.69 19 ASP B N 1
ATOM 1749 C CA . ASP B 1 19 ? 13.828 8.484 -9.734 1 95.69 19 ASP B CA 1
ATOM 1750 C C . ASP B 1 19 ? 14.094 7.121 -9.094 1 95.69 19 ASP B C 1
ATOM 1752 O O . ASP B 1 19 ? 15.242 6.793 -8.773 1 95.69 19 ASP B O 1
ATOM 1756 N N . TYR B 1 20 ? 13.086 6.348 -8.977 1 96.56 20 TYR B N 1
ATOM 1757 C CA . TYR B 1 20 ? 13.242 5.023 -8.391 1 96.56 20 TYR B CA 1
ATOM 1758 C C . TYR B 1 20 ? 13.953 4.078 -9.352 1 96.56 20 TYR B C 1
ATOM 1760 O O . TYR B 1 20 ? 14.711 3.201 -8.922 1 96.56 20 TYR B O 1
ATOM 1768 N N . LEU B 1 21 ? 13.617 4.23 -10.664 1 95.06 21 LEU B N 1
ATOM 1769 C CA . LEU B 1 21 ? 14.32 3.439 -11.672 1 95.06 21 LEU B CA 1
ATOM 1770 C C . LEU B 1 21 ? 15.828 3.648 -11.578 1 95.06 21 LEU B C 1
ATOM 1772 O O . LEU B 1 21 ? 16.594 2.684 -11.625 1 95.06 21 LEU B O 1
ATOM 1776 N N . LYS B 1 22 ? 16.234 4.906 -11.445 1 95.06 22 LYS B N 1
ATOM 1777 C CA . LYS B 1 22 ? 17.641 5.23 -11.312 1 95.06 22 LYS B CA 1
ATOM 1778 C C . LYS B 1 22 ? 18.234 4.613 -10.047 1 95.06 22 LYS B C 1
ATOM 1780 O O . LYS B 1 22 ? 19.359 4.117 -10.062 1 95.06 22 LYS B O 1
ATOM 1785 N N . ARG B 1 23 ? 17.516 4.559 -9 1 94.56 23 ARG B N 1
ATOM 1786 C CA . ARG B 1 23 ? 17.953 4.047 -7.711 1 94.56 23 ARG B CA 1
ATOM 1787 C C . ARG B 1 23 ? 18.031 2.523 -7.719 1 94.56 23 ARG B C 1
ATOM 1789 O O . ARG B 1 23 ? 19 1.936 -7.246 1 94.56 23 ARG B O 1
ATOM 1796 N N . ASN B 1 24 ? 16.969 1.892 -8.281 1 95.94 24 ASN B N 1
ATOM 1797 C CA . ASN B 1 24 ? 16.812 0.448 -8.141 1 95.94 24 ASN B CA 1
ATOM 1798 C C . ASN B 1 24 ? 17.469 -0.303 -9.297 1 95.94 24 ASN B C 1
ATOM 1800 O O . ASN B 1 24 ? 17.812 -1.475 -9.164 1 95.94 24 ASN B O 1
ATOM 1804 N N . GLY B 1 25 ? 17.516 0.304 -10.453 1 95.06 25 GLY B N 1
ATOM 1805 C CA . GLY B 1 25 ? 18.109 -0.338 -11.609 1 95.06 25 GLY B CA 1
ATOM 1806 C C . GLY B 1 25 ? 17.172 -1.317 -12.297 1 95.06 25 GLY B C 1
ATOM 1807 O O . GLY B 1 25 ? 17.625 -2.158 -13.078 1 95.06 25 GLY B O 1
ATOM 1808 N N . HIS B 1 26 ? 15.953 -1.357 -11.953 1 96.94 26 HIS B N 1
ATOM 1809 C CA . HIS B 1 26 ? 14.961 -2.201 -12.602 1 96.94 26 HIS B CA 1
ATOM 1810 C C . HIS B 1 26 ? 13.633 -1.461 -12.773 1 96.94 26 HIS B C 1
ATOM 1812 O O . HIS B 1 26 ? 13.367 -0.492 -12.062 1 96.94 26 HIS B O 1
ATOM 1818 N N . GLN B 1 27 ? 12.859 -1.944 -13.711 1 96.62 27 GLN B N 1
ATOM 1819 C CA . GLN B 1 27 ? 11.516 -1.402 -13.914 1 96.62 27 GLN B CA 1
ATOM 1820 C C . GLN B 1 27 ? 10.555 -1.899 -12.836 1 96.62 27 GLN B C 1
ATOM 1822 O O . GLN B 1 27 ? 10.641 -3.051 -12.406 1 96.62 27 GLN B O 1
ATOM 1827 N N . PRO B 1 28 ? 9.719 -0.965 -12.344 1 97.56 28 PRO B N 1
ATOM 1828 C CA . PRO B 1 28 ? 8.656 -1.471 -11.477 1 97.56 28 PRO B CA 1
ATOM 1829 C C . PRO B 1 28 ? 7.605 -2.273 -12.234 1 97.56 28 PRO B C 1
ATOM 1831 O O . PRO B 1 28 ? 7.352 -2.008 -13.414 1 97.56 28 PRO B O 1
ATOM 1834 N N . LEU B 1 29 ? 7.035 -3.223 -11.609 1 98 29 LEU B N 1
ATOM 1835 C CA . LEU B 1 29 ? 5.98 -4.02 -12.227 1 98 29 LEU B CA 1
ATOM 1836 C C . LEU B 1 29 ? 5.238 -4.844 -11.188 1 98 29 LEU B C 1
ATOM 1838 O O . LEU B 1 29 ? 5.691 -4.965 -10.047 1 98 29 LEU B O 1
ATOM 1842 N N . VAL B 1 30 ? 4.137 -5.324 -11.578 1 98.44 30 VAL B N 1
ATOM 1843 C CA . VAL B 1 30 ? 3.369 -6.273 -10.781 1 98.44 30 VAL B CA 1
ATOM 1844 C C . VAL B 1 30 ? 3.42 -7.656 -11.422 1 98.44 30 VAL B C 1
ATOM 1846 O O . VAL B 1 30 ? 3.191 -7.797 -12.625 1 98.44 30 VAL B O 1
ATOM 1849 N N . LEU B 1 31 ? 3.885 -8.609 -10.703 1 98.62 31 LEU B N 1
ATOM 1850 C CA . LEU B 1 31 ? 3.66 -10.016 -11.031 1 98.62 31 LEU B CA 1
ATOM 1851 C C . LEU B 1 31 ? 2.408 -10.539 -10.336 1 98.62 31 LEU B C 1
ATOM 1853 O O . LEU B 1 31 ? 2.408 -10.742 -9.117 1 98.62 31 LEU B O 1
ATOM 1857 N N . TRP B 1 32 ? 1.332 -10.664 -11.078 1 98.31 32 TRP B N 1
ATOM 1858 C CA . TRP B 1 32 ? 0.036 -11.062 -10.539 1 98.31 32 TRP B CA 1
ATOM 1859 C C . TRP B 1 32 ? -0.191 -12.562 -10.719 1 98.31 32 TRP B C 1
ATOM 1861 O O . TRP B 1 32 ? -0.606 -13 -11.797 1 98.31 32 TRP B O 1
ATOM 1871 N N . PHE B 1 33 ? 0.028 -13.281 -9.641 1 97.56 33 PHE B N 1
ATOM 1872 C CA . PHE B 1 33 ? -0.162 -14.727 -9.664 1 97.56 33 PHE B CA 1
ATOM 1873 C C . PHE B 1 33 ? -1.616 -15.086 -9.383 1 97.56 33 PHE B C 1
ATOM 1875 O O . PHE B 1 33 ? -2.172 -14.695 -8.352 1 97.56 33 PHE B O 1
ATOM 1882 N N . THR B 1 34 ? -2.207 -15.781 -10.312 1 97.75 34 THR B N 1
ATOM 1883 C CA . THR B 1 34 ? -3.578 -16.25 -10.125 1 97.75 34 THR B CA 1
ATOM 1884 C C . THR B 1 34 ? -3.676 -17.75 -10.344 1 97.75 34 THR B C 1
ATOM 1886 O O . THR B 1 34 ? -2.863 -18.328 -11.062 1 97.75 34 THR B O 1
ATOM 1889 N N . GLY B 1 35 ? -4.629 -18.359 -9.68 1 96.44 35 GLY B N 1
ATOM 1890 C CA . GLY B 1 35 ? -4.844 -19.797 -9.711 1 96.44 35 GLY B CA 1
ATOM 1891 C C . GLY B 1 35 ? -5.625 -20.312 -8.516 1 96.44 35 GLY B C 1
ATOM 1892 O O . GLY B 1 35 ? -5.883 -19.578 -7.57 1 96.44 35 GLY B O 1
ATOM 1893 N N . LEU B 1 36 ? -5.945 -21.547 -8.555 1 95.12 36 LEU B N 1
ATOM 1894 C CA . LEU B 1 36 ? -6.773 -22.172 -7.523 1 95.12 36 LEU B CA 1
ATOM 1895 C C . LEU B 1 36 ? -6.016 -22.25 -6.203 1 95.12 36 LEU B C 1
ATOM 1897 O O . LEU B 1 36 ? -4.785 -22.203 -6.184 1 95.12 36 LEU B O 1
ATOM 1901 N N . SER B 1 37 ? -6.867 -22.328 -5.051 1 91.19 37 SER B N 1
ATOM 1902 C CA . SER B 1 37 ? -6.258 -22.625 -3.762 1 91.19 37 SER B CA 1
ATOM 1903 C C . SER B 1 37 ? -5.469 -23.922 -3.812 1 91.19 37 SER B C 1
ATOM 1905 O O . SER B 1 37 ? -5.934 -24.922 -4.383 1 91.19 37 SER B O 1
ATOM 1907 N N . GLY B 1 38 ? -4.215 -23.875 -3.322 1 91 38 GLY B N 1
ATOM 1908 C CA . GLY B 1 38 ? -3.406 -25.094 -3.324 1 91 38 GLY B CA 1
ATOM 1909 C C . GLY B 1 38 ? -2.621 -25.281 -4.609 1 91 38 GLY B C 1
ATOM 1910 O O . GLY B 1 38 ? -1.855 -26.234 -4.734 1 91 38 GLY B O 1
ATOM 1911 N N . SER B 1 39 ? -2.746 -24.359 -5.551 1 93.94 39 SER B N 1
ATOM 1912 C CA . SER B 1 39 ? -2.088 -24.5 -6.848 1 93.94 39 SER B CA 1
ATOM 1913 C C . SER B 1 39 ? -0.592 -24.219 -6.742 1 93.94 39 SER B C 1
ATOM 1915 O O . SER B 1 39 ? 0.17 -24.531 -7.656 1 93.94 39 SER B O 1
ATOM 1917 N N . GLY B 1 40 ? -0.168 -23.578 -5.668 1 91.56 40 GLY B N 1
ATOM 1918 C CA . GLY B 1 40 ? 1.244 -23.281 -5.48 1 91.56 40 GLY B CA 1
ATOM 1919 C C . GLY B 1 40 ? 1.585 -21.828 -5.73 1 91.56 40 GLY B C 1
ATOM 1920 O O . GLY B 1 40 ? 2.76 -21.469 -5.812 1 91.56 40 GLY B O 1
ATOM 1921 N N . LYS B 1 41 ? 0.606 -20.906 -5.836 1 91.94 41 LYS B N 1
ATOM 1922 C CA . LYS B 1 41 ? 0.814 -19.484 -6.094 1 91.94 41 LYS B CA 1
ATOM 1923 C C . LYS B 1 41 ? 1.794 -18.875 -5.09 1 91.94 41 LYS B C 1
ATOM 1925 O O . LYS B 1 41 ? 2.779 -18.25 -5.477 1 91.94 41 LYS B O 1
ATOM 1930 N N . SER B 1 42 ? 1.42 -19.094 -3.734 1 91.5 42 SER B N 1
ATOM 1931 C CA . SER B 1 42 ? 2.197 -18.453 -2.676 1 91.5 42 SER B CA 1
ATOM 1932 C C . SER B 1 42 ? 3.633 -18.969 -2.66 1 91.5 42 SER B C 1
ATOM 1934 O O . SER B 1 42 ? 4.574 -18.188 -2.531 1 91.5 42 SER B O 1
ATOM 1936 N N . THR B 1 43 ? 3.803 -20.234 -2.803 1 91.5 43 THR B N 1
ATOM 1937 C CA . THR B 1 43 ? 5.133 -20.828 -2.828 1 91.5 43 THR B CA 1
ATOM 1938 C C . THR B 1 43 ? 5.957 -20.266 -3.984 1 91.5 43 THR B C 1
ATOM 1940 O O . THR B 1 43 ? 7.105 -19.859 -3.797 1 91.5 43 THR B O 1
ATOM 1943 N N . LEU B 1 44 ? 5.375 -20.266 -5.152 1 95.12 44 LEU B N 1
ATOM 1944 C CA . LEU B 1 44 ? 6.066 -19.75 -6.332 1 95.12 44 LEU B CA 1
ATOM 1945 C C . LEU B 1 44 ? 6.371 -18.266 -6.184 1 95.12 44 LEU B C 1
ATOM 1947 O O . LEU B 1 44 ? 7.488 -17.828 -6.457 1 95.12 44 LEU B O 1
ATOM 1951 N N . ALA B 1 45 ? 5.387 -17.5 -5.781 1 95.88 45 ALA B N 1
ATOM 1952 C CA . ALA B 1 45 ? 5.547 -16.047 -5.637 1 95.88 45 ALA B CA 1
ATOM 1953 C C . ALA B 1 45 ? 6.664 -15.711 -4.652 1 95.88 45 ALA B C 1
ATOM 1955 O O . ALA B 1 45 ? 7.488 -14.836 -4.918 1 95.88 45 ALA B O 1
ATOM 1956 N N . HIS B 1 46 ? 6.703 -16.406 -3.543 1 94.5 46 HIS B N 1
ATOM 1957 C CA . HIS B 1 46 ? 7.742 -16.156 -2.547 1 94.5 46 HIS B CA 1
ATOM 1958 C C . HIS B 1 46 ? 9.125 -16.5 -3.096 1 94.5 46 HIS B C 1
ATOM 1960 O O . HIS B 1 46 ? 10.086 -15.766 -2.871 1 94.5 46 HIS B O 1
ATOM 1966 N N . ALA B 1 47 ? 9.188 -17.641 -3.732 1 96.06 47 ALA B N 1
ATOM 1967 C CA . ALA B 1 47 ? 10.461 -18.047 -4.309 1 96.06 47 ALA B CA 1
ATOM 1968 C C . ALA B 1 47 ? 10.938 -17.047 -5.359 1 96.06 47 ALA B C 1
ATOM 1970 O O . ALA B 1 47 ? 12.133 -16.734 -5.426 1 96.06 47 ALA B O 1
ATOM 1971 N N . VAL B 1 48 ? 10.016 -16.594 -6.203 1 97.5 48 VAL B N 1
ATOM 1972 C CA . VAL B 1 48 ? 10.344 -15.594 -7.207 1 97.5 48 VAL B CA 1
ATOM 1973 C C . VAL B 1 48 ? 10.812 -14.312 -6.52 1 97.5 48 VAL B C 1
ATOM 1975 O O . VAL B 1 48 ? 11.805 -13.711 -6.926 1 97.5 48 VAL B O 1
ATOM 1978 N N . GLU B 1 49 ? 10.109 -13.875 -5.492 1 97.12 49 GLU B N 1
ATOM 1979 C CA . GLU B 1 49 ? 10.469 -12.672 -4.75 1 97.12 49 GLU B CA 1
ATOM 1980 C C . GLU B 1 49 ? 11.898 -12.758 -4.227 1 97.12 49 GLU B C 1
ATOM 1982 O O . GLU B 1 49 ? 12.68 -11.812 -4.371 1 97.12 49 GLU B O 1
ATOM 1987 N N . GLU B 1 50 ? 12.18 -13.867 -3.604 1 95.56 50 GLU B N 1
ATOM 1988 C CA . GLU B 1 50 ? 13.492 -14.078 -3.01 1 95.56 50 GLU B CA 1
ATOM 1989 C C . GLU B 1 50 ? 14.594 -13.984 -4.062 1 95.56 50 GLU B C 1
ATOM 1991 O O . GLU B 1 50 ? 15.633 -13.359 -3.828 1 95.56 50 GLU B O 1
ATOM 1996 N N . GLU B 1 51 ? 14.375 -14.648 -5.148 1 96.56 51 GLU B N 1
ATOM 1997 C CA . GLU B 1 51 ? 15.383 -14.648 -6.203 1 96.56 51 GLU B CA 1
ATOM 1998 C C . GLU B 1 51 ? 15.578 -13.25 -6.785 1 96.56 51 GLU B C 1
ATOM 2000 O O . GLU B 1 51 ? 16.703 -12.828 -7.039 1 96.56 51 GLU B O 1
ATOM 2005 N N . LEU B 1 52 ? 14.492 -12.547 -7.039 1 97.75 52 LEU B N 1
ATOM 2006 C CA . LEU B 1 52 ? 14.578 -11.18 -7.543 1 97.75 52 LEU B CA 1
ATOM 2007 C C . LEU B 1 52 ? 15.305 -10.281 -6.551 1 97.75 52 LEU B C 1
ATOM 2009 O O . LEU B 1 52 ? 16.141 -9.453 -6.949 1 97.75 52 LEU B O 1
ATOM 2013 N N . PHE B 1 53 ? 14.977 -10.445 -5.285 1 97.12 53 PHE B N 1
ATOM 2014 C CA . PHE B 1 53 ? 15.625 -9.672 -4.242 1 97.12 53 PHE B CA 1
ATOM 2015 C C . PHE B 1 53 ? 17.125 -9.953 -4.215 1 97.12 53 PHE B C 1
ATOM 2017 O O . PHE B 1 53 ? 17.938 -9.023 -4.094 1 97.12 53 PHE B O 1
ATOM 2024 N N . ARG B 1 54 ? 17.469 -11.211 -4.309 1 94.75 54 ARG B N 1
ATOM 2025 C CA . ARG B 1 54 ? 18.875 -11.609 -4.344 1 94.75 54 ARG B CA 1
ATOM 2026 C C . ARG B 1 54 ? 19.594 -10.977 -5.531 1 94.75 54 ARG B C 1
ATOM 2028 O O . ARG B 1 54 ? 20.781 -10.656 -5.445 1 94.75 54 ARG B O 1
ATOM 2035 N N . LYS B 1 55 ? 18.875 -10.75 -6.555 1 95.56 55 LYS B N 1
ATOM 2036 C CA . LYS B 1 55 ? 19.453 -10.172 -7.77 1 95.56 55 LYS B CA 1
ATOM 2037 C C . LYS B 1 55 ? 19.484 -8.648 -7.688 1 95.56 55 LYS B C 1
ATOM 2039 O O . LYS B 1 55 ? 19.812 -7.977 -8.664 1 95.56 55 LYS B O 1
ATOM 2044 N N . GLY B 1 56 ? 19.062 -8.094 -6.59 1 95.25 56 GLY B N 1
ATOM 2045 C CA . GLY B 1 56 ? 19.219 -6.664 -6.344 1 95.25 56 GLY B CA 1
ATOM 2046 C C . GLY B 1 56 ? 17.953 -5.871 -6.609 1 95.25 56 GLY B C 1
ATOM 2047 O O . GLY B 1 56 ? 17.953 -4.648 -6.469 1 95.25 56 GLY B O 1
ATOM 2048 N N . CYS B 1 57 ? 16.891 -6.551 -6.984 1 97.81 57 CYS B N 1
ATOM 2049 C CA . CYS B 1 57 ? 15.625 -5.863 -7.223 1 97.81 57 CYS B CA 1
ATOM 2050 C C . CYS B 1 57 ? 14.93 -5.535 -5.906 1 97.81 57 CYS B C 1
ATOM 2052 O O . CYS B 1 57 ? 15.125 -6.227 -4.906 1 97.81 57 CYS B O 1
ATOM 2054 N N . TYR B 1 58 ? 14.273 -4.434 -5.832 1 98.12 58 TYR B N 1
ATOM 2055 C CA . TYR B 1 58 ? 13.398 -4.156 -4.695 1 98.12 58 TYR B CA 1
ATOM 2056 C C . TYR B 1 58 ? 12.039 -4.824 -4.879 1 98.12 58 TYR B C 1
ATOM 2058 O O . TYR B 1 58 ? 11.328 -4.535 -5.84 1 98.12 58 TYR B O 1
ATOM 2066 N N . THR B 1 59 ? 11.711 -5.742 -4.023 1 98.19 59 THR B N 1
ATOM 2067 C CA . THR B 1 59 ? 10.5 -6.543 -4.176 1 98.19 59 THR B CA 1
ATOM 2068 C C . THR B 1 59 ? 9.633 -6.453 -2.92 1 98.19 59 THR B C 1
ATOM 2070 O O . THR B 1 59 ? 10.133 -6.148 -1.835 1 98.19 59 THR B O 1
ATOM 2073 N N . TYR B 1 60 ? 8.391 -6.645 -3.094 1 97.5 60 TYR B N 1
ATOM 2074 C CA . TYR B 1 60 ? 7.488 -6.805 -1.959 1 97.5 60 TYR B CA 1
ATOM 2075 C C . TYR B 1 60 ? 6.297 -7.676 -2.33 1 97.5 60 TYR B C 1
ATOM 2077 O O . TYR B 1 60 ? 5.699 -7.5 -3.395 1 97.5 60 TYR B O 1
ATOM 2085 N N . ILE B 1 61 ? 5.957 -8.602 -1.511 1 96.62 61 ILE B N 1
ATOM 2086 C CA . ILE B 1 61 ? 4.867 -9.531 -1.797 1 96.62 61 ILE B CA 1
ATOM 2087 C C . ILE B 1 61 ? 3.617 -9.109 -1.027 1 96.62 61 ILE B C 1
ATOM 2089 O O . ILE B 1 61 ? 3.689 -8.805 0.165 1 96.62 61 ILE B O 1
ATOM 2093 N N . LEU B 1 62 ? 2.514 -8.898 -1.757 1 94.62 62 LEU B N 1
ATOM 2094 C CA . LEU B 1 62 ? 1.189 -8.75 -1.163 1 94.62 62 LEU B CA 1
ATOM 2095 C C . LEU B 1 62 ? 0.516 -10.109 -1.001 1 94.62 62 LEU B C 1
ATOM 2097 O O . LEU B 1 62 ? 0.19 -10.766 -1.991 1 94.62 62 LEU B O 1
ATOM 2101 N N . ASP B 1 63 ? 0.397 -10.523 0.162 1 82.06 63 ASP B N 1
ATOM 2102 C CA . ASP B 1 63 ? -0.195 -11.844 0.37 1 82.06 63 ASP B CA 1
ATOM 2103 C C . ASP B 1 63 ? -1.581 -11.727 1 1 82.06 63 ASP B C 1
ATOM 2105 O O . ASP B 1 63 ? -1.854 -10.789 1.749 1 82.06 63 ASP B O 1
ATOM 2109 N N . GLY B 1 64 ? -2.359 -12.648 0.664 1 72.75 64 GLY B N 1
ATOM 2110 C CA . GLY B 1 64 ? -3.762 -12.633 1.044 1 72.75 64 GLY B CA 1
ATOM 2111 C C . GLY B 1 64 ? -3.973 -12.625 2.545 1 72.75 64 GLY B C 1
ATOM 2112 O O . GLY B 1 64 ? -4.848 -11.922 3.053 1 72.75 64 GLY B O 1
ATOM 2113 N N . ASP B 1 65 ? -3.174 -13.25 3.217 1 71 65 ASP B N 1
ATOM 2114 C CA . ASP B 1 65 ? -3.391 -13.359 4.656 1 71 65 ASP B CA 1
ATOM 2115 C C . ASP B 1 65 ? -3.146 -12.016 5.348 1 71 65 ASP B C 1
ATOM 2117 O O . ASP B 1 65 ? -3.949 -11.586 6.184 1 71 65 ASP B O 1
ATOM 2121 N N . ASN B 1 66 ? -2.121 -11.32 5 1 76.75 66 ASN B N 1
ATOM 2122 C CA . ASN B 1 66 ? -1.797 -10.039 5.621 1 76.75 66 ASN B CA 1
ATOM 2123 C C . ASN B 1 66 ? -2.816 -8.961 5.254 1 76.75 66 ASN B C 1
ATOM 2125 O O . ASN B 1 66 ? -3.252 -8.195 6.113 1 76.75 66 ASN B O 1
ATOM 2129 N N . ILE B 1 67 ? -3.18 -9.031 3.986 1 88.81 67 ILE B N 1
ATOM 2130 C CA . ILE B 1 67 ? -4.105 -8.016 3.49 1 88.81 67 ILE B CA 1
ATOM 2131 C C . ILE B 1 67 ? -5.488 -8.242 4.098 1 88.81 67 ILE B C 1
ATOM 2133 O O . ILE B 1 67 ? -6.148 -7.285 4.523 1 88.81 67 ILE B O 1
ATOM 2137 N N . ARG B 1 68 ? -5.891 -9.5 4.293 1 87 68 ARG B N 1
ATOM 2138 C CA . ARG B 1 68 ? -7.211 -9.82 4.824 1 87 68 ARG B CA 1
ATOM 2139 C C . ARG B 1 68 ? -7.281 -9.555 6.324 1 87 68 ARG B C 1
ATOM 2141 O O . ARG B 1 68 ? -8.359 -9.328 6.871 1 87 68 ARG B O 1
ATOM 2148 N N . HIS B 1 69 ? -6.176 -9.516 6.945 1 87.31 69 HIS B N 1
ATOM 2149 C CA . HIS B 1 69 ? -6.148 -9.242 8.375 1 87.31 69 HIS B CA 1
ATOM 2150 C C . HIS B 1 69 ? -6.047 -7.742 8.648 1 87.31 69 HIS B C 1
ATOM 2152 O O . HIS B 1 69 ? -6.293 -7.293 9.773 1 87.31 69 HIS B O 1
ATOM 2158 N N . GLY B 1 70 ? -5.734 -6.992 7.715 1 93.25 70 GLY B N 1
ATOM 2159 C CA . GLY B 1 70 ? -5.543 -5.559 7.887 1 93.25 70 GLY B CA 1
ATOM 2160 C C . GLY B 1 70 ? -6.438 -4.727 6.988 1 93.25 70 GLY B C 1
ATOM 2161 O O . GLY B 1 70 ? -7.602 -4.48 7.316 1 93.25 70 GLY B O 1
ATOM 2162 N N . LEU B 1 71 ? -5.977 -4.484 5.816 1 95.81 71 LEU B N 1
ATOM 2163 C CA . LEU B 1 71 ? -6.633 -3.586 4.875 1 95.81 71 LEU B CA 1
ATOM 2164 C C . LEU B 1 71 ? -8.031 -4.082 4.531 1 95.81 71 LEU B C 1
ATOM 2166 O O . LEU B 1 71 ? -8.984 -3.297 4.504 1 95.81 71 LEU B O 1
ATOM 2170 N N . ASN B 1 72 ? -8.117 -5.426 4.34 1 95.94 72 ASN B N 1
ATOM 2171 C CA . ASN B 1 72 ? -9.375 -5.977 3.865 1 95.94 72 ASN B CA 1
ATOM 2172 C C . ASN B 1 72 ? -10.062 -6.809 4.941 1 95.94 72 ASN B C 1
ATOM 2174 O O . ASN B 1 72 ? -10.781 -7.762 4.633 1 95.94 72 ASN B O 1
ATOM 2178 N N . SER B 1 73 ? -9.805 -6.473 6.219 1 92.44 73 SER B N 1
ATOM 2179 C CA . SER B 1 73 ? -10.383 -7.215 7.336 1 92.44 73 SER B CA 1
ATOM 2180 C C . SER B 1 73 ? -11.898 -7.047 7.379 1 92.44 73 SER B C 1
ATOM 2182 O O . SER B 1 73 ? -12.602 -7.824 8.031 1 92.44 73 SER B O 1
ATOM 2184 N N . ASP B 1 74 ? -12.406 -6.055 6.707 1 93.06 74 ASP B N 1
ATOM 2185 C CA . ASP B 1 74 ? -13.836 -5.758 6.711 1 93.06 74 ASP B CA 1
ATOM 2186 C C . ASP B 1 74 ? -14.562 -6.555 5.633 1 93.06 74 ASP B C 1
ATOM 2188 O O . ASP B 1 74 ? -15.797 -6.52 5.547 1 93.06 74 ASP B O 1
ATOM 2192 N N . LEU B 1 75 ? -13.852 -7.383 4.809 1 92.31 75 LEU B N 1
ATOM 2193 C CA . LEU B 1 75 ? -14.445 -8.055 3.664 1 92.31 75 LEU B CA 1
ATOM 2194 C C . LEU B 1 75 ? -14.57 -9.555 3.916 1 92.31 75 LEU B C 1
ATOM 2196 O O . LEU B 1 75 ? -13.664 -10.172 4.477 1 92.31 75 LEU B O 1
ATOM 2200 N N . GLY B 1 76 ? -15.656 -10.117 3.5 1 88.25 76 GLY B N 1
ATOM 2201 C CA . GLY B 1 76 ? -15.852 -11.555 3.535 1 88.25 76 GLY B CA 1
ATOM 2202 C C . GLY B 1 76 ? -15.523 -12.234 2.221 1 88.25 76 GLY B C 1
ATOM 2203 O O . GLY B 1 76 ? -14.516 -11.906 1.586 1 88.25 76 GLY B O 1
ATOM 2204 N N . PHE B 1 77 ? -16.344 -13.32 1.831 1 85.88 77 PHE B N 1
ATOM 2205 C CA . PHE B 1 77 ? -16.047 -14.102 0.64 1 85.88 77 PHE B CA 1
ATOM 2206 C C . PHE B 1 77 ? -17.234 -14.125 -0.318 1 85.88 77 PHE B C 1
ATOM 2208 O O . PHE B 1 77 ? -17.312 -14.992 -1.188 1 85.88 77 PHE B O 1
ATOM 2215 N N . SER B 1 78 ? -18.141 -13.195 -0.097 1 88.38 78 SER B N 1
ATOM 2216 C CA . SER B 1 78 ? -19.172 -13.016 -1.114 1 88.38 78 SER B CA 1
ATOM 2217 C C . SER B 1 78 ? -18.578 -12.547 -2.434 1 88.38 78 SER B C 1
ATOM 2219 O O . SER B 1 78 ? -17.422 -12.109 -2.477 1 88.38 78 SER B O 1
ATOM 2221 N N . GLU B 1 79 ? -19.359 -12.719 -3.496 1 90.5 79 GLU B N 1
ATOM 2222 C CA . GLU B 1 79 ? -18.891 -12.25 -4.797 1 90.5 79 GLU B CA 1
ATOM 2223 C C . GLU B 1 79 ? -18.516 -10.773 -4.742 1 90.5 79 GLU B C 1
ATOM 2225 O O . GLU B 1 79 ? -17.453 -10.383 -5.254 1 90.5 79 GLU B O 1
ATOM 2230 N N . ALA B 1 80 ? -19.391 -9.945 -4.133 1 93.94 80 ALA B N 1
ATOM 2231 C CA . ALA B 1 80 ? -19.125 -8.516 -3.994 1 93.94 80 ALA B CA 1
ATOM 2232 C C . ALA B 1 80 ? -17.859 -8.273 -3.168 1 93.94 80 ALA B C 1
ATOM 2234 O O . ALA B 1 80 ? -17.062 -7.402 -3.494 1 93.94 80 ALA B O 1
ATOM 2235 N N . ASP B 1 81 ? -17.656 -9.031 -2.135 1 92.81 81 ASP B N 1
ATOM 2236 C CA . ASP B 1 81 ? -16.484 -8.906 -1.271 1 92.81 81 ASP B CA 1
ATOM 2237 C C . ASP B 1 81 ? -15.211 -9.312 -2.008 1 92.81 81 ASP B C 1
ATOM 2239 O O . ASP B 1 81 ? -14.164 -8.695 -1.843 1 92.81 81 ASP B O 1
ATOM 2243 N N . ARG B 1 82 ? -15.352 -10.359 -2.781 1 92.31 82 ARG B N 1
ATOM 2244 C CA . ARG B 1 82 ? -14.195 -10.828 -3.541 1 92.31 82 ARG B CA 1
ATOM 2245 C C . ARG B 1 82 ? -13.773 -9.797 -4.582 1 92.31 82 ARG B C 1
ATOM 2247 O O . ARG B 1 82 ? -12.578 -9.562 -4.785 1 92.31 82 ARG B O 1
ATOM 2254 N N . ARG B 1 83 ? -14.75 -9.203 -5.207 1 95.06 83 ARG B N 1
ATOM 2255 C CA . ARG B 1 83 ? -14.469 -8.156 -6.188 1 95.06 83 ARG B CA 1
ATOM 2256 C C . ARG B 1 83 ? -13.805 -6.953 -5.531 1 95.06 83 ARG B C 1
ATOM 2258 O O . ARG B 1 83 ? -12.82 -6.422 -6.051 1 95.06 83 ARG B O 1
ATOM 2265 N N . GLU B 1 84 ? -14.352 -6.531 -4.402 1 95.88 84 GLU B N 1
ATOM 2266 C CA . GLU B 1 84 ? -13.781 -5.395 -3.682 1 95.88 84 GLU B CA 1
ATOM 2267 C C . GLU B 1 84 ? -12.383 -5.715 -3.154 1 95.88 84 GLU B C 1
ATOM 2269 O O . GLU B 1 84 ? -11.508 -4.848 -3.133 1 95.88 84 GLU B O 1
ATOM 2274 N N . ASN B 1 85 ? -12.195 -6.926 -2.699 1 95.25 85 ASN B N 1
ATOM 2275 C CA . ASN B 1 85 ? -10.883 -7.375 -2.26 1 95.25 85 ASN B CA 1
ATOM 2276 C C . ASN B 1 85 ? -9.836 -7.188 -3.354 1 95.25 85 ASN B C 1
ATOM 2278 O O . ASN B 1 85 ? -8.773 -6.609 -3.111 1 95.25 85 ASN B O 1
ATOM 2282 N N . ILE B 1 86 ? -10.156 -7.648 -4.523 1 96.75 86 ILE B N 1
ATOM 2283 C CA . ILE B 1 86 ? -9.227 -7.598 -5.645 1 96.75 86 ILE B CA 1
ATOM 2284 C C . ILE B 1 86 ? -9.023 -6.152 -6.082 1 96.75 86 ILE B C 1
ATOM 2286 O O . ILE B 1 86 ? -7.91 -5.754 -6.438 1 96.75 86 ILE B O 1
ATOM 2290 N N . ARG B 1 87 ? -10.062 -5.336 -6.074 1 97.06 87 ARG B N 1
ATOM 2291 C CA . ARG B 1 87 ? -9.953 -3.924 -6.418 1 97.06 87 ARG B CA 1
ATOM 2292 C C . ARG B 1 87 ? -8.945 -3.219 -5.512 1 97.06 87 ARG B C 1
ATOM 2294 O O . ARG B 1 87 ? -8.062 -2.508 -5.988 1 97.06 87 ARG B O 1
ATOM 2301 N N . ARG B 1 88 ? -9.094 -3.404 -4.195 1 97.5 88 ARG B N 1
ATOM 2302 C CA . ARG B 1 88 ? -8.219 -2.744 -3.236 1 97.5 88 ARG B CA 1
ATOM 2303 C C . ARG B 1 88 ? -6.777 -3.229 -3.387 1 97.5 88 ARG B C 1
ATOM 2305 O O . ARG B 1 88 ? -5.84 -2.432 -3.318 1 97.5 88 ARG B O 1
ATOM 2312 N N . ILE B 1 89 ? -6.621 -4.508 -3.611 1 97.19 89 ILE B N 1
ATOM 2313 C CA . ILE B 1 89 ? -5.285 -5.062 -3.801 1 97.19 89 ILE B CA 1
ATOM 2314 C C . ILE B 1 89 ? -4.645 -4.441 -5.039 1 97.19 89 ILE B C 1
ATOM 2316 O O . ILE B 1 89 ? -3.457 -4.102 -5.027 1 97.19 89 ILE B O 1
ATOM 2320 N N . GLY B 1 90 ? -5.426 -4.332 -6.098 1 97.56 90 GLY B N 1
ATOM 2321 C CA . GLY B 1 90 ? -4.93 -3.678 -7.297 1 97.56 90 GLY B CA 1
ATOM 2322 C C . GLY B 1 90 ? -4.453 -2.258 -7.055 1 97.56 90 GLY B C 1
ATOM 2323 O O . GLY B 1 90 ? -3.377 -1.869 -7.512 1 97.56 90 GLY B O 1
ATOM 2324 N N . GLU B 1 91 ? -5.191 -1.494 -6.32 1 97.12 91 GLU B N 1
ATOM 2325 C CA . GLU B 1 91 ? -4.832 -0.111 -6.023 1 97.12 91 GLU B CA 1
ATOM 2326 C C . GLU B 1 91 ? -3.584 -0.041 -5.152 1 97.12 91 GLU B C 1
ATOM 2328 O O . GLU B 1 91 ? -2.754 0.856 -5.316 1 97.12 91 GLU B O 1
ATOM 2333 N N . VAL B 1 92 ? -3.465 -0.953 -4.207 1 97.19 92 VAL B N 1
ATOM 2334 C CA . VAL B 1 92 ? -2.273 -0.996 -3.365 1 97.19 92 VAL B CA 1
ATOM 2335 C C . VAL B 1 92 ? -1.056 -1.364 -4.211 1 97.19 92 VAL B C 1
ATOM 2337 O O . VAL B 1 92 ? 0.008 -0.756 -4.074 1 97.19 92 VAL B O 1
ATOM 2340 N N . ALA B 1 93 ? -1.232 -2.385 -5.043 1 97.88 93 ALA B N 1
ATOM 2341 C CA . ALA B 1 93 ? -0.151 -2.764 -5.949 1 97.88 93 ALA B CA 1
ATOM 2342 C C . ALA B 1 93 ? 0.303 -1.573 -6.789 1 97.88 93 ALA B C 1
ATOM 2344 O O . ALA B 1 93 ? 1.501 -1.385 -7.012 1 97.88 93 ALA B O 1
ATOM 2345 N N . LYS B 1 94 ? -0.611 -0.786 -7.246 1 96.94 94 LYS B N 1
ATOM 2346 C CA . LYS B 1 94 ? -0.311 0.403 -8.039 1 96.94 94 LYS B CA 1
ATOM 2347 C C . LYS B 1 94 ? 0.565 1.378 -7.262 1 96.94 94 LYS B C 1
ATOM 2349 O O . LYS B 1 94 ? 1.475 1.991 -7.82 1 96.94 94 LYS B O 1
ATOM 2354 N N . LEU B 1 95 ? 0.311 1.562 -5.984 1 96.25 95 LEU B N 1
ATOM 2355 C CA . LEU B 1 95 ? 1.12 2.438 -5.145 1 96.25 95 LEU B CA 1
ATOM 2356 C C . LEU B 1 95 ? 2.549 1.917 -5.035 1 96.25 95 LEU B C 1
ATOM 2358 O O . LEU B 1 95 ? 3.504 2.695 -5.094 1 96.25 95 LEU B O 1
ATOM 2362 N N . PHE B 1 96 ? 2.711 0.616 -4.898 1 97.31 96 PHE B N 1
ATOM 2363 C CA . PHE B 1 96 ? 4.039 0.017 -4.812 1 97.31 96 PHE B CA 1
ATOM 2364 C C . PHE B 1 96 ? 4.785 0.167 -6.133 1 97.31 96 PHE B C 1
ATOM 2366 O O . PHE B 1 96 ? 5.988 0.442 -6.141 1 97.31 96 PHE B O 1
ATOM 2373 N N . VAL B 1 97 ? 4.094 -0.045 -7.191 1 97.5 97 VAL B N 1
ATOM 2374 C CA . VAL B 1 97 ? 4.707 0.132 -8.508 1 97.5 97 VAL B CA 1
ATOM 2375 C C . VAL B 1 97 ? 5.129 1.588 -8.688 1 97.5 97 VAL B C 1
ATOM 2377 O O . VAL B 1 97 ? 6.219 1.867 -9.195 1 97.5 97 VAL B O 1
ATOM 2380 N N . ASP B 1 98 ? 4.297 2.502 -8.242 1 95.56 98 ASP B N 1
ATOM 2381 C CA . ASP B 1 98 ? 4.629 3.924 -8.297 1 95.56 98 ASP B CA 1
ATOM 2382 C C . ASP B 1 98 ? 5.875 4.227 -7.465 1 95.56 98 ASP B C 1
ATOM 2384 O O . ASP B 1 98 ? 6.629 5.148 -7.781 1 95.56 98 ASP B O 1
ATOM 2388 N N . ALA B 1 99 ? 6.098 3.441 -6.469 1 96.62 99 ALA B N 1
ATOM 2389 C CA . ALA B 1 99 ? 7.254 3.592 -5.586 1 96.62 99 ALA B CA 1
ATOM 2390 C C . ALA B 1 99 ? 8.469 2.863 -6.152 1 96.62 99 ALA B C 1
ATOM 2392 O O . ALA B 1 99 ? 9.477 2.691 -5.457 1 96.62 99 ALA B O 1
ATOM 2393 N N . GLY B 1 100 ? 8.367 2.312 -7.398 1 97.5 100 GLY B N 1
ATOM 2394 C CA . GLY B 1 100 ? 9.508 1.721 -8.07 1 97.5 100 GLY B CA 1
ATOM 2395 C C . GLY B 1 100 ? 9.75 0.272 -7.688 1 97.5 100 GLY B C 1
ATOM 2396 O O . GLY B 1 100 ? 10.836 -0.26 -7.891 1 97.5 100 GLY B O 1
ATOM 2397 N N . ILE B 1 101 ? 8.758 -0.405 -7.129 1 98.19 101 ILE B N 1
ATOM 2398 C CA . ILE B 1 101 ? 8.93 -1.725 -6.531 1 98.19 101 ILE B CA 1
ATOM 2399 C C . ILE B 1 101 ? 8.344 -2.789 -7.453 1 98.19 101 ILE B C 1
ATOM 2401 O O . ILE B 1 101 ? 7.332 -2.553 -8.117 1 98.19 101 ILE B O 1
ATOM 2405 N N . ILE B 1 102 ? 8.984 -3.955 -7.57 1 98.56 102 ILE B N 1
ATOM 2406 C CA . ILE B 1 102 ? 8.359 -5.141 -8.141 1 98.56 102 ILE B CA 1
ATOM 2407 C C . ILE B 1 102 ? 7.449 -5.797 -7.113 1 98.56 102 ILE B C 1
ATOM 2409 O O . ILE B 1 102 ? 7.926 -6.375 -6.129 1 98.56 102 ILE B O 1
ATOM 2413 N N . VAL B 1 103 ? 6.215 -5.711 -7.367 1 98.25 103 VAL B N 1
ATOM 2414 C CA . VAL B 1 103 ? 5.25 -6.246 -6.41 1 98.25 103 VAL B CA 1
ATOM 2415 C C . VAL B 1 103 ? 4.738 -7.602 -6.891 1 98.25 103 VAL B C 1
ATOM 2417 O O . VAL B 1 103 ? 4.441 -7.773 -8.078 1 98.25 103 VAL B O 1
ATOM 2420 N N . LEU B 1 104 ? 4.75 -8.539 -6.004 1 98 104 LEU B N 1
ATOM 2421 C CA . LEU B 1 104 ? 4.172 -9.852 -6.273 1 98 104 LEU B CA 1
ATOM 2422 C C . LEU B 1 104 ? 2.844 -10.016 -5.543 1 98 104 LEU B C 1
ATOM 2424 O O . LEU B 1 104 ? 2.779 -9.875 -4.32 1 98 104 LEU B O 1
ATOM 2428 N N . ALA B 1 105 ? 1.808 -10.18 -6.242 1 97 105 ALA B N 1
ATOM 2429 C CA . ALA B 1 105 ? 0.468 -10.383 -5.699 1 97 105 ALA B CA 1
ATOM 2430 C C . ALA B 1 105 ? -0.03 -11.797 -5.996 1 97 105 ALA B C 1
ATOM 2432 O O . ALA B 1 105 ? -0.274 -12.148 -7.152 1 97 105 ALA B O 1
ATOM 2433 N N . ALA B 1 106 ? -0.128 -12.562 -4.949 1 94.69 106 ALA B N 1
ATOM 2434 C CA . ALA B 1 106 ? -0.576 -13.945 -5.105 1 94.69 106 ALA B CA 1
ATOM 2435 C C . ALA B 1 106 ? -1.984 -14.133 -4.547 1 94.69 106 ALA B C 1
ATOM 2437 O O . ALA B 1 106 ? -2.158 -14.359 -3.348 1 94.69 106 ALA B O 1
ATOM 2438 N N . PHE B 1 107 ? -2.932 -14.086 -5.371 1 94.38 107 PHE B N 1
ATOM 2439 C CA . PHE B 1 107 ? -4.34 -14.18 -5.012 1 94.38 107 PHE B CA 1
ATOM 2440 C C . PHE B 1 107 ? -5.094 -15.055 -6.004 1 94.38 107 PHE B C 1
ATOM 2442 O O . PHE B 1 107 ? -4.723 -15.141 -7.176 1 94.38 107 PHE B O 1
ATOM 2449 N N . ILE B 1 108 ? -6.133 -15.711 -5.488 1 94.31 108 ILE B N 1
ATOM 2450 C CA . ILE B 1 108 ? -6.934 -16.531 -6.391 1 94.31 108 ILE B CA 1
ATOM 2451 C C . ILE B 1 108 ? -7.465 -15.672 -7.539 1 94.31 108 ILE B C 1
ATOM 2453 O O . ILE B 1 108 ? -7.293 -16.016 -8.711 1 94.31 108 ILE B O 1
ATOM 2457 N N . SER B 1 109 ? -8.055 -14.43 -7.207 1 95.69 109 SER B N 1
ATOM 2458 C CA . SER B 1 109 ? -8.609 -13.508 -8.188 1 95.69 109 SER B CA 1
ATOM 2459 C C . SER B 1 109 ? -9.445 -14.242 -9.227 1 95.69 109 SER B C 1
ATOM 2461 O O . SER B 1 109 ? -9.109 -14.242 -10.414 1 95.69 109 SER B O 1
ATOM 2463 N N . PRO B 1 110 ? -10.562 -14.75 -8.82 1 96.5 110 PRO B N 1
ATOM 2464 C CA . PRO B 1 110 ? -11.258 -15.789 -9.586 1 96.5 110 PRO B CA 1
ATOM 2465 C C . PRO B 1 110 ? -11.914 -15.242 -10.852 1 96.5 110 PRO B C 1
ATOM 2467 O O . PRO B 1 110 ? -12.172 -15.992 -11.797 1 96.5 110 PRO B O 1
ATOM 2470 N N . TYR B 1 111 ? -12.211 -13.953 -10.969 1 97.12 111 TYR B N 1
ATOM 2471 C CA . TYR B 1 111 ? -13 -13.422 -12.078 1 97.12 111 TYR B CA 1
ATOM 2472 C C . TYR B 1 111 ? -12.109 -12.672 -13.062 1 97.12 111 TYR B C 1
ATOM 2474 O O . TYR B 1 111 ? -11.352 -11.781 -12.664 1 97.12 111 TYR B O 1
ATOM 2482 N N . ARG B 1 112 ? -12.273 -12.945 -14.344 1 97.94 112 ARG B N 1
ATOM 2483 C CA . ARG B 1 112 ? -11.484 -12.305 -15.391 1 97.94 112 ARG B CA 1
ATOM 2484 C C . ARG B 1 112 ? -11.703 -10.797 -15.391 1 97.94 112 ARG B C 1
ATOM 2486 O O . ARG B 1 112 ? -10.75 -10.023 -15.555 1 97.94 112 ARG B O 1
ATOM 2493 N N . GLU B 1 113 ? -12.883 -10.461 -15.203 1 97.75 113 GLU B N 1
ATOM 2494 C CA . GLU B 1 113 ? -13.227 -9.047 -15.211 1 97.75 113 GLU B CA 1
ATOM 2495 C C . GLU B 1 113 ? -12.445 -8.273 -14.148 1 97.75 113 GLU B C 1
ATOM 2497 O O . GLU B 1 113 ? -11.984 -7.156 -14.398 1 97.75 113 GLU B O 1
ATOM 2502 N N . ASP B 1 114 ? -12.336 -8.836 -13 1 97.94 114 ASP B N 1
ATOM 2503 C CA . ASP B 1 114 ? -11.609 -8.188 -11.914 1 97.94 114 ASP B CA 1
ATOM 2504 C C . ASP B 1 114 ? -10.117 -8.086 -12.227 1 97.94 114 ASP B C 1
ATOM 2506 O O . ASP B 1 114 ? -9.492 -7.062 -11.961 1 97.94 114 ASP B O 1
ATOM 2510 N N . ARG B 1 115 ? -9.562 -9.164 -12.789 1 98.38 115 ARG B N 1
ATOM 2511 C CA . ARG B 1 115 ? -8.148 -9.148 -13.156 1 98.38 115 ARG B CA 1
ATOM 2512 C C . ARG B 1 115 ? -7.887 -8.117 -14.25 1 98.38 115 ARG B C 1
ATOM 2514 O O . ARG B 1 115 ? -6.855 -7.441 -14.242 1 98.38 115 ARG B O 1
ATOM 2521 N N . GLU B 1 116 ? -8.812 -7.996 -15.188 1 98 116 GLU B N 1
ATOM 2522 C CA . GLU B 1 116 ? -8.688 -7 -16.25 1 98 116 GLU B CA 1
ATOM 2523 C C . GLU B 1 116 ? -8.766 -5.586 -15.688 1 98 116 GLU B C 1
ATOM 2525 O O . GLU B 1 116 ? -8.07 -4.684 -16.156 1 98 116 GLU B O 1
ATOM 2530 N N . ARG B 1 117 ? -9.633 -5.398 -14.75 1 97.44 117 ARG B N 1
ATOM 2531 C CA . ARG B 1 117 ? -9.727 -4.098 -14.094 1 97.44 117 ARG B CA 1
ATOM 2532 C C . ARG B 1 117 ? -8.406 -3.736 -13.414 1 97.44 117 ARG B C 1
ATOM 2534 O O . ARG B 1 117 ? -7.973 -2.584 -13.469 1 97.44 117 ARG B O 1
ATOM 2541 N N . VAL B 1 118 ? -7.82 -4.691 -12.742 1 98.19 118 VAL B N 1
ATOM 2542 C CA . VAL B 1 118 ? -6.535 -4.445 -12.102 1 98.19 118 VAL B CA 1
ATOM 2543 C C . VAL B 1 118 ? -5.477 -4.141 -13.164 1 98.19 118 VAL B C 1
ATOM 2545 O O . VAL B 1 118 ? -4.707 -3.188 -13.023 1 98.19 118 VAL B O 1
ATOM 2548 N N . ARG B 1 119 ? -5.426 -4.93 -14.211 1 98.19 119 ARG B N 1
ATOM 2549 C CA . ARG B 1 119 ? -4.484 -4.738 -15.312 1 98.19 119 ARG B CA 1
ATOM 2550 C C . ARG B 1 119 ? -4.559 -3.312 -15.852 1 98.19 119 ARG B C 1
ATOM 2552 O O . ARG B 1 119 ? -3.529 -2.711 -16.172 1 98.19 119 ARG B O 1
ATOM 2559 N N . ALA B 1 120 ? -5.734 -2.779 -15.938 1 97.88 120 ALA B N 1
ATOM 2560 C CA . ALA B 1 120 ? -5.98 -1.47 -16.531 1 97.88 120 ALA B CA 1
ATOM 2561 C C . ALA B 1 120 ? -5.387 -0.354 -15.68 1 97.88 120 ALA B C 1
ATOM 2563 O O . ALA B 1 120 ? -5.254 0.784 -16.141 1 97.88 120 ALA B O 1
ATOM 2564 N N . LEU B 1 121 ? -5.02 -0.614 -14.453 1 97.06 121 LEU B N 1
ATOM 2565 C CA . LEU B 1 121 ? -4.434 0.379 -13.555 1 97.06 121 LEU B CA 1
ATOM 2566 C C . LEU B 1 121 ? -2.977 0.641 -13.922 1 97.06 121 LEU B C 1
ATOM 2568 O O . LEU B 1 121 ? -2.377 1.606 -13.438 1 97.06 121 LEU B O 1
ATOM 2572 N N . PHE B 1 122 ? -2.389 -0.21 -14.773 1 97.44 122 PHE B N 1
ATOM 2573 C CA . PHE B 1 122 ? -0.951 -0.182 -15.016 1 97.44 122 PHE B CA 1
ATOM 2574 C C . PHE B 1 122 ? -0.651 0.086 -16.484 1 97.44 122 PHE B C 1
ATOM 2576 O O . PHE B 1 122 ? -1.492 -0.165 -17.344 1 97.44 122 PHE B O 1
ATOM 2583 N N . GLU B 1 123 ? 0.534 0.615 -16.688 1 95.25 123 GLU B N 1
ATOM 2584 C CA . GLU B 1 123 ? 1.034 0.627 -18.062 1 95.25 123 GLU B CA 1
ATOM 2585 C C . GLU B 1 123 ? 1.247 -0.791 -18.594 1 95.25 123 GLU B C 1
ATOM 2587 O O . GLU B 1 123 ? 1.454 -1.722 -17.812 1 95.25 123 GLU B O 1
ATOM 2592 N N . PRO B 1 124 ? 1.146 -1.046 -19.844 1 90.5 124 PRO B N 1
ATOM 2593 C CA . PRO B 1 124 ? 1.168 -2.393 -20.422 1 90.5 124 PRO B CA 1
ATOM 2594 C C . PRO B 1 124 ? 2.359 -3.219 -19.938 1 90.5 124 PRO B C 1
ATOM 2596 O O . PRO B 1 124 ? 2.203 -4.395 -19.609 1 90.5 124 PRO B O 1
ATOM 2599 N N . ALA B 1 125 ? 3.551 -2.709 -19.797 1 91.94 125 ALA B N 1
ATOM 2600 C CA . ALA B 1 125 ? 4.723 -3.496 -19.422 1 91.94 125 ALA B CA 1
ATOM 2601 C C . ALA B 1 125 ? 4.809 -3.656 -17.906 1 91.94 125 ALA B C 1
ATOM 2603 O O . ALA B 1 125 ? 5.613 -4.449 -17.406 1 91.94 125 ALA B O 1
ATOM 2604 N N . GLU B 1 126 ? 3.861 -3.107 -17.203 1 96.81 126 GLU B N 1
ATOM 2605 C CA . GLU B 1 126 ? 3.977 -3.057 -15.742 1 96.81 126 GLU B CA 1
ATOM 2606 C C . GLU B 1 126 ? 3.121 -4.133 -15.078 1 96.81 126 GLU B C 1
ATOM 2608 O O . GLU B 1 126 ? 3.199 -4.34 -13.867 1 96.81 126 GLU B O 1
ATOM 2613 N N . PHE B 1 127 ? 2.287 -4.785 -15.891 1 98.19 127 PHE B N 1
ATOM 2614 C CA . PHE B 1 127 ? 1.423 -5.82 -15.336 1 98.19 127 PHE B CA 1
ATOM 2615 C C . PHE B 1 127 ? 1.651 -7.152 -16.047 1 98.19 127 PHE B C 1
ATOM 2617 O O . PHE B 1 127 ? 1.437 -7.262 -17.25 1 98.19 127 PHE B O 1
ATOM 2624 N N . ILE B 1 128 ? 2.08 -8.141 -15.328 1 98.38 128 ILE B N 1
ATOM 2625 C CA . ILE B 1 128 ? 2.312 -9.484 -15.836 1 98.38 128 ILE B CA 1
ATOM 2626 C C . ILE B 1 128 ? 1.426 -10.477 -15.094 1 98.38 128 ILE B C 1
ATOM 2628 O O . ILE B 1 128 ? 1.636 -10.734 -13.906 1 98.38 128 ILE B O 1
ATOM 2632 N N . GLU B 1 129 ? 0.442 -11.031 -15.781 1 98.56 129 GLU B N 1
ATOM 2633 C CA . GLU B 1 129 ? -0.408 -12.07 -15.219 1 98.56 129 GLU B CA 1
ATOM 2634 C C . GLU B 1 129 ? 0.254 -13.445 -15.336 1 98.56 129 GLU B C 1
ATOM 2636 O O . GLU B 1 129 ? 0.586 -13.891 -16.438 1 98.56 129 GLU B O 1
ATOM 2641 N N . VAL B 1 130 ? 0.507 -14.039 -14.219 1 98.56 130 VAL B N 1
ATOM 2642 C CA . VAL B 1 130 ? 1.083 -15.375 -14.141 1 98.56 130 VAL B CA 1
ATOM 2643 C C . VAL B 1 130 ? 0.009 -16.375 -13.727 1 98.56 130 VAL B C 1
ATOM 2645 O O . VAL B 1 130 ? -0.385 -16.422 -12.555 1 98.56 130 VAL B O 1
ATOM 2648 N N . PHE B 1 131 ? -0.409 -17.141 -14.672 1 98.69 131 PHE B N 1
ATOM 2649 C CA . PHE B 1 131 ? -1.384 -18.188 -14.375 1 98.69 131 PHE B CA 1
ATOM 2650 C C . PHE B 1 131 ? -0.693 -19.438 -13.844 1 98.69 131 PHE B C 1
ATOM 2652 O O . PHE B 1 131 ? 0.041 -20.109 -14.57 1 98.69 131 PHE B O 1
ATOM 2659 N N . VAL B 1 132 ? -0.898 -19.641 -12.562 1 97.88 132 VAL B N 1
ATOM 2660 C CA . VAL B 1 132 ? -0.392 -20.844 -11.93 1 97.88 132 VAL B CA 1
ATOM 2661 C C . VAL B 1 132 ? -1.412 -21.969 -12.07 1 97.88 132 VAL B C 1
ATOM 2663 O O . VAL B 1 132 ? -2.301 -22.125 -11.234 1 97.88 132 VAL B O 1
ATOM 2666 N N . ASN B 1 133 ? -1.162 -22.75 -13.023 1 96.5 133 ASN B N 1
ATOM 2667 C CA . ASN B 1 133 ? -2.119 -23.766 -13.445 1 96.5 133 ASN B CA 1
ATOM 2668 C C . ASN B 1 133 ? -1.887 -25.078 -12.727 1 96.5 133 ASN B C 1
ATOM 2670 O O . ASN B 1 133 ? -0.763 -25.594 -12.695 1 96.5 133 ASN B O 1
ATOM 2674 N N . CYS B 1 134 ? -2.861 -25.562 -12.086 1 95.12 134 CYS B N 1
ATOM 2675 C CA . CYS B 1 134 ? -2.896 -26.859 -11.406 1 95.12 134 CYS B CA 1
ATOM 2676 C C . CYS B 1 134 ? -4.309 -27.422 -11.398 1 95.12 134 CYS B C 1
ATOM 2678 O O . CYS B 1 134 ? -5.262 -26.734 -11.023 1 95.12 134 CYS B O 1
ATOM 2680 N N . ASP B 1 135 ? -4.371 -28.688 -11.797 1 94 135 ASP B N 1
ATOM 2681 C CA . ASP B 1 135 ? -5.684 -29.328 -11.852 1 94 135 ASP B CA 1
ATOM 2682 C C . ASP B 1 135 ? -6.336 -29.359 -10.469 1 94 135 ASP B C 1
ATOM 2684 O O . ASP B 1 135 ? -5.664 -29.578 -9.461 1 94 135 ASP B O 1
ATOM 2688 N N . LEU B 1 136 ? -7.672 -29.172 -10.516 1 94.69 136 LEU B N 1
ATOM 2689 C CA . LEU B 1 136 ? -8.438 -29.125 -9.273 1 94.69 136 LEU B CA 1
ATOM 2690 C C . LEU B 1 136 ? -8.18 -30.391 -8.445 1 94.69 136 LEU B C 1
ATOM 2692 O O . LEU B 1 136 ? -8.039 -30.312 -7.223 1 94.69 136 LEU B O 1
ATOM 2696 N N . ALA B 1 137 ? -8.156 -31.531 -9.125 1 94.69 137 ALA B N 1
ATOM 2697 C CA . ALA B 1 137 ? -7.945 -32.781 -8.438 1 94.69 137 ALA B CA 1
ATOM 2698 C C . ALA B 1 137 ? -6.617 -32.812 -7.684 1 94.69 137 ALA B C 1
ATOM 2700 O O . ALA B 1 137 ? -6.527 -33.312 -6.574 1 94.69 137 ALA B O 1
ATOM 2701 N N . VAL B 1 138 ? -5.633 -32.219 -8.281 1 94.12 138 VAL B N 1
ATOM 2702 C CA . VAL B 1 138 ? -4.316 -32.156 -7.656 1 94.12 138 VAL B CA 1
ATOM 2703 C C . VAL B 1 138 ? -4.367 -31.172 -6.48 1 94.12 138 VAL B C 1
ATOM 2705 O O . VAL B 1 138 ? -3.844 -31.469 -5.402 1 94.12 138 VAL B O 1
ATOM 2708 N N . CYS B 1 139 ? -4.992 -30.031 -6.68 1 94.25 139 CYS B N 1
ATOM 2709 C CA . CYS B 1 139 ? -5.148 -29.047 -5.602 1 94.25 139 CYS B CA 1
ATOM 2710 C C . CYS B 1 139 ? -5.852 -29.688 -4.402 1 94.25 139 CYS B C 1
ATOM 2712 O O . CYS B 1 139 ? -5.434 -29.484 -3.262 1 94.25 139 CYS B O 1
ATOM 2714 N N . GLU B 1 140 ? -6.883 -30.453 -4.668 1 93.44 140 GLU B N 1
ATOM 2715 C CA . GLU B 1 140 ? -7.645 -31.109 -3.607 1 93.44 140 GLU B CA 1
ATOM 2716 C C . GLU B 1 140 ? -6.789 -32.125 -2.869 1 93.44 140 GLU B C 1
ATOM 2718 O O . GLU B 1 140 ? -6.906 -32.281 -1.65 1 93.44 140 GLU B O 1
ATOM 2723 N N . SER B 1 141 ? -6.055 -32.781 -3.639 1 92.69 141 SER B N 1
ATOM 2724 C CA . SER B 1 141 ? -5.195 -33.781 -3.033 1 92.69 141 SER B CA 1
ATOM 2725 C C . SER B 1 141 ? -4.156 -33.156 -2.111 1 92.69 141 SER B C 1
ATOM 2727 O O . SER B 1 141 ? -3.834 -33.688 -1.06 1 92.69 141 SER B O 1
ATOM 2729 N N . ARG B 1 142 ? -3.561 -32 -2.486 1 86.5 142 ARG B N 1
ATOM 2730 C CA . ARG B 1 142 ? -2.605 -31.281 -1.66 1 86.5 142 ARG B CA 1
ATOM 2731 C C . ARG B 1 142 ? -3.279 -30.703 -0.417 1 86.5 142 ARG B C 1
ATOM 2733 O O . ARG B 1 142 ? -2.771 -30.859 0.697 1 86.5 142 ARG B O 1
ATOM 2740 N N . ASP B 1 143 ? -4.367 -30.125 -0.54 1 88.5 143 ASP B N 1
ATOM 2741 C CA . ASP B 1 143 ? -5.246 -29.484 0.438 1 88.5 143 ASP B CA 1
ATOM 2742 C C . ASP B 1 143 ? -4.477 -29.094 1.696 1 88.5 143 ASP B C 1
ATOM 2744 O O . ASP B 1 143 ? -4.859 -29.469 2.807 1 88.5 143 ASP B O 1
ATOM 2748 N N . PRO B 1 144 ? -3.357 -28.328 1.491 1 77.44 144 PRO B N 1
ATOM 2749 C CA . PRO B 1 144 ? -2.475 -28.062 2.627 1 77.44 144 PRO B CA 1
ATOM 2750 C C . PRO B 1 144 ? -3.211 -27.422 3.805 1 77.44 144 PRO B C 1
ATOM 2752 O O . PRO B 1 144 ? -2.785 -27.562 4.953 1 77.44 144 PRO B O 1
ATOM 2755 N N . LYS B 1 145 ? -4.375 -26.75 3.648 1 80.38 145 LYS B N 1
ATOM 2756 C CA . LYS B 1 145 ? -5.078 -26.047 4.715 1 80.38 145 LYS B CA 1
ATOM 2757 C C . LYS B 1 145 ? -6.391 -26.734 5.066 1 80.38 145 LYS B C 1
ATOM 2759 O O . LYS B 1 145 ? -7.125 -26.281 5.945 1 80.38 145 LYS B O 1
ATOM 2764 N N . GLY B 1 146 ? -6.68 -27.781 4.387 1 87.69 146 GLY B N 1
ATOM 2765 C CA . GLY B 1 146 ? -7.898 -28.547 4.629 1 87.69 146 GLY B CA 1
ATOM 2766 C C . GLY B 1 146 ? -9.148 -27.828 4.133 1 87.69 146 GLY B C 1
ATOM 2767 O O . GLY B 1 146 ? -10.258 -28.141 4.566 1 87.69 146 GLY B O 1
ATOM 2768 N N . LEU B 1 147 ? -8.938 -26.891 3.326 1 88.62 147 LEU B N 1
ATOM 2769 C CA . LEU B 1 147 ? -10.062 -26.062 2.9 1 88.62 147 LEU B CA 1
ATOM 2770 C C . LEU B 1 147 ? -10.93 -26.812 1.893 1 88.62 147 LEU B C 1
ATOM 2772 O O . LEU B 1 147 ? -12.156 -26.656 1.888 1 88.62 147 LEU B O 1
ATOM 2776 N N . TYR B 1 148 ? -10.312 -27.594 1.069 1 92.69 148 TYR B N 1
ATOM 2777 C CA . TYR B 1 148 ? -11.07 -28.344 0.078 1 92.69 148 TYR B CA 1
ATOM 2778 C C . TYR B 1 148 ? -11.969 -29.375 0.748 1 92.69 148 TYR B C 1
ATOM 2780 O O . TYR B 1 148 ? -13.133 -29.531 0.362 1 92.69 148 TYR B O 1
ATOM 2788 N N . ARG B 1 149 ? -11.352 -30.047 1.7 1 91.19 149 ARG B N 1
ATOM 2789 C CA . ARG B 1 149 ? -12.141 -31.016 2.453 1 91.19 149 ARG B CA 1
ATOM 2790 C C . ARG B 1 149 ? -13.352 -30.359 3.098 1 91.19 149 ARG B C 1
ATOM 2792 O O . ARG B 1 149 ? -14.461 -30.891 3.043 1 91.19 149 ARG B O 1
ATOM 2799 N N . LYS B 1 150 ? -13.117 -29.219 3.678 1 91.31 150 LYS B N 1
ATOM 2800 C CA . LYS B 1 150 ? -14.203 -28.484 4.328 1 91.31 150 LYS B CA 1
ATOM 2801 C C . LYS B 1 150 ? -15.234 -28.016 3.312 1 91.31 150 LYS B C 1
ATOM 2803 O O . LYS B 1 150 ? -16.438 -28 3.6 1 91.31 150 LYS B O 1
ATOM 2808 N N . ALA B 1 151 ? -14.82 -27.625 2.217 1 90.94 151 ALA B N 1
ATOM 2809 C CA . ALA B 1 151 ? -15.727 -27.172 1.163 1 90.94 151 ALA B CA 1
ATOM 2810 C C . ALA B 1 151 ? -16.578 -28.328 0.631 1 90.94 151 ALA B C 1
ATOM 2812 O O . ALA B 1 151 ? -17.781 -28.188 0.459 1 90.94 151 ALA B O 1
ATOM 2813 N N . ARG B 1 152 ? -15.961 -29.453 0.435 1 92.88 152 ARG B N 1
ATOM 2814 C CA . ARG B 1 152 ? -16.656 -30.625 -0.097 1 92.88 152 ARG B CA 1
ATOM 2815 C C . ARG B 1 152 ? -17.688 -31.141 0.901 1 92.88 152 ARG B C 1
ATOM 2817 O O . ARG B 1 152 ? -18.734 -31.656 0.509 1 92.88 152 ARG B O 1
ATOM 2824 N N . SER B 1 153 ? -17.422 -31 2.117 1 92.88 153 SER B N 1
ATOM 2825 C CA . SER B 1 153 ? -18.344 -31.453 3.15 1 92.88 153 SER B CA 1
ATOM 2826 C C . SER B 1 153 ? -19.469 -30.438 3.375 1 92.88 153 SER B C 1
ATOM 2828 O O . SER B 1 153 ? -20.422 -30.719 4.102 1 92.88 153 SER B O 1
ATOM 2830 N N . GLY B 1 154 ? -19.281 -29.234 2.818 1 90.31 154 GLY B N 1
ATOM 2831 C CA . GLY B 1 154 ? -20.297 -28.219 2.951 1 90.31 154 GLY B CA 1
ATOM 2832 C C . GLY B 1 154 ? -20.062 -27.281 4.117 1 90.31 154 GLY B C 1
ATOM 2833 O O . GLY B 1 154 ? -20.797 -26.312 4.312 1 90.31 154 GLY B O 1
ATOM 2834 N N . GLU B 1 155 ? -19.031 -27.484 4.859 1 90.38 155 GLU B N 1
ATOM 2835 C CA . GLU B 1 155 ? -18.703 -26.656 6.012 1 90.38 155 GLU B CA 1
ATOM 2836 C C . GLU B 1 155 ? -18.219 -25.281 5.57 1 90.38 155 GLU B C 1
ATOM 2838 O O . GLU B 1 155 ? -18.406 -24.297 6.293 1 90.38 155 GLU B O 1
ATOM 2843 N N . LEU B 1 156 ? -17.562 -25.266 4.473 1 87.69 156 LEU B N 1
ATOM 2844 C CA . LEU B 1 156 ? -17.094 -24.016 3.887 1 87.69 156 LEU B CA 1
ATOM 2845 C C . LEU B 1 156 ? -17.828 -23.719 2.586 1 87.69 156 LEU B C 1
ATOM 2847 O O . LEU B 1 156 ? -17.719 -24.469 1.613 1 87.69 156 LEU B O 1
ATOM 2851 N N . LYS B 1 157 ? -18.562 -22.594 2.658 1 87 157 LYS B N 1
ATOM 2852 C CA . LYS B 1 157 ? -19.359 -22.234 1.485 1 87 157 LYS B CA 1
ATOM 2853 C C . LYS B 1 157 ? -18.641 -21.188 0.635 1 87 157 LYS B C 1
ATOM 2855 O O . LYS B 1 157 ? -17.719 -20.516 1.11 1 87 157 LYS B O 1
ATOM 2860 N N . GLN B 1 158 ? -18.984 -21.156 -0.706 1 88.88 158 GLN B N 1
ATOM 2861 C CA . GLN B 1 158 ? -18.469 -20.172 -1.649 1 88.88 158 GLN B CA 1
ATOM 2862 C C . GLN B 1 158 ? -16.953 -20.328 -1.825 1 88.88 158 GLN B C 1
ATOM 2864 O O . GLN B 1 158 ? -16.219 -19.328 -1.814 1 88.88 158 GLN B O 1
ATOM 2869 N N . PHE B 1 159 ? -16.594 -21.578 -1.923 1 90.25 159 PHE B N 1
ATOM 2870 C CA . PHE B 1 159 ? -15.188 -21.891 -2.119 1 90.25 159 PHE B CA 1
ATOM 2871 C C . PHE B 1 159 ? -14.859 -21.984 -3.604 1 90.25 159 PHE B C 1
ATOM 2873 O O . PHE B 1 159 ? -15.445 -22.797 -4.32 1 90.25 159 PHE B O 1
ATOM 2880 N N . THR B 1 160 ? -13.922 -21.172 -4.039 1 91.56 160 THR B N 1
ATOM 2881 C CA . THR B 1 160 ? -13.562 -21.125 -5.449 1 91.56 160 THR B CA 1
ATOM 2882 C C . THR B 1 160 ? -13.031 -22.469 -5.926 1 91.56 160 THR B C 1
ATOM 2884 O O . THR B 1 160 ? -12.164 -23.062 -5.285 1 91.56 160 THR B O 1
ATOM 2887 N N . GLY B 1 161 ? -13.5 -22.922 -7.098 1 91.88 161 GLY B N 1
ATOM 2888 C CA . GLY B 1 161 ? -13.117 -24.219 -7.645 1 91.88 161 GLY B CA 1
ATOM 2889 C C . GLY B 1 161 ? -14.062 -25.344 -7.258 1 91.88 161 GLY B C 1
ATOM 2890 O O . GLY B 1 161 ? -14.039 -26.406 -7.859 1 91.88 161 GLY B O 1
ATOM 2891 N N . ILE B 1 162 ? -14.875 -25.109 -6.203 1 93.31 162 ILE B N 1
ATOM 2892 C CA . ILE B 1 162 ? -15.836 -26.109 -5.77 1 93.31 162 ILE B CA 1
ATOM 2893 C C . ILE B 1 162 ? -17.25 -25.594 -5.992 1 93.31 162 ILE B C 1
ATOM 2895 O O . ILE B 1 162 ? -17.922 -25.984 -6.949 1 93.31 162 ILE B O 1
ATOM 2899 N N . ASP B 1 163 ? -17.766 -24.625 -5.242 1 91.44 163 ASP B N 1
ATOM 2900 C CA . ASP B 1 163 ? -19.109 -24.094 -5.414 1 91.44 163 ASP B CA 1
ATOM 2901 C C . ASP B 1 163 ? -19.078 -22.625 -5.867 1 91.44 163 ASP B C 1
ATOM 2903 O O . ASP B 1 163 ? -20.109 -21.953 -5.867 1 91.44 163 ASP B O 1
ATOM 2907 N N . SER B 1 164 ? -17.953 -22.062 -6.117 1 91.5 164 SER B N 1
ATOM 2908 C CA . SER B 1 164 ? -17.734 -20.766 -6.746 1 91.5 164 SER B CA 1
ATOM 2909 C C . SER B 1 164 ? -16.797 -20.891 -7.938 1 91.5 164 SER B C 1
ATOM 2911 O O . SER B 1 164 ? -15.867 -21.703 -7.93 1 91.5 164 SER B O 1
ATOM 2913 N N . PRO B 1 165 ? -17 -20.094 -8.906 1 93.88 165 PRO B N 1
ATOM 2914 C CA . PRO B 1 165 ? -16.25 -20.297 -10.148 1 93.88 165 PRO B CA 1
ATOM 2915 C C . PRO B 1 165 ? -14.836 -19.703 -10.086 1 93.88 165 PRO B C 1
ATOM 2917 O O . PRO B 1 165 ? -14.57 -18.797 -9.289 1 93.88 165 PRO B O 1
ATOM 2920 N N . TYR B 1 166 ? -13.969 -20.281 -10.898 1 96.69 166 TYR B N 1
ATOM 2921 C CA . TYR B 1 166 ? -12.68 -19.734 -11.297 1 96.69 166 TYR B CA 1
ATOM 2922 C C . TYR B 1 166 ? -12.602 -19.562 -12.812 1 96.69 166 TYR B C 1
ATOM 2924 O O . TYR B 1 166 ? -12.664 -20.547 -13.547 1 96.69 166 TYR B O 1
ATOM 2932 N N . GLU B 1 167 ? -12.461 -18.297 -13.227 1 97.5 167 GLU B N 1
ATOM 2933 C CA . GLU B 1 167 ? -12.383 -18.031 -14.664 1 97.5 167 GLU B CA 1
ATOM 2934 C C . GLU B 1 167 ? -10.938 -18.031 -15.148 1 97.5 167 GLU B C 1
ATOM 2936 O O . GLU B 1 167 ? -10.211 -17.047 -14.938 1 97.5 167 GLU B O 1
ATOM 2941 N N . VAL B 1 168 ? -10.539 -19.062 -15.797 1 97.56 168 VAL B N 1
ATOM 2942 C CA . VAL B 1 168 ? -9.172 -19.219 -16.297 1 97.56 168 VAL B CA 1
ATOM 2943 C C . VAL B 1 168 ? -8.812 -18.031 -17.188 1 97.56 168 VAL B C 1
ATOM 2945 O O . VAL B 1 168 ? -9.617 -17.609 -18.016 1 97.56 168 VAL B O 1
ATOM 2948 N N . PRO B 1 169 ? -7.582 -17.5 -17 1 97.94 169 PRO B N 1
ATOM 2949 C CA . PRO B 1 169 ? -7.191 -16.391 -17.875 1 97.94 169 PRO B CA 1
ATOM 2950 C C . PRO B 1 169 ? -7.191 -16.766 -19.344 1 97.94 169 PRO B C 1
ATOM 2952 O O . PRO B 1 169 ? -6.797 -17.875 -19.703 1 97.94 169 PRO B O 1
ATOM 2955 N N . PHE B 1 170 ? -7.629 -15.789 -20.219 1 96.12 170 PHE B N 1
ATOM 2956 C CA . PHE B 1 170 ? -7.645 -16.047 -21.656 1 96.12 170 PHE B CA 1
ATOM 2957 C C . PHE B 1 170 ? -6.238 -15.938 -22.234 1 96.12 170 PHE B C 1
ATOM 2959 O O . PHE B 1 170 ? -5.82 -16.781 -23.016 1 96.12 170 PHE B O 1
ATOM 2966 N N . SER B 1 171 ? -5.508 -14.914 -21.875 1 95.75 171 SER B N 1
ATOM 2967 C CA . SER B 1 171 ? -4.203 -14.633 -22.453 1 95.75 171 SER B CA 1
ATOM 2968 C C . SER B 1 171 ? -3.225 -14.109 -21.422 1 95.75 171 SER B C 1
ATOM 2970 O O . SER B 1 171 ? -2.727 -12.992 -21.531 1 95.75 171 SER B O 1
ATOM 2972 N N . PRO B 1 172 ? -2.953 -14.977 -20.391 1 98.06 172 PRO B N 1
ATOM 2973 C CA . PRO B 1 172 ? -1.928 -14.531 -19.438 1 98.06 172 PRO B CA 1
ATOM 2974 C C . PRO B 1 172 ? -0.549 -14.398 -20.078 1 98.06 172 PRO B C 1
ATOM 2976 O O . PRO B 1 172 ? -0.276 -15.031 -21.109 1 98.06 172 PRO B O 1
ATOM 2979 N N . GLU B 1 173 ? 0.23 -13.531 -19.594 1 97.81 173 GLU B N 1
ATOM 2980 C CA . GLU B 1 173 ? 1.587 -13.383 -20.109 1 97.81 173 GLU B CA 1
ATOM 2981 C C . GLU B 1 173 ? 2.404 -14.656 -19.891 1 97.81 173 GLU B C 1
ATOM 2983 O O . GLU B 1 173 ? 3.273 -14.992 -20.688 1 97.81 173 GLU B O 1
ATOM 2988 N N . LEU B 1 174 ? 2.15 -15.367 -18.734 1 97.88 174 LEU B N 1
ATOM 2989 C CA . LEU B 1 174 ? 2.891 -16.578 -18.406 1 97.88 174 LEU B CA 1
ATOM 2990 C C . LEU B 1 174 ? 1.966 -17.625 -17.797 1 97.88 174 LEU B C 1
ATOM 2992 O O . LEU B 1 174 ? 1.077 -17.312 -17 1 97.88 174 LEU B O 1
ATOM 2996 N N . VAL B 1 175 ? 2.164 -18.828 -18.172 1 97.88 175 VAL B N 1
ATOM 2997 C CA . VAL B 1 175 ? 1.51 -19.984 -17.547 1 97.88 175 VAL B CA 1
ATOM 2998 C C . VAL B 1 175 ? 2.557 -20.891 -16.906 1 97.88 175 VAL B C 1
ATOM 3000 O O . VAL B 1 175 ? 3.539 -21.266 -17.547 1 97.88 175 VAL B O 1
ATOM 3003 N N . VAL B 1 176 ? 2.408 -21.125 -15.664 1 97.56 176 VAL B N 1
ATOM 3004 C CA . VAL B 1 176 ? 3.27 -22.062 -14.953 1 97.56 176 VAL B CA 1
ATOM 3005 C C . VAL B 1 176 ? 2.447 -23.25 -14.469 1 97.56 176 VAL B C 1
ATOM 3007 O O . VAL B 1 176 ? 1.585 -23.094 -13.594 1 97.56 176 VAL B O 1
ATOM 3010 N N . ASN B 1 177 ? 2.701 -24.359 -14.984 1 96.06 177 ASN B N 1
ATOM 3011 C CA . ASN B 1 177 ? 2.02 -25.578 -14.555 1 96.06 177 ASN B CA 1
ATOM 3012 C C . ASN B 1 177 ? 2.736 -26.234 -13.383 1 96.06 177 ASN B C 1
ATOM 3014 O O . ASN B 1 177 ? 3.773 -26.875 -13.562 1 96.06 177 ASN B O 1
ATOM 3018 N N . THR B 1 178 ? 2.121 -26.141 -12.227 1 93.25 178 THR B N 1
ATOM 3019 C CA . THR B 1 178 ? 2.812 -26.562 -11.016 1 93.25 178 THR B CA 1
ATOM 3020 C C . THR B 1 178 ? 2.58 -28.062 -10.758 1 93.25 178 THR B C 1
ATOM 3022 O O . THR B 1 178 ? 3.242 -28.656 -9.906 1 93.25 178 THR B O 1
ATOM 3025 N N . ALA B 1 179 ? 1.643 -28.656 -11.461 1 90.12 179 ALA B N 1
ATOM 3026 C CA . ALA B 1 179 ? 1.437 -30.109 -11.344 1 90.12 179 ALA B CA 1
ATOM 3027 C C . ALA B 1 179 ? 2.564 -30.875 -12.023 1 90.12 179 ALA B C 1
ATOM 3029 O O . ALA B 1 179 ? 2.842 -32.031 -11.672 1 90.12 179 ALA B O 1
ATOM 3030 N N . CYS B 1 180 ? 3.227 -30.234 -12.977 1 90.12 180 CYS B N 1
ATOM 3031 C CA . CYS B 1 180 ? 4.211 -30.953 -13.773 1 90.12 180 CYS B CA 1
ATOM 3032 C C . CYS B 1 180 ? 5.566 -30.266 -13.727 1 90.12 180 CYS B C 1
ATOM 3034 O O . CYS B 1 180 ? 6.43 -30.531 -14.562 1 90.12 180 CYS B O 1
ATOM 3036 N N . SER B 1 181 ? 5.699 -29.297 -12.891 1 90.75 181 SER B N 1
ATOM 3037 C CA . SER B 1 181 ? 6.957 -28.562 -12.805 1 90.75 181 SER B CA 1
ATOM 3038 C C . SER B 1 181 ? 7.379 -28.344 -11.359 1 90.75 181 SER B C 1
ATOM 3040 O O . SER B 1 181 ? 6.547 -28.422 -10.445 1 90.75 181 SER B O 1
ATOM 3042 N N . THR B 1 182 ? 8.648 -28.188 -11.172 1 93.88 182 THR B N 1
ATOM 3043 C CA . THR B 1 182 ? 9.172 -27.859 -9.844 1 93.88 182 THR B CA 1
ATOM 3044 C C . THR B 1 182 ? 9.094 -26.359 -9.586 1 93.88 182 THR B C 1
ATOM 3046 O O . THR B 1 182 ? 8.945 -25.562 -10.523 1 93.88 182 THR B O 1
ATOM 3049 N N . VAL B 1 183 ? 9.156 -26 -8.32 1 95.25 183 VAL B N 1
ATOM 3050 C CA . VAL B 1 183 ? 9.172 -24.594 -7.945 1 95.25 183 VAL B CA 1
ATOM 3051 C C . VAL B 1 183 ? 10.352 -23.891 -8.617 1 95.25 183 VAL B C 1
ATOM 3053 O O . VAL B 1 183 ? 10.211 -22.797 -9.148 1 95.25 183 VAL B O 1
ATOM 3056 N N . LYS B 1 184 ? 11.461 -24.625 -8.617 1 96.44 184 LYS B N 1
ATOM 3057 C CA . LYS B 1 184 ? 12.68 -24.078 -9.211 1 96.44 184 LYS B CA 1
ATOM 3058 C C . LYS B 1 184 ? 12.469 -23.734 -10.68 1 96.44 184 LYS B C 1
ATOM 3060 O O . LYS B 1 184 ? 12.867 -22.656 -11.141 1 96.44 184 LYS B O 1
ATOM 3065 N N . SER B 1 185 ? 11.852 -24.656 -11.43 1 97.12 185 SER B N 1
ATOM 3066 C CA . SER B 1 185 ? 11.609 -24.422 -12.852 1 97.12 185 SER B CA 1
ATOM 3067 C C . SER B 1 185 ? 10.617 -23.281 -13.062 1 97.12 185 SER B C 1
ATOM 3069 O O . SER B 1 185 ? 10.742 -22.516 -14.023 1 97.12 185 SER B O 1
ATOM 3071 N N . GLY B 1 186 ? 9.602 -23.172 -12.203 1 97.62 186 GLY B N 1
ATOM 3072 C CA . GLY B 1 186 ? 8.664 -22.062 -12.266 1 97.62 186 GLY B CA 1
ATOM 3073 C C . GLY B 1 186 ? 9.32 -20.719 -12.055 1 97.62 186 GLY B C 1
ATOM 3074 O O . GLY B 1 186 ? 9.055 -19.766 -12.789 1 97.62 186 GLY B O 1
ATOM 3075 N N . VAL B 1 187 ? 10.227 -20.688 -11.055 1 97.81 187 VAL B N 1
ATOM 3076 C CA . VAL B 1 187 ? 10.961 -19.453 -10.758 1 97.81 187 VAL B CA 1
ATOM 3077 C C . VAL B 1 187 ? 11.781 -19.031 -11.977 1 97.81 187 VAL B C 1
ATOM 3079 O O . VAL B 1 187 ? 11.758 -17.875 -12.383 1 97.81 187 VAL B O 1
ATOM 3082 N N . GLN B 1 188 ? 12.43 -20 -12.586 1 97.38 188 GLN B N 1
ATOM 3083 C CA . GLN B 1 188 ? 13.258 -19.719 -13.75 1 97.38 188 GLN B CA 1
ATOM 3084 C C . GLN B 1 188 ? 12.422 -19.172 -14.906 1 97.38 188 GLN B C 1
ATOM 3086 O O . GLN B 1 188 ? 12.859 -18.281 -15.625 1 97.38 188 GLN B O 1
ATOM 3091 N N . SER B 1 189 ? 11.273 -19.734 -15.078 1 97.56 189 SER B N 1
ATOM 3092 C CA . SER B 1 189 ? 10.391 -19.281 -16.156 1 97.56 189 SER B CA 1
ATOM 3093 C C . SER B 1 189 ? 9.977 -17.828 -15.953 1 97.56 189 SER B C 1
ATOM 3095 O O . SER B 1 189 ? 10 -17.031 -16.906 1 97.56 189 SER B O 1
ATOM 3097 N N . VAL B 1 190 ? 9.625 -17.453 -14.75 1 98 190 VAL B N 1
ATOM 3098 C CA . VAL B 1 190 ? 9.211 -16.094 -14.445 1 98 190 VAL B CA 1
ATOM 3099 C C . VAL B 1 190 ? 10.383 -15.133 -14.625 1 98 190 VAL B C 1
ATOM 3101 O O . VAL B 1 190 ? 10.25 -14.086 -15.266 1 98 190 VAL B O 1
ATOM 3104 N N . LEU B 1 191 ? 11.555 -15.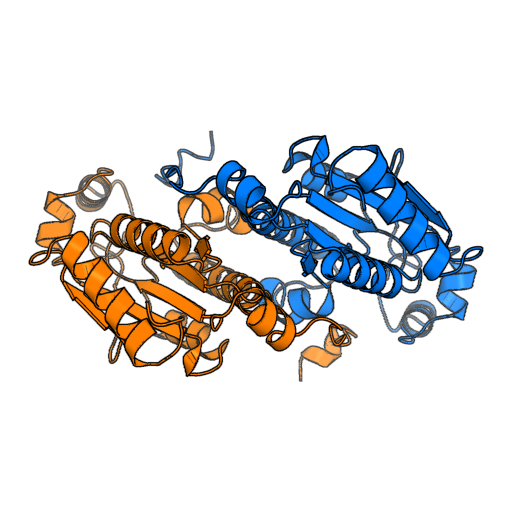531 -14.109 1 97.62 191 LEU B N 1
ATOM 3105 C CA . LEU B 1 191 ? 12.742 -14.688 -14.195 1 97.62 191 LEU B CA 1
ATOM 3106 C C . LEU B 1 191 ? 13.164 -14.484 -15.648 1 97.62 191 LEU B C 1
ATOM 3108 O O . LEU B 1 191 ? 13.523 -13.375 -16.047 1 97.62 191 LEU B O 1
ATOM 3112 N N . ALA B 1 192 ? 13.117 -15.586 -16.375 1 97.19 192 ALA B N 1
ATOM 3113 C CA . ALA B 1 192 ? 13.484 -15.5 -17.797 1 97.19 192 ALA B CA 1
ATOM 3114 C C . ALA B 1 192 ? 12.547 -14.547 -18.531 1 97.19 192 ALA B C 1
ATOM 3116 O O . ALA B 1 192 ? 12.992 -13.758 -19.375 1 97.19 192 ALA B O 1
ATOM 3117 N N . PHE B 1 193 ? 11.336 -14.625 -18.219 1 97.31 193 PHE B N 1
ATOM 3118 C CA . PHE B 1 193 ? 10.344 -13.789 -18.875 1 97.31 193 PHE B CA 1
ATOM 3119 C C . PHE B 1 193 ? 10.633 -12.312 -18.641 1 97.31 193 PHE B C 1
ATOM 3121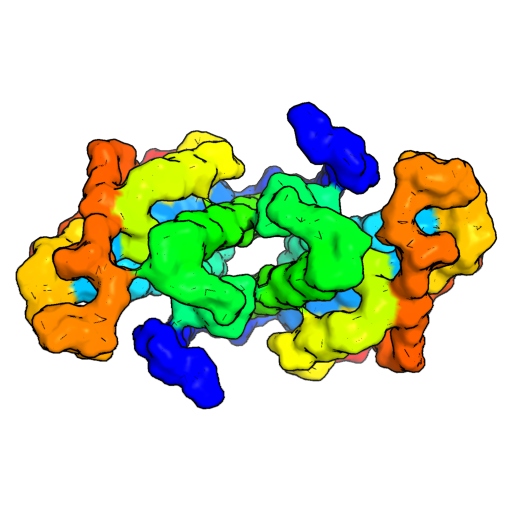 O O . PHE B 1 193 ? 10.641 -11.516 -19.594 1 97.31 193 PHE B O 1
ATOM 3128 N N . VAL B 1 194 ? 10.898 -11.891 -17.344 1 96.75 194 VAL B N 1
ATOM 3129 C CA . VAL B 1 194 ? 11.086 -10.477 -17.016 1 96.75 194 VAL B CA 1
ATOM 3130 C C . VAL B 1 194 ? 12.453 -10.008 -17.531 1 96.75 194 VAL B C 1
ATOM 3132 O O . VAL B 1 194 ? 12.609 -8.867 -17.953 1 96.75 194 VAL B O 1
ATOM 3135 N N . ARG B 1 195 ? 13.383 -10.898 -17.5 1 95.31 195 ARG B N 1
ATOM 3136 C CA . ARG B 1 195 ? 14.711 -10.57 -18 1 95.31 195 ARG B CA 1
ATOM 3137 C C . ARG B 1 195 ? 14.688 -10.336 -19.5 1 95.31 195 ARG B C 1
ATOM 3139 O O . ARG B 1 195 ? 15.25 -9.359 -20 1 95.31 195 ARG B O 1
ATOM 3146 N N . ASP B 1 196 ? 14.039 -11.227 -20.219 1 95.25 196 ASP B N 1
ATOM 3147 C CA . ASP B 1 196 ? 14 -11.18 -21.688 1 95.25 196 ASP B CA 1
ATOM 3148 C C . ASP B 1 196 ? 13.289 -9.922 -22.172 1 95.25 196 ASP B C 1
ATOM 3150 O O . ASP B 1 196 ? 13.539 -9.445 -23.281 1 95.25 196 ASP B O 1
ATOM 3154 N N . ARG B 1 197 ? 12.516 -9.344 -21.391 1 94.25 197 ARG B N 1
ATOM 3155 C CA . ARG B 1 197 ? 11.773 -8.133 -21.75 1 94.25 197 ARG B CA 1
ATOM 3156 C C . ARG B 1 197 ? 12.5 -6.887 -21.25 1 94.25 197 ARG B C 1
ATOM 3158 O O . ARG B 1 197 ? 12.008 -5.77 -21.422 1 94.25 197 ARG B O 1
ATOM 3165 N N . GLY B 1 198 ? 13.648 -7.078 -20.547 1 93.19 198 GLY B N 1
ATOM 3166 C CA . GLY B 1 198 ? 14.484 -5.965 -20.125 1 93.19 198 GLY B CA 1
ATOM 3167 C C . GLY B 1 198 ? 13.945 -5.258 -18.891 1 93.19 198 GLY B C 1
ATOM 3168 O O . GLY B 1 198 ? 14.242 -4.082 -18.672 1 93.19 198 GLY B O 1
ATOM 3169 N N . LEU B 1 199 ? 13.156 -5.941 -18.125 1 94.06 199 LEU B N 1
ATOM 3170 C CA . LEU B 1 199 ? 12.508 -5.312 -16.984 1 94.06 199 LEU B CA 1
ATOM 3171 C C . LEU B 1 199 ? 13.406 -5.359 -15.75 1 94.06 199 LEU B C 1
ATOM 3173 O O . LEU B 1 199 ? 13.195 -4.609 -14.797 1 94.06 199 LEU B O 1
ATOM 3177 N N . ILE B 1 200 ? 14.367 -6.285 -15.766 1 93.62 200 ILE B N 1
ATOM 3178 C CA . ILE B 1 200 ? 15.383 -6.348 -14.719 1 93.62 200 ILE B CA 1
ATOM 3179 C C . ILE B 1 200 ? 16.766 -6.445 -15.352 1 93.62 200 ILE B C 1
ATOM 3181 O O . ILE B 1 200 ? 16.891 -6.73 -16.547 1 93.62 200 ILE B O 1
ATOM 3185 N N . ASN B 1 201 ? 17.812 -5.992 -14.492 1 83.44 201 ASN B N 1
ATOM 3186 C CA . ASN B 1 201 ? 19.172 -6.047 -15.008 1 83.44 201 ASN B CA 1
ATOM 3187 C C . ASN B 1 201 ? 19.641 -7.484 -15.203 1 83.44 201 ASN B C 1
ATOM 3189 O O . ASN B 1 201 ? 19.219 -8.383 -14.469 1 83.44 201 ASN B O 1
ATOM 3193 N N . GLY B 1 202 ? 20.266 -7.789 -16.391 1 66.56 202 GLY B N 1
ATOM 3194 C CA . GLY B 1 202 ? 20.734 -9.078 -16.859 1 66.56 202 GLY B CA 1
ATOM 3195 C C . GLY B 1 202 ? 21.875 -9.648 -16.031 1 66.56 202 GLY B C 1
ATOM 3196 O O . GLY B 1 202 ? 22.75 -8.906 -15.594 1 66.56 202 GLY B O 1
ATOM 3197 N N . ASP B 1 203 ? 21.969 -10.055 -14.797 1 55 203 ASP B N 1
ATOM 3198 C CA . ASP B 1 203 ? 23.172 -10.875 -14.656 1 55 203 ASP B CA 1
ATOM 3199 C C . ASP B 1 203 ? 23.062 -12.156 -15.484 1 55 203 ASP B C 1
ATOM 3201 O O . ASP B 1 203 ? 21.969 -12.656 -15.719 1 55 203 ASP B O 1
#

Secondary structure (DSSP, 8-state):
--STTTTPPPPPPSS-HHHHHHHHSS--EEEEEE--TTSSHHHHHHHHHHHHHHTT--EEEEEHHHHHHTTTTT--SSHHHHHHHHHHHHHHHHHHHHTT-EEEEE-----HHHHHHHHTTS-GGGEEEEEEE--HHHHHHH-TTSHHHHHHTTSS-S-BTTTB-----SS-SEEEETTSS-HHHHHHHHHHHHHHTTSS---/--GGGGTPPPPPPSS-HHHHHHHHSS--EEEEEE--TTSSHHHHHHHHHHHHHHTT--EEEEEHHHHHHTTTTT--SSHHHHHHHHHHHHHHHHHHHHTT-EEEEE-----HHHHHHHHTTS-GGGEEEEEEE--HHHHHHH-TTSHHHHHHTTSS-S-BTTTB-----SS-SEEEETTSS-HHHHHHHHHHHHHHTTSS---

pLDDT: mean 91.06, std 12.33, range [28.38, 98.69]